Protein AF-0000000069858274 (afdb_homodimer)

Sequence (422 aa):
MGTVSSSSRRRAAGSQPSSSSWVKALDVENDEEAAARADADADAHALEAKGDKLMSQARRELHGVWSYVSRPFIVAARARFYFHKAAETFVLANSWRKAAAAHHEHAVCCMKIGRSGRLRAAFALFEAGKCYMKVLEPDDEEMTSRTVSDLEKSLRMFVLENELVMAAEVCVELANLYAMLKQWEKVREYREKAAEFHAKTSDALFDTSTVMGTVSSSSRRRAAGSQPSSSSWVKALDVENDEEAAARADADADAHALEAKGDKLMSQARRELHGVWSYVSRPFIVAARARFYFHKAAETFVLANSWRKAAAAHHEHAVCCMKIGRSGRLRAAFALFEAGKCYMKVLEPDDEEMTSRTVSDLEKSLRMFVLENELVMAAEVCVELANLYAMLKQWEKVREYREKAAEFHAKTSDALFDTSTV

pLDDT: mean 84.54, std 19.6, range [29.27, 98.75]

Nearest PDB structures (foldseek):
  6swu-assembly2_D  TM=6.052E-01  e=1.340E-02  Mus musculus
  6swu-assembly1_B  TM=5.629E-01  e=3.317E-02  Mus musculus
  8bbg-assembly1_B  TM=1.832E-01  e=7.733E-01  Homo sapiens
  4tql-assembly1_A  TM=2.201E-01  e=7.050E-01  synthetic construct
  3mkq-assembly1_C  TM=2.166E-01  e=7.394E-01  Saccharomyces cerevisiae YJM789

Secondary structure (DSSP, 8-state):
------------------HHHHHHHHHHHHHHHHHHHHHHHHHHHHHHHHHHHHHHHHHHHHHSHHHHHS-HHHHHHHHHHHHHHHHHHHHHTT-HHHHHHHHHHHHHHHHHH-HHHHHHHHHHHHHHHHHHHHT--TT-HHHHHHHHHHHHHHHHHHHHTT-HHHHHHHHHHHHHHHHHTT-HHHHHHHHHHHHHHHHHHHHTTT-TT--/------------------HHHHHHHHHHHHHHHHHHHHHHHHHHHHHHHHHHHHHHHHHHHHHSHHHHHS-HHHHHHHHHHHHHHHHHHHHHTT-HHHHHHHHHHHHHHHHHH-HHHHHHHHHHHHHHHHHHHHT--TT-HHHHHHHHHHHHHHHHHHHHTT-HHHHHHHHHHHHHHHHHTT-HHHHHHHHHHHHHHHHHHHHTTT-TT--

Structure (mmCIF, N/CA/C/O backbone):
data_AF-0000000069858274-model_v1
#
loop_
_entity.id
_entity.type
_entity.pdbx_description
1 polymer 'Uncharacterized protein'
#
loop_
_atom_site.group_PDB
_atom_site.id
_atom_site.type_symbol
_atom_site.label_atom_id
_atom_site.label_alt_id
_atom_site.label_comp_id
_atom_site.label_asym_id
_atom_site.label_entity_id
_atom_site.label_seq_id
_atom_site.pdbx_PDB_ins_code
_atom_site.Cartn_x
_atom_site.Cartn_y
_atom_site.Cartn_z
_atom_site.occupancy
_atom_site.B_iso_or_equiv
_atom_site.auth_seq_id
_atom_site.auth_comp_id
_atom_site.auth_asym_id
_atom_site.auth_atom_id
_atom_site.pdbx_PDB_model_num
ATOM 1 N N . MET A 1 1 ? 61.5 0.984 -75.438 1 29.27 1 MET A N 1
ATOM 2 C CA . MET A 1 1 ? 61.656 0.03 -74.375 1 29.27 1 MET A CA 1
ATOM 3 C C . MET A 1 1 ? 61.438 0.704 -73 1 29.27 1 MET A C 1
ATOM 5 O O . MET A 1 1 ? 62.312 1.384 -72.5 1 29.27 1 MET A O 1
ATOM 9 N N . GLY A 1 2 ? 60.281 1.447 -72.75 1 35.16 2 GLY A N 1
ATOM 10 C CA . GLY A 1 2 ? 59.938 2.32 -71.688 1 35.16 2 GLY A CA 1
ATOM 11 C C . GLY A 1 2 ? 59.812 1.583 -70.31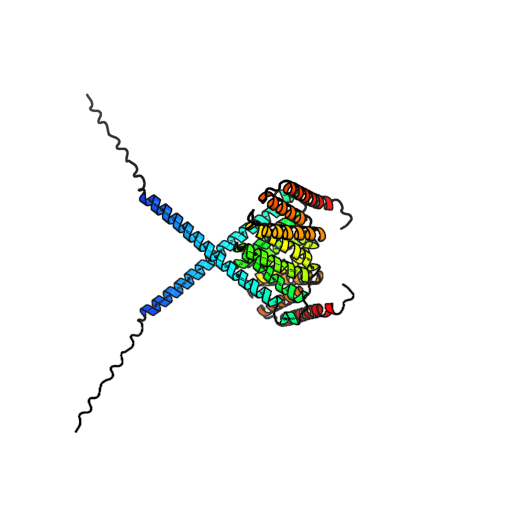2 1 35.16 2 GLY A C 1
ATOM 12 O O . GLY A 1 2 ? 59.312 0.458 -70.312 1 35.16 2 GLY A O 1
ATOM 13 N N . THR A 1 3 ? 60.75 1.846 -69.375 1 38.28 3 THR A N 1
ATOM 14 C CA . THR A 1 3 ? 60.938 1.307 -68.062 1 38.28 3 THR A CA 1
ATOM 15 C C . THR A 1 3 ? 59.75 1.656 -67.125 1 38.28 3 THR A C 1
ATOM 17 O O . THR A 1 3 ? 59.375 2.828 -67 1 38.28 3 THR A O 1
ATOM 20 N N . VAL A 1 4 ? 58.688 0.83 -67.125 1 41.62 4 VAL A N 1
ATOM 21 C CA . VAL A 1 4 ? 57.5 0.927 -66.312 1 41.62 4 VAL A CA 1
ATOM 22 C C . VAL A 1 4 ? 57.875 0.858 -64.812 1 41.62 4 VAL A C 1
ATOM 24 O O . VAL A 1 4 ? 58.562 -0.087 -64.375 1 41.62 4 VAL A O 1
ATOM 27 N N . SER A 1 5 ? 58.125 2.051 -64.125 1 37.75 5 SER A N 1
ATOM 28 C CA . SER A 1 5 ? 58.469 2.168 -62.719 1 37.75 5 SER A CA 1
ATOM 29 C C . SER A 1 5 ? 57.312 1.657 -61.844 1 37.75 5 SER A C 1
ATOM 31 O O . SER A 1 5 ? 56.156 2.043 -62.031 1 37.75 5 SER A O 1
ATOM 33 N N . SER A 1 6 ? 57.312 0.401 -61.344 1 33.69 6 SER A N 1
ATOM 34 C CA . SER A 1 6 ? 56.406 -0.305 -60.438 1 33.69 6 SER A CA 1
ATOM 35 C C . SER A 1 6 ? 56.344 0.388 -59.094 1 33.69 6 SER A C 1
ATOM 37 O O . SER A 1 6 ? 57.344 0.588 -58.406 1 33.69 6 SER A O 1
ATOM 39 N N . SER A 1 7 ? 55.5 1.449 -58.906 1 33.34 7 SER A N 1
ATOM 40 C CA . SER A 1 7 ? 55.25 2.119 -57.625 1 33.34 7 SER A CA 1
ATOM 41 C C . SER A 1 7 ? 54.688 1.15 -56.594 1 33.34 7 SER A C 1
ATOM 43 O O . SER A 1 7 ? 53.719 0.432 -56.875 1 33.34 7 SER A O 1
ATOM 45 N N . SER A 1 8 ? 55.5 0.59 -55.688 1 34.28 8 SER A N 1
ATOM 46 C CA . SER A 1 8 ? 55.25 -0.303 -54.562 1 34.28 8 SER A CA 1
ATOM 47 C C . SER A 1 8 ? 54.344 0.354 -53.562 1 34.28 8 SER A C 1
ATOM 49 O O . SER A 1 8 ? 54.625 1.444 -53.062 1 34.28 8 SER A O 1
ATOM 51 N N . ARG A 1 9 ? 53.031 0.162 -53.625 1 34.69 9 ARG A N 1
ATOM 52 C CA . ARG A 1 9 ? 52.031 0.565 -52.625 1 34.69 9 ARG A CA 1
ATOM 53 C C . ARG A 1 9 ? 52.344 -0.048 -51.281 1 34.69 9 ARG A C 1
ATOM 55 O O . ARG A 1 9 ? 52.312 -1.271 -51.125 1 34.69 9 ARG A O 1
ATOM 62 N N . ARG A 1 10 ? 53.125 0.618 -50.375 1 35.12 10 ARG A N 1
ATOM 63 C CA . ARG A 1 10 ? 53.312 0.217 -49 1 35.12 10 ARG A CA 1
ATOM 64 C C . ARG A 1 10 ? 51.969 0.291 -48.219 1 35.12 10 ARG A C 1
ATOM 66 O O . ARG A 1 10 ? 51.375 1.362 -48.125 1 35.12 10 ARG A O 1
ATOM 73 N N . ARG A 1 11 ? 51.25 -0.716 -48.125 1 31.19 11 ARG A N 1
ATOM 74 C CA . ARG A 1 11 ? 50.062 -0.859 -47.281 1 31.19 11 ARG A CA 1
ATOM 75 C C . ARG A 1 11 ? 50.438 -0.582 -45.812 1 31.19 11 ARG A C 1
ATOM 77 O O . ARG A 1 11 ? 51.344 -1.192 -45.281 1 31.19 11 ARG A O 1
ATOM 84 N N . ALA A 1 12 ? 50.188 0.606 -45.344 1 34.06 12 ALA A N 1
ATOM 85 C CA . ALA A 1 12 ? 50.25 0.964 -43.906 1 34.06 12 ALA A CA 1
ATOM 86 C C . ALA A 1 12 ? 49.531 -0.079 -43.062 1 34.06 12 ALA A C 1
ATOM 88 O O . ALA A 1 12 ? 48.344 -0.376 -43.281 1 34.06 12 ALA A O 1
ATOM 89 N N . ALA A 1 13 ? 50.25 -1.089 -42.531 1 34.94 13 ALA A N 1
ATOM 90 C CA . ALA A 1 13 ? 49.719 -2.021 -41.531 1 34.94 13 ALA A CA 1
ATOM 91 C C . ALA A 1 13 ? 49.062 -1.276 -40.375 1 34.94 13 ALA A C 1
ATOM 93 O O . ALA A 1 13 ? 49.625 -0.352 -39.812 1 34.94 13 ALA A O 1
ATOM 94 N N . GLY A 1 14 ? 47.781 -1.079 -40.469 1 37.38 14 GLY A N 1
ATOM 95 C CA . GLY A 1 14 ? 47.031 -0.527 -39.344 1 37.38 14 GLY A CA 1
ATOM 96 C C . GLY A 1 14 ? 47.406 -1.144 -38 1 37.38 14 GLY A C 1
ATOM 97 O O . GLY A 1 14 ? 47.594 -2.357 -37.906 1 37.38 14 GLY A O 1
ATOM 98 N N . SER A 1 15 ? 48.156 -0.492 -37.188 1 42.94 15 SER A N 1
ATOM 99 C CA . SER A 1 15 ? 48.5 -0.865 -35.812 1 42.94 15 SER A CA 1
ATOM 100 C C . SER A 1 15 ? 47.281 -1.403 -35.062 1 42.94 15 SER A C 1
ATOM 102 O O . SER A 1 15 ? 46.219 -0.764 -35.031 1 42.94 15 SER A O 1
ATOM 104 N N . GLN A 1 16 ? 47.125 -2.715 -34.969 1 42.88 16 GLN A N 1
ATOM 105 C CA . GLN A 1 16 ? 46.156 -3.328 -34.062 1 42.88 16 GLN A CA 1
ATOM 106 C C . GLN A 1 16 ? 46.25 -2.719 -32.656 1 42.88 16 GLN A C 1
ATOM 108 O O . GLN A 1 16 ? 47.375 -2.439 -32.188 1 42.88 16 GLN A O 1
ATOM 113 N N . PRO A 1 17 ? 45.312 -1.961 -32.281 1 54.88 17 PRO A N 1
ATOM 114 C CA . PRO A 1 17 ? 45.406 -1.519 -30.875 1 54.88 17 PRO A CA 1
ATOM 115 C C . PRO A 1 17 ? 45.969 -2.592 -29.953 1 54.88 17 PRO A C 1
ATOM 117 O O . PRO A 1 17 ? 45.812 -3.787 -30.234 1 54.88 17 PRO A O 1
ATOM 120 N N . SER A 1 18 ? 47.031 -2.332 -29.266 1 56.91 18 SER A N 1
ATOM 121 C CA . SER A 1 18 ? 47.75 -3.262 -28.391 1 56.91 18 SER A CA 1
ATOM 122 C C . SER A 1 18 ? 46.781 -3.945 -27.422 1 56.91 18 SER A C 1
ATOM 124 O O . SER A 1 18 ? 45.812 -3.34 -26.969 1 56.91 18 SER A O 1
ATOM 126 N N . SER A 1 19 ? 46.844 -5.273 -27.375 1 64.81 19 SER A N 1
ATOM 127 C CA . SER A 1 19 ? 46.156 -6.184 -26.469 1 64.81 19 SER A CA 1
ATOM 128 C C . SER A 1 19 ? 46.031 -5.594 -25.062 1 64.81 19 SER A C 1
ATOM 130 O O . SER A 1 19 ? 45.031 -5.809 -24.375 1 64.81 19 SER A O 1
ATOM 132 N N . SER A 1 20 ? 46.969 -4.664 -24.797 1 66.88 20 SER A N 1
ATOM 133 C CA . SER A 1 20 ? 46.969 -4.109 -23.453 1 66.88 20 SER A CA 1
ATOM 134 C C . SER A 1 20 ? 45.844 -3.098 -23.25 1 66.88 20 SER A C 1
ATOM 136 O O . SER A 1 20 ? 45.281 -2.996 -22.156 1 66.88 20 SER A O 1
ATOM 138 N N . SER A 1 21 ? 45.562 -2.514 -24.328 1 67 21 SER A N 1
ATOM 139 C CA . SER A 1 21 ? 44.531 -1.488 -24.188 1 67 21 SER A CA 1
ATOM 140 C C . SER A 1 21 ? 43.156 -2.111 -24.047 1 67 21 SER A C 1
ATOM 142 O O . SER A 1 21 ? 42.312 -1.614 -23.281 1 67 21 SER A O 1
ATOM 144 N N . TRP A 1 22 ? 43 -3.287 -24.688 1 68.44 22 TRP A N 1
ATOM 145 C CA . TRP A 1 22 ? 41.719 -3.982 -24.625 1 68.44 22 TRP A CA 1
ATOM 146 C C . TRP A 1 22 ? 41.531 -4.617 -23.25 1 68.44 22 TRP A C 1
ATOM 148 O O . TRP A 1 22 ? 40.438 -4.59 -22.703 1 68.44 22 TRP A O 1
ATOM 158 N N . VAL A 1 23 ? 42.594 -5.125 -22.734 1 65.94 23 VAL A N 1
ATOM 159 C CA . VAL A 1 23 ? 42.531 -5.73 -21.406 1 65.94 23 VAL A CA 1
ATOM 160 C C . VAL A 1 23 ? 42.25 -4.656 -20.359 1 65.94 23 VAL A C 1
ATOM 162 O O . VAL A 1 23 ? 41.469 -4.875 -19.422 1 65.94 23 VAL A O 1
ATOM 165 N N . LYS A 1 24 ? 42.781 -3.504 -20.562 1 61.94 24 LYS A N 1
ATOM 166 C CA . LYS A 1 24 ? 42.531 -2.412 -19.625 1 61.94 24 LYS A CA 1
ATOM 167 C C . LYS A 1 24 ? 41.094 -1.909 -19.688 1 61.94 24 LYS A C 1
ATOM 169 O O . LYS A 1 24 ? 40.5 -1.62 -18.656 1 61.94 24 LYS A O 1
ATOM 174 N N . ALA A 1 25 ? 40.625 -1.95 -20.891 1 68.62 25 ALA A N 1
ATOM 175 C CA . ALA A 1 25 ? 39.25 -1.503 -21.094 1 68.62 25 ALA A CA 1
ATOM 176 C C . ALA A 1 25 ? 38.25 -2.49 -20.484 1 68.62 25 ALA A C 1
ATOM 178 O O . ALA A 1 25 ? 37.281 -2.088 -19.844 1 68.62 25 ALA A O 1
ATOM 179 N N . LEU A 1 26 ? 38.562 -3.711 -20.672 1 70.5 26 LEU A N 1
ATOM 180 C CA . LEU A 1 26 ? 37.75 -4.746 -20.062 1 70.5 26 LEU A CA 1
ATOM 181 C C . LEU A 1 26 ? 37.812 -4.691 -18.547 1 70.5 26 LEU A C 1
ATOM 183 O O . LEU A 1 26 ? 36.812 -4.867 -17.859 1 70.5 26 LEU A O 1
ATOM 187 N N . ASP A 1 27 ? 38.906 -4.359 -18.047 1 70.5 27 ASP A N 1
ATOM 188 C CA . ASP A 1 27 ? 39.094 -4.258 -16.609 1 70.5 27 ASP A CA 1
ATOM 189 C C . ASP A 1 27 ? 38.344 -3.062 -16.031 1 70.5 27 ASP A C 1
ATOM 191 O O . ASP A 1 27 ? 37.75 -3.152 -14.953 1 70.5 27 ASP A O 1
ATOM 195 N N . VAL A 1 28 ? 38.438 -1.946 -16.75 1 71.5 28 VAL A N 1
ATOM 196 C CA . VAL A 1 28 ? 37.688 -0.755 -16.312 1 71.5 28 VAL A CA 1
ATOM 197 C C . VAL A 1 28 ? 36.188 -1.027 -16.344 1 71.5 28 VAL A C 1
ATOM 199 O O . VAL A 1 28 ? 35.469 -0.631 -15.422 1 71.5 28 VAL A O 1
ATOM 202 N N . GLU A 1 29 ? 35.75 -1.746 -17.422 1 70.5 29 GLU A N 1
ATOM 203 C CA . GLU A 1 29 ? 34.344 -2.09 -17.516 1 70.5 29 GLU A CA 1
ATOM 204 C C . GLU A 1 29 ? 33.906 -3.031 -16.375 1 70.5 29 GLU A C 1
ATOM 206 O O . GLU A 1 29 ? 32.844 -2.885 -15.805 1 70.5 29 GLU A O 1
ATOM 211 N N . ASN A 1 30 ? 34.781 -3.938 -16.125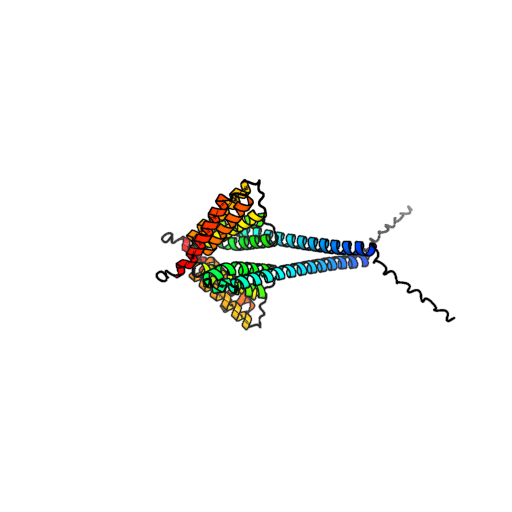 1 74.38 30 ASN A N 1
ATOM 212 C CA . ASN A 1 30 ? 34.531 -4.852 -15.023 1 74.38 30 ASN A CA 1
ATOM 213 C C . ASN A 1 30 ? 34.531 -4.125 -13.68 1 74.38 30 ASN A C 1
ATOM 215 O O . ASN A 1 30 ? 33.719 -4.426 -12.805 1 74.38 30 ASN A O 1
ATOM 219 N N . ASP A 1 31 ? 35.469 -3.186 -13.625 1 70 31 ASP A N 1
ATOM 220 C CA . ASP A 1 31 ? 35.531 -2.389 -12.406 1 70 31 ASP A CA 1
ATOM 221 C C . ASP A 1 31 ? 34.281 -1.526 -12.25 1 70 31 ASP A C 1
ATOM 223 O O . ASP A 1 31 ? 33.781 -1.358 -11.133 1 70 31 ASP A O 1
ATOM 227 N N . GLU A 1 32 ? 33.906 -0.98 -13.367 1 70.56 32 GLU A N 1
ATOM 228 C CA . GLU A 1 32 ? 32.688 -0.163 -13.352 1 70.56 32 GLU A CA 1
ATOM 229 C C . GLU A 1 32 ? 31.453 -1.003 -13.016 1 70.56 32 GLU A C 1
ATOM 231 O O . GLU A 1 32 ? 30.578 -0.566 -12.258 1 70.56 32 GLU A O 1
ATOM 236 N N . GLU A 1 33 ? 31.391 -2.178 -13.555 1 71.31 33 GLU A N 1
ATOM 237 C CA . GLU A 1 33 ? 30.312 -3.104 -13.242 1 71.31 33 GLU A CA 1
ATOM 238 C C . GLU A 1 33 ? 30.359 -3.529 -11.781 1 71.31 33 GLU A C 1
ATOM 240 O O . GLU A 1 33 ? 29.312 -3.619 -11.117 1 71.31 33 GLU A O 1
ATOM 245 N N . ALA A 1 34 ? 31.547 -3.795 -11.328 1 73.19 34 ALA A N 1
ATOM 246 C CA . ALA A 1 34 ? 31.734 -4.156 -9.922 1 73.19 34 ALA A CA 1
ATOM 247 C C . ALA A 1 34 ? 31.344 -3 -9.008 1 73.19 34 ALA A C 1
ATOM 249 O O . ALA A 1 34 ? 30.703 -3.211 -7.969 1 73.19 34 ALA A O 1
ATOM 250 N N . ALA A 1 35 ? 31.781 -1.842 -9.383 1 67.25 35 ALA A N 1
ATOM 251 C CA . ALA A 1 35 ? 31.406 -0.661 -8.602 1 67.25 35 ALA A CA 1
ATOM 252 C C . ALA A 1 35 ? 29.906 -0.432 -8.633 1 67.25 35 ALA A C 1
ATOM 254 O O . ALA A 1 35 ? 29.297 -0.117 -7.602 1 67.25 35 ALA A O 1
ATOM 255 N N . ALA A 1 36 ? 29.328 -0.689 -9.805 1 69.38 36 ALA A N 1
ATOM 256 C CA . ALA A 1 36 ? 27.875 -0.56 -9.945 1 69.38 36 ALA A CA 1
ATOM 257 C C . ALA A 1 36 ? 27.141 -1.597 -9.086 1 69.38 36 ALA A C 1
ATOM 259 O O . ALA A 1 36 ? 26.141 -1.286 -8.445 1 69.38 36 ALA A O 1
ATOM 260 N N . ARG A 1 37 ? 27.609 -2.746 -9.102 1 71.44 37 ARG A N 1
ATOM 261 C CA . ARG A 1 37 ? 27.031 -3.805 -8.273 1 71.44 37 ARG A CA 1
ATOM 262 C C . ARG A 1 37 ? 27.219 -3.502 -6.793 1 71.44 37 ARG A C 1
ATOM 264 O O . ARG A 1 37 ? 26.312 -3.73 -5.992 1 71.44 37 ARG A O 1
ATOM 271 N N . ALA A 1 38 ? 28.344 -2.977 -6.484 1 70.19 38 ALA A N 1
ATOM 272 C CA . ALA A 1 38 ? 28.625 -2.607 -5.094 1 70.19 38 ALA A CA 1
ATOM 273 C C . ALA A 1 38 ? 27.703 -1.479 -4.641 1 70.19 38 ALA A C 1
ATOM 275 O O . ALA A 1 38 ? 27.188 -1.5 -3.516 1 70.19 38 ALA A O 1
ATOM 276 N N . ASP A 1 39 ? 27.547 -0.547 -5.512 1 66.56 39 ASP A N 1
ATOM 277 C CA . ASP A 1 39 ? 26.625 0.547 -5.211 1 66.56 39 ASP A CA 1
ATOM 278 C C . ASP A 1 39 ? 25.188 0.038 -5.059 1 66.56 39 ASP A C 1
ATOM 280 O O . ASP A 1 39 ? 24.469 0.457 -4.148 1 66.56 39 ASP A O 1
ATOM 284 N N . ALA A 1 40 ? 24.812 -0.854 -5.918 1 71.31 40 ALA A N 1
ATOM 285 C CA . ALA A 1 40 ? 23.484 -1.454 -5.824 1 71.31 40 ALA A CA 1
ATOM 286 C C . ALA A 1 40 ? 23.312 -2.23 -4.523 1 71.31 40 ALA A C 1
ATOM 288 O O . ALA A 1 40 ? 22.266 -2.176 -3.889 1 71.31 40 ALA A O 1
ATOM 289 N N . ASP A 1 41 ? 24.328 -2.871 -4.141 1 73.56 41 ASP A N 1
ATOM 290 C CA . ASP A 1 41 ? 24.297 -3.633 -2.898 1 73.56 41 ASP A CA 1
ATOM 291 C C . ASP A 1 41 ? 24.203 -2.705 -1.688 1 73.56 41 ASP A C 1
ATOM 293 O O . ASP A 1 41 ? 23.469 -2.992 -0.734 1 73.56 41 ASP A O 1
ATOM 297 N N . ALA A 1 42 ? 24.984 -1.653 -1.731 1 73.38 42 ALA A N 1
ATOM 298 C CA . ALA A 1 42 ? 24.906 -0.677 -0.646 1 73.38 42 ALA A CA 1
ATOM 299 C C . ALA A 1 42 ? 23.516 -0.063 -0.547 1 73.38 42 ALA A C 1
ATOM 301 O O . ALA A 1 42 ? 22.984 0.102 0.552 1 73.38 42 ALA A O 1
ATOM 302 N N . ASP A 1 43 ? 22.984 0.159 -1.674 1 75.94 43 ASP A N 1
ATOM 303 C CA . ASP A 1 43 ? 21.625 0.702 -1.711 1 75.94 43 ASP A CA 1
ATOM 304 C C . ASP A 1 43 ? 20.625 -0.293 -1.137 1 75.94 43 ASP A C 1
ATOM 306 O O . ASP A 1 43 ? 19.75 0.083 -0.353 1 75.94 43 ASP A O 1
ATOM 310 N N . ALA A 1 44 ? 20.766 -1.48 -1.477 1 83 44 ALA A N 1
ATOM 311 C CA . ALA A 1 44 ? 19.875 -2.527 -0.979 1 83 44 ALA A CA 1
ATOM 312 C C . ALA A 1 44 ? 19.984 -2.672 0.536 1 83 44 ALA A C 1
ATOM 314 O O . ALA A 1 44 ? 18.984 -2.848 1.227 1 83 44 ALA A O 1
ATOM 315 N N . HIS A 1 45 ? 21.203 -2.514 1.014 1 86 45 HIS A N 1
ATOM 316 C CA . HIS A 1 45 ? 21.406 -2.629 2.453 1 86 45 HIS A CA 1
ATOM 317 C C . HIS A 1 45 ? 20.781 -1.45 3.195 1 86 45 HIS A C 1
ATOM 319 O O . HIS A 1 45 ? 20.234 -1.62 4.281 1 86 45 HIS A O 1
ATOM 325 N N . ALA A 1 46 ? 20.875 -0.328 2.654 1 88.06 46 ALA A N 1
ATOM 326 C CA . ALA A 1 46 ? 20.266 0.852 3.264 1 88.06 46 ALA A CA 1
ATOM 327 C C . ALA A 1 46 ? 18.75 0.729 3.299 1 88.06 46 ALA A C 1
ATOM 329 O O . ALA A 1 46 ? 18.109 1.092 4.293 1 88.06 46 ALA A O 1
ATOM 330 N N . LEU A 1 47 ? 18.219 0.233 2.273 1 91.31 47 LEU A N 1
ATOM 331 C CA . LEU A 1 47 ? 16.766 0.02 2.213 1 91.31 47 LEU A CA 1
ATOM 332 C C . LEU A 1 47 ? 16.328 -1.047 3.215 1 91.31 47 LEU A C 1
ATOM 334 O O . LEU A 1 47 ? 15.297 -0.911 3.859 1 91.31 47 LEU A O 1
ATOM 338 N N . GLU A 1 48 ? 17.078 -2.047 3.309 1 93.81 48 GLU A N 1
ATOM 339 C CA . GLU A 1 48 ? 16.766 -3.09 4.277 1 93.81 48 GLU A CA 1
ATOM 340 C C . GLU A 1 48 ? 16.766 -2.543 5.703 1 93.81 48 GLU A C 1
ATOM 342 O O . GLU A 1 48 ? 15.914 -2.895 6.516 1 93.81 48 GLU A O 1
ATOM 347 N N . ALA A 1 49 ? 17.719 -1.736 6 1 94.31 49 ALA A N 1
ATOM 348 C CA . ALA A 1 49 ? 17.797 -1.115 7.32 1 94.31 49 ALA A CA 1
ATOM 349 C C . ALA A 1 49 ? 16.578 -0.238 7.582 1 94.31 49 ALA A C 1
ATOM 351 O O . ALA A 1 49 ? 16.047 -0.205 8.695 1 94.31 49 ALA A O 1
ATOM 352 N N . LYS A 1 50 ? 16.219 0.45 6.617 1 93.12 50 LYS A N 1
ATOM 353 C CA . LYS A 1 50 ? 15 1.251 6.742 1 93.12 50 LYS A CA 1
ATOM 354 C C . LYS A 1 50 ? 13.781 0.367 7 1 93.12 50 LYS A C 1
ATOM 356 O O . LYS A 1 50 ? 12.922 0.702 7.824 1 93.12 50 LYS A O 1
ATOM 361 N N . GLY A 1 51 ? 13.633 -0.674 6.25 1 96.56 51 GLY A N 1
ATOM 362 C CA . GLY A 1 51 ? 12.57 -1.635 6.496 1 96.56 51 GLY A CA 1
ATOM 363 C C . GLY A 1 51 ? 12.562 -2.158 7.922 1 96.56 51 GLY A C 1
ATOM 364 O O . GLY A 1 51 ? 11.5 -2.285 8.531 1 96.56 51 GLY A O 1
ATOM 365 N N . ASP A 1 52 ? 13.734 -2.408 8.445 1 97.94 52 ASP A N 1
ATOM 366 C CA . ASP A 1 52 ? 13.852 -2.893 9.82 1 97.94 52 ASP A CA 1
ATOM 367 C C . ASP A 1 52 ? 13.367 -1.844 10.812 1 97.94 52 ASP A C 1
ATOM 369 O O . ASP A 1 52 ? 12.734 -2.18 11.82 1 97.94 52 ASP A O 1
ATOM 373 N N . LYS A 1 53 ? 13.68 -0.629 10.531 1 97 53 LYS A N 1
ATOM 374 C CA . LYS A 1 53 ? 13.203 0.45 11.391 1 97 53 LYS A CA 1
ATOM 375 C C . LYS A 1 53 ? 11.68 0.536 11.367 1 97 53 LYS A C 1
ATOM 377 O O . LYS A 1 53 ? 11.055 0.71 12.414 1 97 53 LYS A O 1
ATOM 382 N N . LEU A 1 54 ? 11.117 0.411 10.219 1 97.06 54 LEU A N 1
ATOM 383 C CA . LEU A 1 54 ? 9.664 0.45 10.07 1 97.06 54 LEU A CA 1
ATOM 384 C C . LEU A 1 54 ? 9.016 -0.746 10.758 1 97.06 54 LEU A C 1
ATOM 386 O O . LEU A 1 54 ? 7.965 -0.609 11.391 1 97.06 54 LEU A O 1
ATOM 390 N N . MET A 1 55 ? 9.617 -1.872 10.648 1 97.75 55 MET A N 1
ATOM 391 C CA . MET A 1 55 ? 9.125 -3.062 11.344 1 97.75 55 MET A CA 1
ATOM 392 C C . MET A 1 55 ? 9.125 -2.848 12.852 1 97.75 55 MET A C 1
ATOM 394 O O . MET A 1 55 ? 8.172 -3.234 13.531 1 97.75 55 MET A O 1
ATOM 398 N N . SER A 1 56 ? 10.195 -2.268 13.328 1 97.31 56 SER A N 1
ATOM 399 C CA . SER A 1 56 ? 10.305 -1.986 14.758 1 97.31 56 SER A CA 1
ATOM 400 C C . SER A 1 56 ? 9.234 -0.998 15.211 1 97.31 56 SER A C 1
ATOM 402 O O . SER A 1 56 ? 8.648 -1.155 16.281 1 97.31 56 SER A O 1
ATOM 404 N N . GLN A 1 57 ? 9.016 -0.011 14.406 1 95.88 57 GLN A N 1
ATOM 405 C CA . GLN A 1 57 ? 7.957 0.947 14.711 1 95.88 57 GLN A CA 1
ATOM 406 C C . GLN A 1 57 ? 6.594 0.265 14.75 1 95.88 57 GLN A C 1
ATOM 408 O O . GLN A 1 57 ? 5.777 0.55 15.633 1 95.88 57 GLN A O 1
ATOM 413 N N . ALA A 1 58 ? 6.293 -0.558 13.836 1 96.81 58 ALA A N 1
ATOM 414 C CA . ALA A 1 58 ? 5.035 -1.3 13.805 1 96.81 58 ALA A CA 1
ATOM 415 C C . ALA A 1 58 ? 4.859 -2.137 15.062 1 96.81 58 ALA A C 1
ATOM 417 O O . ALA A 1 58 ? 3.773 -2.168 15.648 1 96.81 58 ALA A O 1
ATOM 418 N N . ARG A 1 59 ? 5.902 -2.771 15.477 1 95.56 59 ARG A N 1
ATOM 419 C CA . ARG A 1 59 ? 5.859 -3.609 16.672 1 95.56 59 ARG A CA 1
ATOM 420 C C . ARG A 1 59 ? 5.668 -2.764 17.922 1 95.56 59 ARG A C 1
ATOM 422 O O . ARG A 1 59 ? 5.004 -3.191 18.875 1 95.56 59 ARG A O 1
ATOM 429 N N . ARG A 1 60 ? 6.246 -1.615 17.891 1 94.19 60 ARG A N 1
ATOM 430 C CA . ARG A 1 60 ? 6.035 -0.711 19.016 1 94.19 60 ARG A CA 1
ATOM 431 C C . ARG A 1 60 ? 4.578 -0.277 19.109 1 94.19 60 ARG A C 1
ATOM 433 O O . ARG A 1 60 ? 4.027 -0.159 20.203 1 94.19 60 ARG A O 1
ATOM 440 N N . GLU A 1 61 ? 3.973 -0.069 17.984 1 91.38 61 GLU A N 1
ATOM 441 C CA . GLU A 1 61 ? 2.553 0.267 17.984 1 91.38 61 GLU A CA 1
ATOM 442 C C . GLU A 1 61 ? 1.709 -0.887 18.516 1 91.38 61 GLU A C 1
ATOM 444 O O . GLU A 1 61 ? 0.726 -0.667 19.219 1 91.38 61 GLU A O 1
ATOM 449 N N . LEU A 1 62 ? 2.039 -2.037 18.172 1 91.69 62 LEU A N 1
ATOM 450 C CA . LEU A 1 62 ? 1.26 -3.219 18.531 1 91.69 62 LEU A CA 1
ATOM 451 C C . LEU A 1 62 ? 1.469 -3.588 20 1 91.69 62 LEU A C 1
ATOM 453 O O . LEU A 1 62 ? 0.546 -4.07 20.656 1 91.69 62 LEU A O 1
ATOM 457 N N . HIS A 1 63 ? 2.635 -3.385 20.5 1 89.88 63 HIS A N 1
ATOM 458 C CA . HIS A 1 63 ? 2.973 -3.906 21.828 1 89.88 63 HIS A CA 1
ATOM 459 C C . HIS A 1 63 ? 3.391 -2.783 22.766 1 89.88 63 HIS A C 1
ATOM 461 O O . HIS A 1 63 ? 3.885 -3.043 23.875 1 89.88 63 HIS A O 1
ATOM 467 N N . GLY A 1 64 ? 3.307 -1.634 22.422 1 83.56 64 GLY A N 1
ATOM 468 C CA . GLY A 1 64 ? 3.648 -0.523 23.297 1 83.56 64 GLY A CA 1
ATOM 469 C C . GLY A 1 64 ? 2.654 -0.326 24.438 1 83.56 64 GLY A C 1
ATOM 470 O O . GLY A 1 64 ? 1.682 -1.074 24.547 1 83.56 64 GLY A O 1
ATOM 471 N N . VAL A 1 65 ? 2.912 0.668 25.234 1 78.19 65 VAL A N 1
ATOM 472 C CA . VAL A 1 65 ? 2.15 0.951 26.453 1 78.19 65 VAL A CA 1
ATOM 473 C C . VAL A 1 65 ? 0.683 1.181 26.094 1 78.19 65 VAL A C 1
ATOM 475 O O . VAL A 1 65 ? -0.213 0.726 26.812 1 78.19 65 VAL A O 1
ATOM 478 N N . TRP A 1 66 ? 0.502 1.706 24.984 1 77.38 66 TRP A N 1
ATOM 479 C CA . TRP A 1 66 ? -0.849 2.062 24.562 1 77.38 66 TRP A CA 1
ATOM 480 C C . TRP A 1 66 ? -1.641 0.822 24.156 1 77.38 66 TRP A C 1
ATOM 482 O O . TRP A 1 66 ? -2.873 0.833 24.172 1 77.38 66 TRP A O 1
ATOM 492 N N . SER A 1 67 ? -0.987 -0.159 23.906 1 79.88 67 SER A N 1
ATOM 493 C CA . SER A 1 67 ? -1.63 -1.383 23.438 1 79.88 67 SER A CA 1
ATOM 494 C C . SER A 1 67 ? -2.42 -2.053 24.562 1 79.88 67 SER A C 1
ATOM 496 O O . SER A 1 67 ? -3.4 -2.754 24.297 1 79.88 67 SER A O 1
ATOM 498 N N . TYR A 1 68 ? -2.051 -1.747 25.734 1 80.44 68 TYR A N 1
ATOM 499 C CA . TYR A 1 68 ? -2.717 -2.385 26.859 1 80.44 68 TYR A CA 1
ATOM 500 C C . TYR A 1 68 ? -3.996 -1.642 27.234 1 80.44 68 TYR A C 1
ATOM 502 O O . TYR A 1 68 ? -4.891 -2.211 27.859 1 80.44 68 TYR A O 1
ATOM 510 N N . VAL A 1 69 ? -4.051 -0.46 26.875 1 79.56 69 VAL A N 1
ATOM 511 C CA . VAL A 1 69 ? -5.191 0.354 27.281 1 79.56 69 VAL A CA 1
ATOM 512 C C . VAL A 1 69 ? -6.141 0.54 26.094 1 79.56 69 VAL A C 1
ATOM 514 O O . VAL A 1 69 ? -7.309 0.884 26.281 1 79.56 69 VAL A O 1
ATOM 517 N N . SER A 1 70 ? -5.598 0.249 24.938 1 84.06 70 SER A N 1
ATOM 518 C CA . SER A 1 70 ? -6.383 0.487 23.734 1 84.06 70 SER A CA 1
ATOM 519 C C . SER A 1 70 ? -7.031 -0.8 23.234 1 84.06 70 SER A C 1
ATOM 521 O O . SER A 1 70 ? -6.527 -1.896 23.484 1 84.06 70 SER A O 1
ATOM 523 N N . ARG A 1 71 ? -8.078 -0.656 22.609 1 86.44 71 ARG A N 1
ATOM 524 C CA . ARG A 1 71 ? -8.703 -1.81 21.969 1 86.44 71 ARG A CA 1
ATOM 525 C C . ARG A 1 71 ? -7.816 -2.375 20.859 1 86.44 71 ARG A C 1
ATOM 527 O O . ARG A 1 71 ? -7.125 -1.626 20.172 1 86.44 71 ARG A O 1
ATOM 534 N N . PRO A 1 72 ? -7.973 -3.625 20.641 1 86.62 72 PRO A N 1
ATOM 535 C CA . PRO A 1 72 ? -7.082 -4.281 19.688 1 86.62 72 PRO A CA 1
ATOM 536 C C . PRO A 1 72 ? -7.191 -3.697 18.281 1 86.62 72 PRO A C 1
ATOM 538 O O . PRO A 1 72 ? -6.18 -3.549 17.594 1 86.62 72 PRO A O 1
ATOM 541 N N . PHE A 1 73 ? -8.375 -3.355 17.875 1 89.56 73 PHE A N 1
ATOM 542 C CA . PHE A 1 73 ? -8.531 -2.879 16.5 1 89.56 73 PHE A CA 1
ATOM 543 C C . PHE A 1 73 ? -7.926 -1.491 16.344 1 89.56 73 PHE A C 1
ATOM 545 O O . PHE A 1 73 ? -7.477 -1.128 15.258 1 89.56 73 PHE A O 1
ATOM 552 N N . ILE A 1 74 ? -7.828 -0.741 17.359 1 89.44 74 ILE A N 1
ATOM 553 C CA . ILE A 1 74 ? -7.215 0.583 17.312 1 89.44 74 ILE A CA 1
ATOM 554 C C . ILE A 1 74 ? -5.703 0.449 17.141 1 89.44 74 ILE A C 1
ATOM 556 O O . ILE A 1 74 ? -5.109 1.102 16.281 1 89.44 74 ILE A O 1
ATOM 560 N N . VAL A 1 75 ? -5.188 -0.414 17.906 1 91.25 75 VAL A N 1
ATOM 561 C CA . VAL A 1 75 ? -3.75 -0.668 17.859 1 91.25 75 VAL A CA 1
ATOM 562 C C . VAL A 1 75 ? -3.375 -1.256 16.5 1 91.25 75 VAL A C 1
ATOM 564 O O . VAL A 1 75 ? -2.377 -0.854 15.898 1 91.25 75 VAL A O 1
ATOM 567 N N . ALA A 1 76 ? -4.156 -2.117 16.016 1 94.19 76 ALA A N 1
ATOM 568 C CA . ALA A 1 76 ? -3.92 -2.756 14.727 1 94.19 76 ALA A CA 1
ATOM 569 C C . ALA A 1 76 ? -3.982 -1.737 13.586 1 94.19 76 ALA A C 1
ATOM 571 O O . ALA A 1 76 ? -3.193 -1.801 12.648 1 94.19 76 ALA A O 1
ATOM 572 N N . ALA A 1 77 ? -4.91 -0.828 13.727 1 91.88 77 ALA A N 1
ATOM 573 C CA . ALA A 1 77 ? -5.094 0.183 12.695 1 91.88 77 ALA A CA 1
ATOM 574 C C . ALA A 1 77 ? -3.867 1.081 12.57 1 91.88 77 ALA A C 1
ATOM 576 O O . ALA A 1 77 ? -3.52 1.528 11.477 1 91.88 77 ALA A O 1
ATOM 577 N N . ARG A 1 78 ? -3.188 1.271 13.625 1 90.06 78 ARG A N 1
ATOM 578 C CA . ARG A 1 78 ? -1.974 2.08 13.609 1 90.06 78 ARG A CA 1
ATOM 579 C C . ARG A 1 78 ? -0.776 1.263 13.141 1 90.06 78 ARG A C 1
ATOM 581 O O . ARG A 1 78 ? 0.01 1.724 12.312 1 90.06 78 ARG A O 1
ATOM 588 N N . ALA A 1 79 ? -0.71 0.089 13.586 1 95.25 79 ALA A N 1
ATOM 589 C CA . ALA A 1 79 ? 0.438 -0.769 13.305 1 95.25 79 ALA A CA 1
ATOM 590 C C . ALA A 1 79 ? 0.468 -1.182 11.836 1 95.25 79 ALA A C 1
ATOM 592 O O . ALA A 1 79 ? 1.541 -1.308 11.242 1 95.25 79 ALA A O 1
ATOM 593 N N . ARG A 1 80 ? -0.657 -1.408 11.25 1 95.5 80 ARG A N 1
ATOM 594 C CA . ARG A 1 80 ? -0.731 -1.968 9.906 1 95.5 80 ARG A CA 1
ATOM 595 C C . ARG A 1 80 ? -0.024 -1.067 8.898 1 95.5 80 ARG A C 1
ATOM 597 O O . ARG A 1 80 ? 0.591 -1.554 7.949 1 95.5 80 ARG A O 1
ATOM 604 N N . PHE A 1 81 ? -0.016 0.203 9.102 1 92.62 81 PHE A N 1
ATOM 605 C CA . PHE A 1 81 ? 0.624 1.15 8.203 1 92.62 81 PHE A CA 1
ATOM 606 C C . PHE A 1 81 ? 2.127 0.908 8.133 1 92.62 81 PHE A C 1
ATOM 608 O O . PHE A 1 81 ? 2.707 0.854 7.051 1 92.62 81 PHE A O 1
ATOM 615 N N . TYR A 1 82 ? 2.637 0.755 9.227 1 95.12 82 TYR A N 1
ATOM 616 C CA . TYR A 1 82 ? 4.086 0.594 9.305 1 95.12 82 TYR A CA 1
ATOM 617 C C . TYR A 1 82 ? 4.508 -0.782 8.805 1 95.12 82 TYR A C 1
ATOM 619 O O . TYR A 1 82 ? 5.547 -0.922 8.156 1 95.12 82 TYR A O 1
ATOM 627 N N . PHE A 1 83 ? 3.707 -1.781 9.07 1 97.94 83 PHE A N 1
ATOM 628 C CA . PHE A 1 83 ? 4.004 -3.098 8.516 1 97.94 83 PHE A CA 1
ATOM 629 C C . PHE A 1 83 ? 3.959 -3.07 6.996 1 97.94 83 PHE A C 1
ATOM 631 O O . PHE A 1 83 ? 4.824 -3.648 6.332 1 97.94 83 PHE A O 1
ATOM 638 N N . HIS A 1 84 ? 2.957 -2.443 6.488 1 96.38 84 HIS A N 1
ATOM 639 C CA . HIS A 1 84 ? 2.834 -2.334 5.039 1 96.38 84 HIS A CA 1
ATOM 640 C C . HIS A 1 84 ? 4.027 -1.602 4.438 1 96.38 84 HIS A C 1
ATOM 642 O O . HIS A 1 84 ? 4.613 -2.061 3.453 1 96.38 84 HIS A O 1
ATOM 648 N N . LYS A 1 85 ? 4.387 -0.512 5.004 1 94.25 85 LYS A N 1
ATOM 649 C CA . LYS A 1 85 ? 5.52 0.263 4.504 1 94.25 85 LYS A CA 1
ATOM 650 C C . LYS A 1 85 ? 6.816 -0.537 4.598 1 94.25 85 LYS A C 1
ATOM 652 O O . LYS A 1 85 ? 7.66 -0.463 3.701 1 94.25 85 LYS A O 1
ATOM 657 N N . ALA A 1 86 ? 6.953 -1.186 5.688 1 97.62 86 ALA A N 1
ATOM 658 C CA . ALA A 1 86 ? 8.125 -2.051 5.832 1 97.62 86 ALA A CA 1
ATOM 659 C C . ALA A 1 86 ? 8.172 -3.092 4.715 1 97.62 86 ALA A C 1
ATOM 661 O O . ALA A 1 86 ? 9.219 -3.285 4.086 1 97.62 86 ALA A O 1
ATOM 662 N N . ALA A 1 87 ? 7.047 -3.754 4.508 1 98.12 87 ALA A N 1
ATOM 663 C CA . ALA A 1 87 ? 6.98 -4.797 3.486 1 98.12 87 ALA A CA 1
ATOM 664 C C . ALA A 1 87 ? 7.395 -4.25 2.123 1 98.12 87 ALA A C 1
ATOM 666 O O . ALA A 1 87 ? 8.227 -4.844 1.437 1 98.12 87 ALA A O 1
ATOM 667 N N . GLU A 1 88 ? 6.863 -3.141 1.771 1 93.88 88 GLU A N 1
ATOM 668 C CA . GLU A 1 88 ? 7.184 -2.525 0.486 1 93.88 88 GLU A CA 1
ATOM 669 C C . GLU A 1 88 ? 8.656 -2.121 0.417 1 93.88 88 GLU A C 1
ATOM 671 O O . GLU A 1 88 ? 9.273 -2.207 -0.644 1 93.88 88 GLU A O 1
ATOM 676 N N . THR A 1 89 ? 9.188 -1.651 1.472 1 94.06 89 THR A N 1
ATOM 677 C CA . THR A 1 89 ? 10.594 -1.279 1.529 1 94.06 89 THR A CA 1
ATOM 678 C C . THR A 1 89 ? 11.484 -2.504 1.338 1 94.06 89 THR A C 1
ATOM 680 O O . THR A 1 89 ? 12.492 -2.443 0.622 1 94.06 89 THR A O 1
ATOM 683 N N . PHE A 1 90 ? 11.102 -3.586 1.938 1 97.69 90 PHE A N 1
ATOM 684 C CA . PHE A 1 90 ? 11.852 -4.828 1.769 1 97.69 90 PHE A CA 1
ATOM 685 C C . PHE A 1 90 ? 11.773 -5.312 0.326 1 97.69 90 PHE A C 1
ATOM 687 O O . PHE A 1 90 ? 12.734 -5.883 -0.193 1 97.69 90 PHE A O 1
ATOM 694 N N . VAL A 1 91 ? 10.648 -5.148 -0.281 1 94.62 91 VAL A N 1
ATOM 695 C CA . VAL A 1 91 ? 10.5 -5.52 -1.685 1 94.62 91 VAL A CA 1
ATOM 696 C C . VAL A 1 91 ? 11.492 -4.727 -2.533 1 94.62 91 VAL A C 1
ATOM 698 O O . VAL A 1 91 ? 12.195 -5.297 -3.375 1 94.62 91 VAL A O 1
ATOM 701 N N . LEU A 1 92 ? 11.586 -3.471 -2.293 1 90.19 92 LEU A N 1
ATOM 702 C CA . LEU A 1 92 ? 12.508 -2.625 -3.039 1 90.19 92 LEU A CA 1
ATOM 703 C C . LEU A 1 92 ? 13.953 -3.025 -2.7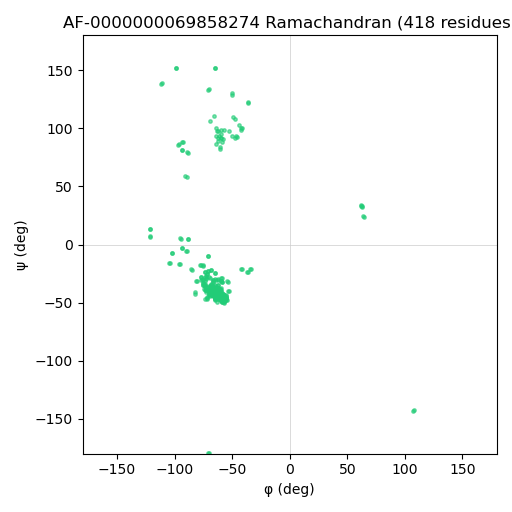62 1 90.19 92 LEU A C 1
ATOM 705 O O . LEU A 1 92 ? 14.836 -2.809 -3.598 1 90.19 92 LEU A O 1
ATOM 709 N N . ALA A 1 93 ? 14.219 -3.65 -1.627 1 93.75 93 ALA A N 1
ATOM 710 C CA . ALA A 1 93 ? 15.555 -4.098 -1.23 1 93.75 93 ALA A CA 1
ATOM 711 C C . ALA A 1 93 ? 15.828 -5.516 -1.721 1 93.75 93 ALA A C 1
ATOM 713 O O . ALA A 1 93 ? 16.891 -6.082 -1.44 1 93.75 93 ALA A O 1
ATOM 714 N N . ASN A 1 94 ? 14.867 -6.145 -2.287 1 94.44 94 ASN A N 1
ATOM 715 C CA . ASN A 1 94 ? 14.922 -7.531 -2.73 1 94.44 94 ASN A CA 1
ATOM 716 C C . ASN A 1 94 ? 15.094 -8.492 -1.556 1 94.44 94 ASN A C 1
ATOM 718 O O . ASN A 1 94 ? 15.734 -9.539 -1.687 1 94.44 94 ASN A O 1
ATOM 722 N N . SER A 1 95 ? 14.688 -8.016 -0.393 1 97.12 95 SER A N 1
ATOM 723 C CA . SER A 1 95 ? 14.633 -8.875 0.79 1 97.12 95 SER A CA 1
ATOM 724 C C . SER A 1 95 ? 13.297 -9.594 0.895 1 97.12 95 SER A C 1
ATOM 726 O O . SER A 1 95 ? 12.492 -9.289 1.777 1 97.12 95 SER A O 1
ATOM 728 N N . TRP A 1 96 ? 13.141 -10.617 0.157 1 97.69 96 TRP A N 1
ATOM 729 C CA . TRP A 1 96 ? 11.836 -11.203 -0.133 1 97.69 96 TRP A CA 1
ATOM 730 C C . TRP A 1 96 ? 11.281 -11.93 1.088 1 97.69 96 TRP A C 1
ATOM 732 O O . TRP A 1 96 ? 10.078 -11.898 1.343 1 97.69 96 TRP A O 1
ATOM 742 N N . ARG A 1 97 ? 12.07 -12.602 1.847 1 97.12 97 ARG A N 1
ATOM 743 C CA . ARG A 1 97 ? 11.594 -13.289 3.043 1 97.12 97 ARG A CA 1
ATOM 744 C C . ARG A 1 97 ? 11.102 -12.289 4.086 1 97.12 97 ARG A C 1
ATOM 746 O O . ARG A 1 97 ? 10.055 -12.5 4.707 1 97.12 97 ARG A O 1
ATOM 753 N N . LYS A 1 98 ? 11.883 -11.266 4.258 1 98.12 98 LYS A N 1
ATOM 754 C CA . LYS A 1 98 ? 11.469 -10.227 5.188 1 98.12 98 LYS A CA 1
ATOM 755 C C . LYS A 1 98 ? 10.195 -9.539 4.711 1 98.12 98 LYS A C 1
ATOM 757 O O . LYS A 1 98 ? 9.312 -9.219 5.512 1 98.12 98 LYS A O 1
ATOM 762 N N . ALA A 1 99 ? 10.117 -9.266 3.402 1 98.5 99 ALA A N 1
ATOM 763 C CA . ALA A 1 99 ? 8.922 -8.664 2.814 1 98.5 99 ALA A CA 1
ATOM 764 C C . ALA A 1 99 ? 7.688 -9.523 3.086 1 98.5 99 ALA A C 1
ATOM 766 O O . ALA A 1 99 ? 6.664 -9.016 3.545 1 98.5 99 ALA A O 1
ATOM 767 N N . ALA A 1 100 ? 7.824 -10.789 2.871 1 98.56 100 ALA A N 1
ATOM 768 C CA . ALA A 1 100 ? 6.707 -11.711 3.082 1 98.56 100 ALA A CA 1
ATOM 769 C C . ALA A 1 100 ? 6.277 -11.719 4.547 1 98.56 100 ALA A C 1
ATOM 771 O O . ALA A 1 100 ? 5.082 -11.672 4.852 1 98.56 100 ALA A O 1
ATOM 772 N N . ALA A 1 101 ? 7.242 -11.789 5.402 1 98.31 101 ALA A N 1
ATOM 773 C CA . ALA A 1 101 ? 6.945 -11.773 6.836 1 98.31 101 ALA A CA 1
ATOM 774 C C . ALA A 1 101 ? 6.223 -10.492 7.234 1 98.31 101 ALA A C 1
ATOM 776 O O . ALA A 1 101 ? 5.273 -10.531 8.023 1 98.31 101 ALA A O 1
ATOM 777 N N . ALA A 1 102 ? 6.684 -9.375 6.73 1 98.62 102 ALA A N 1
ATOM 778 C CA . ALA A 1 102 ? 6.047 -8.094 7.027 1 98.62 102 ALA A CA 1
ATOM 779 C C . ALA A 1 102 ? 4.625 -8.055 6.477 1 98.62 102 ALA A C 1
ATOM 781 O O . ALA A 1 102 ? 3.713 -7.547 7.137 1 98.62 102 ALA A O 1
ATOM 782 N N . HIS A 1 103 ? 4.391 -8.57 5.277 1 98.69 103 HIS A N 1
ATOM 783 C CA . HIS A 1 103 ? 3.051 -8.656 4.711 1 98.69 103 HIS A CA 1
ATOM 784 C C . HIS A 1 103 ? 2.146 -9.539 5.559 1 98.69 103 HIS A C 1
ATOM 786 O O . HIS A 1 103 ? 0.951 -9.266 5.691 1 98.69 103 HIS A O 1
ATOM 792 N N . HIS A 1 104 ? 2.701 -10.578 6.145 1 98.56 104 HIS A N 1
ATOM 793 C CA . HIS A 1 104 ? 1.918 -11.43 7.035 1 98.56 104 HIS A CA 1
ATOM 794 C C . HIS A 1 104 ? 1.461 -10.656 8.273 1 98.56 104 HIS A C 1
ATOM 796 O O . HIS A 1 104 ? 0.298 -10.75 8.672 1 98.56 104 HIS A O 1
ATOM 802 N N . GLU A 1 105 ? 2.391 -9.945 8.859 1 98.25 105 GLU A N 1
ATOM 803 C CA . GLU A 1 105 ? 2.012 -9.125 10 1 98.25 105 GLU A CA 1
ATOM 804 C C . GLU A 1 105 ? 0.979 -8.07 9.609 1 98.25 105 GLU A C 1
ATOM 806 O O . GLU A 1 105 ? 0.037 -7.809 10.359 1 98.25 105 GLU A O 1
ATOM 811 N N . HIS A 1 106 ? 1.211 -7.5 8.477 1 98.25 106 HIS A N 1
ATOM 812 C CA . HIS A 1 106 ? 0.247 -6.555 7.926 1 98.25 106 HIS A CA 1
ATOM 813 C C . HIS A 1 106 ? -1.135 -7.184 7.801 1 98.25 106 HIS A C 1
ATOM 815 O O . HIS A 1 106 ? -2.131 -6.602 8.234 1 98.25 106 HIS A O 1
ATOM 821 N N . ALA A 1 107 ? -1.235 -8.383 7.277 1 98.5 107 ALA A N 1
ATOM 822 C CA . ALA A 1 107 ? -2.498 -9.102 7.102 1 98.5 107 ALA A CA 1
ATOM 823 C C . ALA A 1 107 ? -3.168 -9.359 8.445 1 98.5 107 ALA A C 1
ATOM 825 O O . ALA A 1 107 ? -4.379 -9.172 8.594 1 98.5 107 ALA A O 1
ATOM 826 N N . VAL A 1 108 ? -2.396 -9.766 9.398 1 97.62 108 VAL A N 1
ATOM 827 C CA . VAL A 1 108 ? -2.916 -10.062 10.734 1 97.62 108 VAL A CA 1
ATOM 828 C C . VAL A 1 108 ? -3.539 -8.797 11.328 1 97.62 108 VAL A C 1
ATOM 830 O O . VAL A 1 108 ? -4.641 -8.852 11.891 1 97.62 108 VAL A O 1
ATOM 833 N N . CYS A 1 109 ? -2.879 -7.691 11.188 1 96.62 109 CYS A N 1
ATOM 834 C CA . CYS A 1 109 ? -3.408 -6.43 11.688 1 96.62 109 CYS A CA 1
ATOM 835 C C . CYS A 1 109 ? -4.695 -6.051 10.969 1 96.62 109 CYS A C 1
ATOM 837 O O . CYS A 1 109 ? -5.668 -5.633 11.602 1 96.62 109 CYS A O 1
ATOM 839 N N . CYS A 1 110 ? -4.723 -6.223 9.688 1 96.62 110 CYS A N 1
ATOM 840 C CA . CYS A 1 110 ? -5.906 -5.883 8.898 1 96.62 110 CYS A CA 1
ATOM 841 C C . CYS A 1 110 ? -7.098 -6.742 9.312 1 96.62 110 CYS A C 1
ATOM 843 O O . CYS A 1 110 ? -8.227 -6.254 9.375 1 96.62 110 CYS A O 1
ATOM 845 N N . MET A 1 111 ? -6.84 -7.953 9.602 1 96.12 111 MET A N 1
ATOM 846 C CA . MET A 1 111 ? -7.906 -8.859 10.016 1 96.12 111 MET A CA 1
ATOM 847 C C . MET A 1 111 ? -8.484 -8.445 11.359 1 96.12 111 MET A C 1
ATOM 849 O O . MET A 1 111 ? -9.68 -8.609 11.609 1 96.12 111 MET A O 1
ATOM 853 N N . LYS A 1 112 ? -7.688 -7.848 12.203 1 93.81 112 LYS A N 1
ATOM 854 C CA . LYS A 1 112 ? -8.125 -7.418 13.523 1 93.81 112 LYS A CA 1
ATOM 855 C C . LYS A 1 112 ? -9.023 -6.184 13.438 1 93.81 112 LYS A C 1
ATOM 857 O O . LYS A 1 112 ? -9.797 -5.906 14.352 1 93.81 112 LYS A O 1
ATOM 862 N N . ILE A 1 113 ? -8.898 -5.449 12.414 1 91.25 113 ILE A N 1
ATOM 863 C CA . ILE A 1 113 ? -9.664 -4.223 12.234 1 91.25 113 ILE A CA 1
ATOM 864 C C . ILE A 1 113 ? -11.117 -4.566 11.906 1 91.25 113 ILE A C 1
ATOM 866 O O . ILE A 1 113 ? -12.031 -3.807 12.234 1 91.25 113 ILE A O 1
ATOM 870 N N . GLY A 1 114 ? -11.344 -5.758 11.242 1 88.62 114 GLY A N 1
ATOM 871 C CA . GLY A 1 114 ? -12.695 -6.188 10.922 1 88.62 114 GLY A CA 1
ATOM 872 C C . GLY A 1 114 ? -13.016 -6.086 9.445 1 88.62 114 GLY A C 1
ATOM 873 O O . GLY A 1 114 ? -12.172 -6.363 8.594 1 88.62 114 GLY A O 1
ATOM 874 N N . ARG A 1 115 ? -14.234 -5.707 9.141 1 87.19 115 ARG A N 1
ATOM 875 C CA . ARG A 1 115 ? -14.742 -5.758 7.777 1 87.19 115 ARG A CA 1
ATOM 876 C C . ARG A 1 115 ? -13.945 -4.836 6.859 1 87.19 115 ARG A C 1
ATOM 878 O O . ARG A 1 115 ? -13.609 -5.211 5.734 1 87.19 115 ARG A O 1
ATOM 885 N N . SER A 1 116 ? -13.617 -3.672 7.379 1 89 116 SER A N 1
ATOM 886 C CA . SER A 1 116 ? -12.922 -2.686 6.559 1 89 116 SER A CA 1
ATOM 887 C C . SER A 1 116 ? -11.484 -3.107 6.285 1 89 116 SER A C 1
ATOM 889 O O . SER A 1 116 ? -10.828 -2.551 5.406 1 89 116 SER A O 1
ATOM 891 N N . GLY A 1 117 ? -11.023 -4.137 6.969 1 93.94 117 GLY A N 1
ATOM 892 C CA . GLY A 1 117 ? -9.656 -4.59 6.805 1 93.94 117 GLY A CA 1
ATOM 893 C C . GLY A 1 117 ? -9.531 -5.832 5.941 1 93.94 117 GLY A C 1
ATOM 894 O O . GLY A 1 117 ? 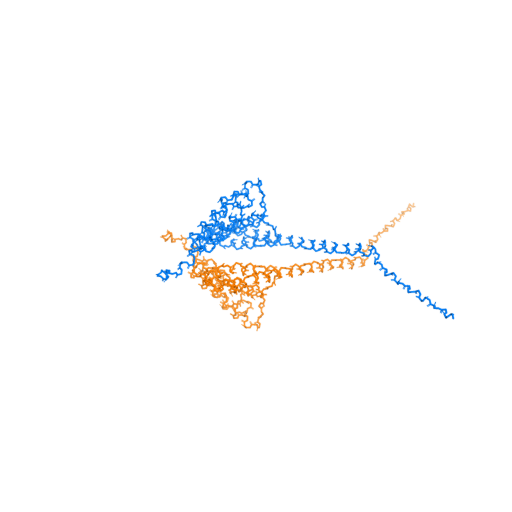-8.43 -6.211 5.543 1 93.94 117 GLY A O 1
ATOM 895 N N . ARG A 1 118 ? -10.609 -6.398 5.598 1 94.44 118 ARG A N 1
ATOM 896 C CA . ARG A 1 118 ? -10.609 -7.703 4.941 1 94.44 118 ARG A CA 1
ATOM 897 C C . ARG A 1 118 ? -9.938 -7.625 3.574 1 94.44 118 ARG A C 1
ATOM 899 O O . ARG A 1 118 ? -9.094 -8.461 3.238 1 94.44 118 ARG A O 1
ATOM 906 N N . LEU A 1 119 ? -10.328 -6.645 2.863 1 94.12 119 LEU A N 1
ATOM 907 C CA . LEU A 1 119 ? -9.766 -6.52 1.524 1 94.12 119 LEU A CA 1
ATOM 908 C C . LEU A 1 119 ? -8.266 -6.254 1.593 1 94.12 119 LEU A C 1
ATOM 910 O O . LEU A 1 119 ? -7.488 -6.832 0.827 1 94.12 119 LEU A O 1
ATOM 914 N N . ARG A 1 120 ? -7.902 -5.457 2.498 1 94.69 120 ARG A N 1
ATOM 915 C CA . ARG A 1 120 ? -6.48 -5.172 2.678 1 94.69 120 ARG A CA 1
ATOM 916 C C . ARG A 1 120 ? -5.723 -6.422 3.113 1 94.69 120 ARG A C 1
ATOM 918 O O . ARG A 1 120 ? -4.59 -6.648 2.686 1 94.69 120 ARG A O 1
ATOM 925 N N . ALA A 1 121 ? -6.332 -7.172 3.938 1 97.81 121 ALA A N 1
ATOM 926 C CA . ALA A 1 121 ? -5.723 -8.438 4.348 1 97.81 121 ALA A CA 1
ATOM 927 C C . ALA A 1 121 ? -5.512 -9.352 3.146 1 97.81 121 ALA A C 1
ATOM 929 O O . ALA A 1 121 ? -4.465 -9.992 3.023 1 97.81 121 ALA A O 1
ATOM 930 N N . ALA A 1 122 ? -6.496 -9.422 2.289 1 98 122 ALA A N 1
ATOM 931 C CA . ALA A 1 122 ? -6.398 -10.242 1.087 1 98 122 ALA A CA 1
ATOM 932 C C . ALA A 1 122 ? -5.203 -9.828 0.231 1 98 122 ALA A C 1
ATOM 934 O O . ALA A 1 122 ? -4.434 -10.672 -0.225 1 98 122 ALA A O 1
ATOM 935 N N . PHE A 1 123 ? -5.07 -8.516 0.048 1 96.5 123 PHE A N 1
ATOM 936 C CA . PHE A 1 123 ? -3.947 -8 -0.723 1 96.5 123 PHE A CA 1
ATOM 937 C C . PHE A 1 123 ? -2.625 -8.344 -0.051 1 96.5 123 PHE A C 1
ATOM 939 O O . PHE A 1 123 ? -1.65 -8.688 -0.725 1 96.5 123 PHE A O 1
ATOM 946 N N . ALA A 1 124 ? -2.547 -8.195 1.215 1 98.31 124 ALA A N 1
ATOM 947 C CA . ALA A 1 124 ? -1.312 -8.469 1.947 1 98.31 124 ALA A CA 1
ATOM 948 C C . ALA A 1 124 ? -0.891 -9.93 1.784 1 98.31 124 ALA A C 1
ATOM 950 O O . ALA A 1 124 ? 0.287 -10.219 1.56 1 98.31 124 ALA A O 1
ATOM 951 N N . LEU A 1 125 ? -1.81 -10.82 1.872 1 98.75 125 LEU A N 1
ATOM 952 C CA . LEU A 1 125 ? -1.518 -12.234 1.706 1 98.75 125 LEU A CA 1
ATOM 953 C C . LEU A 1 125 ? -1.094 -12.539 0.274 1 98.75 125 LEU A C 1
ATOM 955 O O . LEU A 1 125 ? -0.185 -13.344 0.048 1 98.75 125 LEU A O 1
ATOM 959 N N . PHE A 1 126 ? -1.752 -11.953 -0.652 1 98.62 126 PHE A N 1
ATOM 960 C CA . PHE A 1 126 ? -1.396 -12.094 -2.059 1 98.62 126 PHE A CA 1
ATOM 961 C C . PHE A 1 126 ? 0.052 -11.68 -2.295 1 98.62 126 PHE A C 1
ATOM 963 O O . PHE A 1 126 ? 0.824 -12.43 -2.898 1 98.62 126 PHE A O 1
ATOM 970 N N . GLU A 1 127 ? 0.396 -10.508 -1.741 1 97.88 127 GLU A N 1
ATOM 971 C CA . GLU A 1 127 ? 1.758 -10 -1.88 1 97.88 127 GLU A CA 1
ATOM 972 C C . GLU A 1 127 ? 2.756 -10.891 -1.148 1 97.88 127 GLU A C 1
ATOM 974 O O . GLU A 1 127 ? 3.863 -11.125 -1.638 1 97.88 127 GLU A O 1
ATOM 979 N N . ALA A 1 128 ? 2.391 -11.367 0.015 1 98.62 128 ALA A N 1
ATOM 980 C CA . ALA A 1 128 ? 3.262 -12.289 0.737 1 98.62 128 ALA A CA 1
ATOM 981 C C . ALA A 1 128 ? 3.57 -13.531 -0.104 1 98.62 128 ALA A C 1
ATOM 983 O O . ALA A 1 128 ? 4.73 -13.93 -0.224 1 98.62 128 ALA A O 1
ATOM 984 N N . GLY A 1 129 ? 2.549 -14.133 -0.686 1 98.56 129 GLY A N 1
ATOM 985 C CA . GLY A 1 129 ? 2.748 -15.273 -1.563 1 98.56 129 GLY A CA 1
ATOM 986 C C . GLY A 1 129 ? 3.697 -14.992 -2.709 1 98.56 129 GLY A C 1
ATOM 987 O O . GLY A 1 129 ? 4.598 -15.789 -2.99 1 98.56 129 GLY A O 1
ATOM 988 N N . LYS A 1 130 ? 3.541 -13.875 -3.312 1 97.56 130 LYS A N 1
ATOM 989 C CA . LYS A 1 130 ? 4.41 -13.484 -4.418 1 97.56 130 LYS A CA 1
ATOM 990 C C . LYS A 1 130 ? 5.859 -13.344 -3.959 1 97.56 130 LYS A C 1
ATOM 992 O O . LYS A 1 130 ? 6.785 -13.734 -4.676 1 97.56 130 LYS A O 1
ATOM 997 N N . CYS A 1 131 ? 6.039 -12.766 -2.834 1 97.75 131 CYS A N 1
ATOM 998 C CA . CYS A 1 131 ? 7.383 -12.602 -2.295 1 97.75 131 CYS A CA 1
ATOM 999 C C . CYS A 1 131 ? 8.039 -13.953 -2.043 1 97.75 131 CYS A C 1
ATOM 1001 O O . CYS A 1 131 ? 9.203 -14.156 -2.4 1 97.75 131 CYS A O 1
ATOM 1003 N N . TYR A 1 132 ? 7.273 -14.875 -1.474 1 97.56 132 TYR A N 1
ATOM 1004 C CA . TYR A 1 132 ? 7.832 -16.203 -1.203 1 97.56 132 TYR A CA 1
ATOM 1005 C C . TYR A 1 132 ? 8.148 -16.938 -2.5 1 97.56 132 TYR A C 1
ATOM 1007 O O . TYR A 1 132 ? 9.109 -17.703 -2.566 1 97.56 132 TYR A O 1
ATOM 1015 N N . MET A 1 133 ? 7.406 -16.719 -3.508 1 96.75 133 MET A N 1
ATOM 1016 C CA . MET A 1 133 ? 7.637 -17.359 -4.797 1 96.75 133 MET A CA 1
ATOM 1017 C C . MET A 1 133 ? 8.992 -16.969 -5.367 1 96.75 133 MET A C 1
ATOM 1019 O O . MET A 1 133 ? 9.633 -17.766 -6.059 1 96.75 133 MET A O 1
ATOM 1023 N N . LYS A 1 134 ? 9.445 -15.766 -5.043 1 95.69 134 LYS A N 1
ATOM 1024 C CA . LYS A 1 134 ? 10.711 -15.25 -5.559 1 95.69 134 LYS A CA 1
ATOM 1025 C C . LYS A 1 134 ? 11.898 -16.031 -4.98 1 95.69 134 LYS A C 1
ATOM 1027 O O . LYS A 1 134 ? 12.984 -16.047 -5.566 1 95.69 134 LYS A O 1
ATOM 1032 N N . VAL A 1 135 ? 11.672 -16.641 -3.887 1 95.06 135 VAL A N 1
ATOM 1033 C CA . VAL A 1 135 ? 12.781 -17.328 -3.24 1 95.06 135 VAL A CA 1
ATOM 1034 C C . VAL A 1 135 ? 12.445 -18.812 -3.084 1 95.06 135 VAL A C 1
ATOM 1036 O O . VAL A 1 135 ? 13.086 -19.516 -2.303 1 95.06 135 VAL A O 1
ATOM 1039 N N . LEU A 1 136 ? 11.484 -19.203 -3.729 1 93.69 136 LEU A N 1
ATOM 1040 C CA . LEU A 1 136 ? 11.016 -20.578 -3.621 1 93.69 136 LEU A CA 1
ATOM 1041 C C . LEU A 1 136 ? 11.992 -21.531 -4.281 1 93.69 136 LEU A C 1
ATOM 1043 O O . LEU A 1 136 ? 12.492 -21.266 -5.379 1 93.69 136 LEU A O 1
ATOM 1047 N N . GLU A 1 137 ? 12.281 -22.578 -3.553 1 89.31 137 GLU A N 1
ATOM 1048 C CA . GLU A 1 137 ? 13.086 -23.656 -4.09 1 89.31 137 GLU A CA 1
ATOM 1049 C C . GLU A 1 137 ? 12.25 -24.922 -4.281 1 89.31 137 GLU A C 1
ATOM 1051 O O . GLU A 1 137 ? 11.375 -25.219 -3.469 1 89.31 137 GLU A O 1
ATOM 1056 N N . PRO A 1 138 ? 12.422 -25.625 -5.344 1 83 138 PRO A N 1
ATOM 1057 C CA . PRO A 1 138 ? 11.594 -26.781 -5.699 1 83 138 PRO A CA 1
ATOM 1058 C C . PRO A 1 138 ? 11.539 -27.828 -4.59 1 83 138 PRO A C 1
ATOM 1060 O O . PRO A 1 138 ? 10.508 -28.484 -4.395 1 83 138 PRO A O 1
ATOM 1063 N N . ASP A 1 139 ? 12.57 -27.969 -3.836 1 88.44 139 ASP A N 1
ATOM 1064 C CA . ASP A 1 139 ? 12.602 -29.031 -2.84 1 88.44 139 ASP A CA 1
ATOM 1065 C C . ASP A 1 139 ? 12.148 -28.531 -1.476 1 88.44 139 ASP A C 1
ATOM 1067 O O . ASP A 1 139 ? 12.07 -29.297 -0.514 1 88.44 139 ASP A O 1
ATOM 1071 N N . ASP A 1 140 ? 11.727 -27.312 -1.414 1 92.5 140 ASP A N 1
ATOM 1072 C CA . ASP A 1 140 ? 11.281 -26.734 -0.145 1 92.5 140 ASP A CA 1
ATOM 1073 C C . ASP A 1 140 ? 9.773 -26.891 0.037 1 92.5 140 ASP A C 1
ATOM 1075 O O . ASP A 1 140 ? 9.008 -25.984 -0.277 1 92.5 140 ASP A O 1
ATOM 1079 N N . GLU A 1 141 ? 9.398 -27.984 0.587 1 93.19 141 GLU A N 1
ATOM 1080 C CA . GLU A 1 141 ? 7.98 -28.312 0.73 1 93.19 141 GLU A CA 1
ATOM 1081 C C . GLU A 1 141 ? 7.285 -27.359 1.698 1 93.19 141 GLU A C 1
ATOM 1083 O O . GLU A 1 141 ? 6.125 -27 1.489 1 93.19 141 GLU A O 1
ATOM 1088 N N . GLU A 1 142 ? 7.953 -27.062 2.725 1 94.75 142 GLU A N 1
ATOM 1089 C CA . GLU A 1 142 ? 7.371 -26.188 3.729 1 94.75 142 GLU A CA 1
ATOM 1090 C C . GLU A 1 142 ? 7.055 -24.812 3.143 1 94.75 142 GLU A C 1
ATOM 1092 O O . GLU A 1 142 ? 5.953 -24.281 3.324 1 94.75 142 GLU A O 1
ATOM 1097 N N . MET A 1 143 ? 8 -24.297 2.426 1 95.12 143 MET A N 1
ATOM 1098 C CA . MET A 1 143 ? 7.793 -22.984 1.803 1 95.12 143 MET A CA 1
ATOM 1099 C C . MET A 1 143 ? 6.707 -23.062 0.733 1 95.12 143 MET A C 1
ATOM 1101 O O . MET A 1 143 ? 5.926 -22.125 0.572 1 95.12 143 MET A O 1
ATOM 1105 N N . THR A 1 144 ? 6.727 -24.094 0.033 1 96.75 144 THR A N 1
ATOM 1106 C CA . THR A 1 144 ? 5.688 -24.281 -0.974 1 96.75 144 THR A CA 1
ATOM 1107 C C . THR A 1 144 ? 4.305 -24.281 -0.33 1 96.75 144 THR A C 1
ATOM 1109 O O . THR A 1 144 ? 3.393 -23.609 -0.803 1 96.75 144 THR A O 1
ATOM 1112 N N . SER A 1 145 ? 4.156 -25.016 0.673 1 96.94 145 SER A N 1
ATOM 1113 C CA . SER A 1 145 ? 2.875 -25.094 1.368 1 96.94 145 SER A CA 1
ATOM 1114 C C . SER A 1 145 ? 2.439 -23.734 1.899 1 96.94 145 SER A C 1
ATOM 1116 O O . SER A 1 145 ? 1.265 -23.375 1.809 1 96.94 145 SER A O 1
ATOM 1118 N N . ARG A 1 146 ? 3.391 -23.016 2.465 1 96.62 146 ARG A N 1
ATOM 1119 C CA . ARG A 1 146 ? 3.098 -21.672 2.971 1 96.62 146 ARG A CA 1
ATOM 1120 C C . ARG A 1 146 ? 2.662 -20.75 1.843 1 96.62 146 ARG A C 1
ATOM 1122 O O . ARG A 1 146 ? 1.713 -19.969 1.999 1 96.62 146 ARG A O 1
ATOM 1129 N N . THR A 1 147 ? 3.365 -20.797 0.79 1 98.06 147 THR A N 1
ATOM 1130 C CA . THR A 1 147 ? 3.068 -19.953 -0.368 1 98.06 147 THR A CA 1
ATOM 1131 C C . THR A 1 147 ? 1.679 -20.266 -0.917 1 98.06 147 THR A C 1
ATOM 1133 O O . THR A 1 147 ? 0.884 -19.359 -1.16 1 98.06 147 THR A O 1
ATOM 1136 N N . VAL A 1 148 ? 1.35 -21.547 -1.043 1 98.12 148 VAL A N 1
ATOM 1137 C CA . VAL A 1 148 ? 0.039 -21.969 -1.527 1 98.12 148 VAL A CA 1
ATOM 1138 C C . VAL A 1 148 ? -1.045 -21.516 -0.555 1 98.12 148 VAL A C 1
ATOM 1140 O O . VAL A 1 148 ? -2.09 -21 -0.974 1 98.12 148 VAL A O 1
ATOM 1143 N N . SER A 1 149 ? -0.741 -21.688 0.652 1 98.5 149 SER A N 1
ATOM 1144 C CA . SER A 1 149 ? -1.704 -21.281 1.675 1 98.5 149 SER A CA 1
ATOM 1145 C C . SER A 1 149 ? -2.02 -19.797 1.592 1 98.5 149 SER A C 1
ATOM 1147 O O . SER A 1 149 ? -3.186 -19.406 1.629 1 98.5 149 SER A O 1
ATOM 1149 N N . ASP A 1 150 ? -0.973 -18.953 1.487 1 98.62 150 ASP A N 1
ATOM 1150 C CA . ASP A 1 150 ? -1.167 -17.516 1.399 1 98.62 150 ASP A CA 1
ATOM 1151 C C . ASP A 1 150 ? -1.977 -17.141 0.16 1 98.62 150 ASP A C 1
ATOM 1153 O O . ASP A 1 150 ? -2.92 -16.359 0.241 1 98.62 150 ASP A O 1
ATOM 1157 N N . LEU A 1 151 ? -1.653 -17.703 -0.976 1 98.75 151 LEU A N 1
ATOM 1158 C CA . LEU A 1 151 ? -2.324 -17.375 -2.229 1 98.75 151 LEU A CA 1
ATOM 1159 C C . LEU A 1 151 ? -3.764 -17.891 -2.223 1 98.75 151 LEU A C 1
ATOM 1161 O O . LEU A 1 151 ? -4.676 -17.172 -2.652 1 98.75 151 LEU A O 1
ATOM 1165 N N . GLU A 1 152 ? -4.008 -19.031 -1.69 1 98.69 152 GLU A N 1
ATOM 1166 C CA . GLU A 1 152 ? -5.363 -19.578 -1.655 1 98.69 152 GLU A CA 1
ATOM 1167 C C . GLU A 1 152 ? -6.242 -18.797 -0.681 1 98.69 152 GLU A C 1
ATOM 1169 O O . GLU A 1 152 ? -7.43 -18.578 -0.944 1 98.69 152 GLU A O 1
ATOM 1174 N N . LYS A 1 153 ? -5.699 -18.484 0.459 1 98.69 153 LYS A N 1
ATOM 1175 C CA . LYS A 1 153 ? -6.453 -17.641 1.389 1 98.69 153 LYS A CA 1
ATOM 1176 C C . LYS A 1 153 ? -6.789 -16.297 0.762 1 98.69 153 LYS A C 1
ATOM 1178 O O . LYS A 1 153 ? -7.914 -15.805 0.9 1 98.69 153 LYS A O 1
ATOM 1183 N N . SER A 1 154 ? -5.809 -15.695 0.144 1 98.75 154 SER A N 1
ATOM 1184 C CA . SER A 1 154 ? -6.039 -14.445 -0.565 1 98.75 154 SER A CA 1
ATOM 1185 C C . SER A 1 154 ? -7.145 -14.586 -1.604 1 98.75 154 SER A C 1
ATOM 1187 O O . SER A 1 154 ? -8.047 -13.75 -1.679 1 98.75 154 SER A O 1
ATOM 1189 N N . LEU A 1 155 ? -7.109 -15.641 -2.369 1 98.69 155 LEU A N 1
ATOM 1190 C CA . LEU A 1 155 ? -8.117 -15.914 -3.389 1 98.69 155 LEU A CA 1
ATOM 1191 C C . LEU A 1 155 ? -9.508 -15.977 -2.773 1 98.69 155 LEU A C 1
ATOM 1193 O O . LEU A 1 155 ? -10.438 -15.328 -3.264 1 98.69 155 LEU A O 1
ATOM 1197 N N . ARG A 1 156 ? -9.641 -16.703 -1.742 1 98.44 156 ARG A N 1
ATOM 1198 C CA . ARG A 1 156 ? -10.93 -16.844 -1.07 1 98.44 156 ARG A CA 1
ATOM 1199 C C . ARG A 1 156 ? -11.438 -15.484 -0.588 1 98.44 156 ARG A C 1
ATOM 1201 O O . ARG A 1 156 ? -12.617 -15.172 -0.726 1 98.44 156 ARG A O 1
ATOM 1208 N N . MET A 1 157 ? -10.594 -14.727 -0.05 1 97.75 157 MET A N 1
ATOM 1209 C CA . MET A 1 157 ? -10.969 -13.422 0.483 1 97.75 157 MET A CA 1
ATOM 1210 C C . MET A 1 157 ? -11.383 -12.477 -0.64 1 97.75 157 MET A C 1
ATOM 1212 O O . MET A 1 157 ? -12.352 -11.727 -0.505 1 97.75 157 MET A O 1
ATOM 1216 N N . PHE A 1 158 ? -10.648 -12.484 -1.739 1 96.75 158 PHE A N 1
ATOM 1217 C CA . PHE A 1 158 ? -11.023 -11.664 -2.879 1 96.75 158 PHE A CA 1
ATOM 1218 C C . PHE A 1 158 ? -12.398 -12.055 -3.402 1 96.75 158 PHE A C 1
ATOM 1220 O O . PHE A 1 158 ? -13.211 -11.188 -3.732 1 96.75 158 PHE A O 1
ATOM 1227 N N . VAL A 1 159 ? -12.656 -13.328 -3.473 1 96.81 159 VAL A N 1
ATOM 1228 C CA . VAL A 1 159 ? -13.953 -13.805 -3.943 1 96.81 159 VAL A CA 1
ATOM 1229 C C . VAL A 1 159 ? -15.055 -13.359 -2.982 1 96.81 159 VAL A C 1
ATOM 1231 O O . VAL A 1 159 ? -16.094 -12.867 -3.41 1 96.81 159 VAL A O 1
ATOM 1234 N N . LEU A 1 160 ? -14.805 -13.445 -1.69 1 95.25 160 LEU A N 1
ATOM 1235 C CA . LEU A 1 160 ? -15.773 -13.047 -0.676 1 95.25 160 LEU A CA 1
ATOM 1236 C C . LEU A 1 160 ? -16.078 -11.555 -0.78 1 95.25 160 LEU A C 1
ATOM 1238 O O . LEU A 1 160 ? -17.219 -11.133 -0.548 1 95.25 160 LEU A O 1
ATOM 1242 N N . GLU A 1 161 ? -15.062 -10.781 -1.085 1 92.5 161 GLU A N 1
ATOM 1243 C CA . GLU A 1 161 ? -15.234 -9.328 -1.181 1 92.5 161 GLU A CA 1
ATOM 1244 C C . GLU A 1 161 ? -15.656 -8.914 -2.586 1 92.5 161 GLU A C 1
ATOM 1246 O O . GLU A 1 161 ? -15.68 -7.727 -2.91 1 92.5 161 GLU A O 1
ATOM 1251 N N . ASN A 1 162 ? -15.898 -9.883 -3.473 1 91.5 162 ASN A N 1
ATOM 1252 C CA . ASN A 1 162 ? -16.359 -9.688 -4.844 1 91.5 162 ASN A CA 1
ATOM 1253 C C . ASN A 1 162 ? -15.344 -8.891 -5.664 1 91.5 162 ASN A C 1
ATOM 1255 O O . ASN A 1 162 ? -15.727 -8.062 -6.488 1 91.5 162 ASN A O 1
ATOM 1259 N N . GLU A 1 163 ? -14.125 -9.117 -5.324 1 92.5 163 GLU A N 1
ATOM 1260 C CA . GLU A 1 163 ? -13.023 -8.578 -6.109 1 92.5 163 GLU A CA 1
ATOM 1261 C C . GLU A 1 163 ? -12.539 -9.586 -7.145 1 92.5 163 GLU A C 1
ATOM 1263 O O . GLU A 1 163 ? -11.453 -10.164 -7.004 1 92.5 163 GLU A O 1
ATOM 1268 N N . LEU A 1 164 ? -13.234 -9.648 -8.219 1 93.56 164 LEU A N 1
ATOM 1269 C CA . LEU A 1 164 ? -13.07 -10.758 -9.148 1 93.56 164 LEU A CA 1
ATOM 1270 C C . LEU A 1 164 ? -11.852 -10.547 -10.039 1 93.56 164 LEU A C 1
ATOM 1272 O O . LEU A 1 164 ? -11.219 -11.508 -10.477 1 93.56 164 LEU A O 1
ATOM 1276 N N . VAL A 1 165 ? -11.531 -9.297 -10.352 1 91.62 165 VAL A N 1
ATOM 1277 C CA . VAL A 1 165 ? -10.32 -9.031 -11.125 1 91.62 165 VAL A CA 1
ATOM 1278 C C . VAL A 1 165 ? -9.102 -9.539 -10.375 1 91.62 165 VAL A C 1
ATOM 1280 O O . VAL A 1 165 ? -8.258 -10.234 -10.945 1 91.62 165 VAL A O 1
ATOM 1283 N N . MET A 1 166 ? -9.078 -9.273 -9.094 1 94.12 166 MET A N 1
ATOM 1284 C CA . MET A 1 166 ? -7.938 -9.695 -8.281 1 94.12 166 MET A CA 1
ATOM 1285 C C . MET A 1 166 ? -7.965 -11.203 -8.055 1 94.12 166 MET A C 1
ATOM 1287 O O . MET A 1 166 ? -6.914 -11.844 -7.973 1 94.12 166 MET A O 1
ATOM 1291 N N . ALA A 1 167 ? -9.148 -11.734 -7.934 1 97.62 167 ALA A N 1
ATOM 1292 C CA . ALA A 1 167 ? -9.25 -13.188 -7.844 1 97.62 167 ALA A CA 1
ATOM 1293 C C . ALA A 1 167 ? -8.602 -13.859 -9.055 1 97.62 167 ALA A C 1
ATOM 1295 O O . ALA A 1 167 ? -7.863 -14.836 -8.898 1 97.62 167 ALA A O 1
ATOM 1296 N N . ALA A 1 168 ? -8.852 -13.336 -10.18 1 96.94 168 ALA A N 1
ATOM 1297 C CA . ALA A 1 168 ? -8.25 -13.859 -11.398 1 96.94 168 ALA A CA 1
ATOM 1298 C C . ALA A 1 168 ? -6.727 -13.758 -11.352 1 96.94 168 ALA A C 1
ATOM 1300 O O . ALA A 1 168 ? -6.023 -14.688 -11.75 1 96.94 168 ALA A O 1
ATOM 1301 N N . GLU A 1 169 ? -6.258 -12.641 -10.883 1 95.44 169 GLU A N 1
ATOM 1302 C CA . GLU A 1 169 ? -4.82 -12.422 -10.789 1 95.44 169 GLU A CA 1
ATOM 1303 C C . GLU A 1 169 ? -4.172 -13.438 -9.852 1 95.44 169 GLU A C 1
ATOM 1305 O O . GLU A 1 169 ? -3.084 -13.945 -10.133 1 95.44 169 GLU A O 1
ATOM 1310 N N . VAL A 1 170 ? -4.797 -13.703 -8.766 1 98.44 170 VAL A N 1
ATOM 1311 C CA . VAL A 1 170 ? -4.266 -14.688 -7.824 1 98.44 170 VAL A CA 1
ATOM 1312 C C . VAL A 1 170 ? -4.211 -16.062 -8.484 1 98.44 170 VAL A C 1
ATOM 1314 O O . VAL A 1 170 ? -3.26 -16.812 -8.281 1 98.44 170 VAL A O 1
ATOM 1317 N N . CYS A 1 171 ? -5.227 -16.406 -9.242 1 98.75 171 CYS A N 1
ATOM 1318 C CA . CYS A 1 171 ? -5.238 -17.672 -9.961 1 98.75 171 CYS A CA 1
ATOM 1319 C C . CYS A 1 171 ? -4.059 -17.766 -10.922 1 98.75 171 CYS A C 1
ATOM 1321 O O . CYS A 1 171 ? -3.443 -18.828 -11.062 1 98.75 171 CYS A O 1
ATOM 1323 N N . VAL A 1 172 ? -3.775 -16.719 -11.539 1 97.94 172 VAL A N 1
ATOM 1324 C CA . VAL A 1 172 ? -2.633 -16.688 -12.445 1 97.94 172 VAL A CA 1
ATOM 1325 C C . VAL A 1 172 ? -1.348 -16.969 -11.664 1 97.94 172 VAL A C 1
ATOM 1327 O O . VAL A 1 172 ? -0.502 -17.75 -12.102 1 97.94 172 VAL A O 1
ATOM 1330 N N . GLU A 1 173 ? -1.234 -16.344 -10.516 1 98.06 173 GLU A N 1
ATOM 1331 C CA . GLU A 1 173 ? -0.037 -16.547 -9.703 1 98.06 173 GLU A CA 1
ATOM 1332 C C . GLU A 1 173 ? 0.049 -17.984 -9.203 1 98.06 173 GLU A C 1
ATOM 1334 O O . GLU A 1 173 ? 1.136 -18.562 -9.141 1 98.06 173 GLU A O 1
ATOM 1339 N N . LEU A 1 174 ? -1.058 -18.516 -8.867 1 98.75 174 LEU A N 1
ATOM 1340 C CA . LEU A 1 174 ? -1.088 -19.922 -8.461 1 98.75 174 LEU A CA 1
ATOM 1341 C C . LEU A 1 174 ? -0.684 -20.828 -9.625 1 98.75 174 LEU A C 1
ATOM 1343 O O . LEU A 1 174 ? 0.075 -21.781 -9.438 1 98.75 174 LEU A O 1
ATOM 1347 N N . ALA A 1 175 ? -1.186 -20.531 -10.789 1 98.75 175 ALA A N 1
ATOM 1348 C CA . ALA A 1 175 ? -0.782 -21.297 -11.961 1 98.75 175 ALA A CA 1
ATOM 1349 C C . ALA A 1 175 ? 0.726 -21.219 -12.18 1 98.75 175 ALA A C 1
ATOM 1351 O O . ALA A 1 175 ? 1.372 -22.219 -12.484 1 98.75 175 ALA A O 1
ATOM 1352 N N . ASN A 1 176 ? 1.271 -20.031 -12.039 1 97.75 176 ASN A N 1
ATOM 1353 C CA . ASN A 1 176 ? 2.713 -19.844 -12.164 1 97.75 176 ASN A CA 1
ATOM 1354 C C . ASN A 1 176 ? 3.48 -20.656 -11.133 1 97.75 176 ASN A C 1
ATOM 1356 O O . ASN A 1 176 ? 4.512 -21.25 -11.445 1 97.75 176 ASN A O 1
ATOM 1360 N N . LEU A 1 177 ? 3.014 -20.672 -9.961 1 97.62 177 LEU A N 1
ATOM 1361 C CA . LEU A 1 177 ? 3.623 -21.453 -8.898 1 97.62 177 LEU A CA 1
ATOM 1362 C C . LEU A 1 177 ? 3.641 -22.938 -9.266 1 97.62 177 LEU A C 1
ATOM 1364 O O . LEU A 1 177 ? 4.68 -23.594 -9.156 1 97.62 177 LEU A O 1
ATOM 1368 N N . TYR A 1 178 ? 2.549 -23.438 -9.688 1 97.12 178 TYR A N 1
ATOM 1369 C CA . TYR A 1 178 ? 2.436 -24.859 -10 1 97.12 178 TYR A CA 1
ATOM 1370 C C . TYR A 1 178 ? 3.232 -25.203 -11.25 1 97.12 178 TYR A C 1
ATOM 1372 O O . TYR A 1 178 ? 3.686 -26.344 -11.406 1 97.12 178 TYR A O 1
ATOM 1380 N N . ALA A 1 179 ? 3.387 -24.266 -12.125 1 96.75 179 ALA A N 1
ATOM 1381 C CA . ALA A 1 179 ? 4.27 -24.484 -13.266 1 96.75 179 ALA A CA 1
ATOM 1382 C C . ALA A 1 179 ? 5.715 -24.688 -12.82 1 96.75 179 ALA A C 1
ATOM 1384 O O . ALA A 1 179 ? 6.418 -25.547 -13.336 1 96.75 179 ALA A O 1
ATOM 1385 N N . MET A 1 180 ? 6.125 -23.875 -11.867 1 94.81 180 MET A N 1
ATOM 1386 C CA . MET A 1 180 ? 7.465 -24.031 -11.312 1 94.81 180 MET A CA 1
ATOM 1387 C C . MET A 1 180 ? 7.648 -25.406 -10.695 1 94.81 180 MET A C 1
ATOM 1389 O O . MET A 1 180 ? 8.75 -25.953 -10.719 1 94.81 180 MET A O 1
ATOM 1393 N N . LEU A 1 181 ? 6.566 -25.969 -10.219 1 94.38 181 LEU A N 1
ATOM 1394 C CA . LEU A 1 181 ? 6.59 -27.266 -9.562 1 94.38 181 LEU A CA 1
ATOM 1395 C C . LEU A 1 181 ? 6.293 -28.391 -10.555 1 94.38 181 LEU A C 1
ATOM 1397 O O . LEU A 1 181 ? 6.215 -29.562 -10.172 1 94.38 181 LEU A O 1
ATOM 1401 N N . LYS A 1 182 ? 6.012 -28.031 -11.773 1 95.44 182 LYS A N 1
ATOM 1402 C CA . LYS A 1 182 ? 5.727 -28.953 -12.867 1 95.44 182 LYS A CA 1
ATOM 1403 C C . LYS A 1 182 ? 4.477 -29.781 -12.586 1 95.44 182 LYS A C 1
ATOM 1405 O O . LYS A 1 182 ? 4.445 -30.984 -12.852 1 95.44 182 LYS A O 1
ATOM 1410 N N . GLN A 1 183 ? 3.596 -29.156 -11.906 1 96 183 GLN A N 1
ATOM 1411 C CA . GLN A 1 183 ? 2.277 -29.734 -11.68 1 96 183 GLN A CA 1
ATOM 1412 C C . GLN A 1 183 ? 1.262 -29.203 -12.688 1 96 183 GLN A C 1
ATOM 1414 O O . GLN A 1 183 ? 0.454 -28.328 -12.359 1 96 183 GLN A O 1
ATOM 1419 N N . TRP A 1 184 ? 1.169 -29.797 -13.812 1 97.81 184 TRP A N 1
ATOM 1420 C CA . TRP A 1 184 ? 0.516 -29.234 -14.992 1 97.81 184 TRP A CA 1
ATOM 1421 C C . TRP A 1 184 ? -1.001 -29.297 -14.852 1 97.81 184 TRP A C 1
ATOM 1423 O O . TRP A 1 184 ? -1.712 -28.422 -15.375 1 97.81 184 TRP A O 1
ATOM 1433 N N . GLU A 1 185 ? -1.546 -30.312 -14.188 1 98.25 185 GLU A N 1
ATOM 1434 C CA . GLU A 1 185 ? -2.988 -30.359 -13.977 1 98.25 185 GLU A CA 1
ATOM 1435 C C . GLU A 1 185 ? -3.473 -29.172 -13.164 1 98.25 185 GLU A C 1
ATOM 1437 O O . GLU A 1 185 ? -4.504 -28.578 -13.484 1 98.25 185 GLU A O 1
ATOM 1442 N N . LYS A 1 186 ? -2.725 -28.859 -12.156 1 98 186 LYS A N 1
ATOM 1443 C CA . LYS A 1 186 ? -3.07 -27.703 -11.336 1 98 186 LYS A CA 1
ATOM 1444 C C . LYS A 1 186 ? -2.887 -26.406 -12.117 1 98 186 LYS A C 1
ATOM 1446 O O . LYS A 1 186 ? -3.633 -25.438 -11.914 1 98 186 LYS A O 1
ATOM 1451 N N . VAL A 1 187 ? -1.883 -26.312 -12.969 1 98.56 187 VAL A N 1
ATOM 1452 C CA . VAL A 1 187 ? -1.699 -25.156 -13.836 1 98.56 187 VAL A CA 1
ATOM 1453 C C . VAL A 1 187 ? -2.967 -24.922 -14.656 1 98.56 187 VAL A C 1
ATOM 1455 O O . VAL A 1 187 ? -3.49 -23.797 -14.688 1 98.56 187 VAL A O 1
ATOM 1458 N N . ARG A 1 188 ? -3.449 -26 -15.234 1 98.56 188 ARG A N 1
ATOM 1459 C CA . ARG A 1 188 ? -4.648 -25.906 -16.062 1 98.56 188 ARG A CA 1
ATOM 1460 C C . ARG A 1 188 ? -5.852 -25.484 -15.234 1 98.56 188 ARG A C 1
ATOM 1462 O O . ARG A 1 188 ? -6.633 -24.625 -15.656 1 98.56 188 ARG A O 1
ATOM 1469 N N . GLU A 1 189 ? -5.969 -26.047 -14.156 1 98.56 189 GLU A N 1
ATOM 1470 C CA . GLU A 1 189 ? -7.09 -25.734 -13.273 1 98.56 189 GLU A CA 1
ATOM 1471 C C . GLU A 1 189 ? -7.133 -24.25 -12.93 1 98.56 189 GLU A C 1
ATOM 1473 O O . GLU A 1 189 ? -8.172 -23.609 -13.07 1 98.56 189 GLU A O 1
ATOM 1478 N N . TYR A 1 190 ? -6.043 -23.703 -12.516 1 98.56 190 TYR A N 1
ATOM 1479 C CA . TYR A 1 190 ? -6.031 -22.312 -12.055 1 98.56 190 TYR A CA 1
ATOM 1480 C C . TYR A 1 190 ? -6.07 -21.344 -13.227 1 98.56 190 TYR A C 1
ATOM 1482 O O . TYR A 1 190 ? -6.578 -20.234 -13.109 1 98.56 190 TYR A O 1
ATOM 1490 N N . ARG A 1 191 ? -5.559 -21.766 -14.367 1 98.31 191 ARG A N 1
ATOM 1491 C CA . ARG A 1 191 ? -5.73 -20.938 -15.562 1 98.31 191 ARG A CA 1
ATOM 1492 C C . ARG A 1 191 ? -7.191 -20.875 -15.984 1 98.31 191 ARG A C 1
ATOM 1494 O O . ARG A 1 191 ? -7.676 -19.828 -16.422 1 98.31 191 ARG A O 1
ATOM 1501 N N . GLU A 1 192 ? -7.875 -21.953 -15.852 1 98.44 192 GLU A N 1
ATOM 1502 C CA . GLU A 1 192 ? -9.305 -21.984 -16.156 1 98.44 192 GLU A CA 1
ATOM 1503 C C . GLU A 1 192 ? -10.094 -21.141 -15.164 1 98.44 192 GLU A C 1
ATOM 1505 O O . GLU A 1 192 ? -11 -20.406 -15.555 1 98.44 192 GLU A O 1
ATOM 1510 N N . LYS A 1 193 ? -9.766 -21.266 -13.922 1 98.25 193 LYS A N 1
ATOM 1511 C CA . LYS A 1 193 ? -10.406 -20.422 -12.914 1 98.25 193 LYS A CA 1
ATOM 1512 C C . LYS A 1 193 ? -10.18 -18.938 -13.203 1 98.25 193 LYS A C 1
ATOM 1514 O O . LYS A 1 193 ? -11.086 -18.125 -13.055 1 98.25 193 LYS A O 1
ATOM 1519 N N . ALA A 1 194 ? -8.961 -18.609 -13.547 1 97.69 194 ALA A N 1
ATOM 1520 C CA . ALA A 1 194 ? -8.656 -17.219 -13.898 1 97.69 194 ALA A CA 1
ATOM 1521 C C . ALA A 1 194 ? -9.562 -16.734 -15.023 1 97.69 194 ALA A C 1
ATOM 1523 O O . ALA A 1 194 ? -10.117 -15.633 -14.953 1 97.69 194 ALA A O 1
ATOM 1524 N N . ALA A 1 195 ? -9.711 -17.547 -16.062 1 96 195 ALA A N 1
ATOM 1525 C CA . ALA A 1 195 ? -10.562 -17.219 -17.203 1 96 195 ALA A CA 1
ATOM 1526 C C . ALA A 1 195 ? -12.016 -17.031 -16.766 1 96 195 ALA A C 1
ATOM 1528 O O . ALA A 1 195 ? -12.703 -16.125 -17.266 1 96 195 ALA A O 1
ATOM 1529 N N . GLU A 1 196 ? -12.43 -17.828 -15.875 1 96.38 196 GLU A N 1
ATOM 1530 C CA . GLU A 1 196 ? -13.797 -17.734 -15.367 1 96.38 196 GLU A CA 1
ATOM 1531 C C . GLU A 1 196 ? -14.016 -16.422 -14.625 1 96.38 196 GLU A C 1
ATOM 1533 O O . GLU A 1 196 ? -15.039 -15.758 -14.812 1 96.38 196 GLU A O 1
ATOM 1538 N N . PHE A 1 197 ? -13.133 -16.078 -13.75 1 94.94 197 PHE A N 1
ATOM 1539 C CA . PHE A 1 197 ? -13.258 -14.82 -13.023 1 94.94 197 PHE A CA 1
ATOM 1540 C C . PHE A 1 197 ? -13.25 -13.633 -13.984 1 94.94 197 PHE A C 1
ATOM 1542 O O . PHE A 1 197 ? -14.008 -12.68 -13.805 1 94.94 197 PHE A O 1
ATOM 1549 N N . HIS A 1 198 ? -12.383 -13.664 -14.992 1 89.88 198 HIS A N 1
ATOM 1550 C CA . HIS A 1 198 ? -12.367 -12.602 -15.992 1 89.88 198 HIS A CA 1
ATOM 1551 C C . HIS A 1 198 ? -13.695 -12.516 -16.734 1 89.88 198 HIS A C 1
ATOM 1553 O O . HIS A 1 198 ? -14.195 -11.422 -17 1 89.88 198 HIS A O 1
ATOM 1559 N N . ALA A 1 199 ? -14.266 -13.633 -17.078 1 90 199 ALA A N 1
ATOM 1560 C CA . ALA A 1 199 ? -15.555 -13.672 -17.766 1 90 199 ALA A CA 1
ATOM 1561 C C . ALA A 1 199 ? -16.672 -13.102 -16.891 1 90 199 ALA A C 1
ATOM 1563 O O . ALA A 1 199 ? -17.531 -12.375 -17.375 1 90 199 ALA A O 1
ATOM 1564 N N . LYS A 1 200 ? -16.594 -13.367 -15.656 1 89.38 200 LYS A N 1
ATOM 1565 C CA . LYS A 1 200 ? -17.594 -12.875 -14.719 1 89.38 200 LYS A CA 1
ATOM 1566 C C . LYS A 1 200 ? -17.531 -11.359 -14.578 1 89.38 200 LYS A C 1
ATOM 1568 O O . LYS A 1 200 ? -18.547 -10.695 -14.367 1 89.38 200 LYS A O 1
ATOM 1573 N N . THR A 1 201 ? -16.359 -10.867 -14.609 1 84.31 201 THR A N 1
ATOM 1574 C CA . THR A 1 201 ? -16.188 -9.422 -14.508 1 84.31 201 THR A CA 1
ATOM 1575 C C . THR A 1 201 ? -16.75 -8.727 -15.742 1 84.31 201 THR A C 1
ATOM 1577 O O . THR A 1 201 ? -17.312 -7.633 -15.633 1 84.31 201 THR A O 1
ATOM 1580 N N . SER A 1 202 ? -16.594 -9.328 -16.844 1 74.38 202 SER A N 1
ATOM 1581 C CA . SER A 1 202 ? -17.094 -8.781 -18.094 1 74.38 202 SER A CA 1
ATOM 1582 C C . SER A 1 202 ? -18.609 -8.891 -18.172 1 74.38 202 SER A C 1
ATOM 1584 O O . SER A 1 202 ? -19.281 -7.996 -18.688 1 74.38 202 SER A O 1
ATOM 1586 N N . ASP A 1 203 ? -19.172 -10.016 -17.719 1 61.78 203 ASP A N 1
ATOM 1587 C CA . ASP A 1 203 ? -20.609 -10.273 -17.734 1 61.78 203 ASP A CA 1
ATOM 1588 C C . ASP A 1 203 ? -21.344 -9.43 -16.703 1 61.78 203 ASP A C 1
ATOM 1590 O O . ASP A 1 203 ? -22.5 -9.047 -16.906 1 61.78 203 ASP A O 1
ATOM 1594 N N . ALA A 1 204 ? -20.859 -9.359 -15.453 1 53.22 204 ALA A N 1
ATOM 1595 C CA . ALA A 1 204 ? -21.531 -8.508 -14.469 1 53.22 204 ALA A CA 1
ATOM 1596 C C . ALA A 1 204 ? -21.938 -7.172 -15.078 1 53.22 204 ALA A C 1
ATOM 1598 O O . ALA A 1 204 ? -22.797 -6.473 -14.539 1 53.22 204 ALA A O 1
ATOM 1599 N N . LEU A 1 205 ? -21.453 -6.68 -16.078 1 48.09 205 LEU A N 1
ATOM 1600 C CA . LEU A 1 205 ? -21.875 -5.535 -16.875 1 48.09 205 LEU A CA 1
ATOM 1601 C C . LEU A 1 205 ? -23.297 -5.73 -17.391 1 48.09 205 LEU A C 1
ATOM 1603 O O . LEU A 1 205 ? -24.062 -4.77 -17.484 1 48.09 205 LEU A O 1
ATOM 1607 N N . PHE A 1 206 ? -23.656 -6.91 -17.875 1 43.72 206 PHE A N 1
ATOM 1608 C CA . PHE A 1 206 ? -24.969 -6.992 -18.516 1 43.72 206 PHE A CA 1
ATOM 1609 C C . PHE A 1 206 ? -26.078 -7.066 -17.469 1 43.72 206 PHE A C 1
ATOM 1611 O O . PHE A 1 206 ? -27.266 -6.973 -17.797 1 43.72 206 PHE A O 1
ATOM 1618 N N . ASP A 1 207 ? -25.766 -7.402 -16.234 1 39.78 207 ASP A N 1
ATOM 1619 C CA . ASP A 1 207 ? -26.875 -7.367 -15.281 1 39.78 207 ASP A CA 1
ATOM 1620 C C . ASP A 1 207 ? -26.969 -5.996 -14.609 1 39.78 207 ASP A C 1
ATOM 1622 O O . ASP A 1 207 ? -26.297 -5.734 -13.617 1 39.78 207 ASP A O 1
ATOM 1626 N N . THR A 1 208 ? -27.141 -4.906 -15.258 1 38.81 208 THR A N 1
ATOM 1627 C CA . THR A 1 208 ? -27.516 -3.543 -14.898 1 38.81 208 THR A CA 1
ATOM 1628 C C . THR A 1 208 ? -28.516 -3.549 -13.742 1 38.81 208 THR A C 1
ATOM 1630 O O . THR A 1 208 ? -28.922 -2.49 -13.266 1 38.81 208 THR A O 1
ATOM 1633 N N . SER A 1 209 ? -29.266 -4.551 -13.391 1 38.47 209 SER A N 1
ATOM 1634 C CA . SER A 1 209 ? -30.375 -4.445 -12.453 1 38.47 209 SER A CA 1
ATOM 1635 C C . SER A 1 209 ? -29.875 -4.266 -11.023 1 38.47 209 SER A C 1
ATOM 1637 O O . SER A 1 209 ? -30.656 -3.949 -10.117 1 38.47 209 SER A O 1
ATOM 1639 N N . THR A 1 210 ? -28.719 -4.727 -10.656 1 34.59 210 THR A N 1
ATOM 1640 C CA . THR A 1 210 ? -28.484 -4.754 -9.219 1 34.59 210 THR A CA 1
ATOM 1641 C C . THR A 1 210 ? -27.719 -3.514 -8.773 1 34.59 210 THR A C 1
ATOM 1643 O O . THR A 1 210 ? -27.391 -3.373 -7.594 1 34.59 210 THR A O 1
ATOM 1646 N N . VAL A 1 211 ? -27.094 -2.775 -9.578 1 29.88 211 VAL A N 1
ATOM 1647 C CA . VAL A 1 211 ? -26.516 -1.582 -8.969 1 29.88 211 VAL A CA 1
ATOM 1648 C C . VAL A 1 211 ? -27.594 -0.514 -8.805 1 29.88 211 VAL A C 1
ATOM 1650 O O . VAL A 1 211 ? -28.391 -0.288 -9.711 1 29.88 211 VAL A O 1
ATOM 1653 N N . MET B 1 1 ? 78.562 18.484 54.594 1 29.8 1 MET B N 1
ATOM 1654 C CA . MET B 1 1 ? 78 19.469 53.656 1 29.8 1 MET B CA 1
ATOM 1655 C C . MET B 1 1 ? 77.625 18.797 52.344 1 29.8 1 MET B C 1
ATOM 1657 O O . MET B 1 1 ? 78.438 18.469 51.531 1 29.8 1 MET B O 1
ATOM 1661 N N . GLY B 1 2 ? 76.625 17.75 52.375 1 35.34 2 GLY B N 1
ATOM 1662 C CA . GLY B 1 2 ? 76.188 16.812 51.344 1 35.34 2 GLY B CA 1
ATOM 1663 C C . GLY B 1 2 ? 75.438 17.484 50.219 1 35.34 2 GLY B C 1
ATOM 1664 O O . GLY B 1 2 ? 74.625 18.375 50.438 1 35.34 2 GLY B O 1
ATOM 1665 N N . THR B 1 3 ? 76.062 17.641 49.031 1 38.19 3 THR B N 1
ATOM 1666 C CA . THR B 1 3 ? 75.625 18.281 47.781 1 38.19 3 THR B CA 1
ATOM 1667 C C . THR B 1 3 ? 74.438 17.594 47.219 1 38.19 3 THR B C 1
ATOM 1669 O O . THR B 1 3 ? 74.375 16.391 47 1 38.19 3 THR B O 1
ATOM 1672 N N . VAL B 1 4 ? 73.188 18.016 47.625 1 40.78 4 VAL B N 1
ATOM 1673 C CA . VAL B 1 4 ? 71.875 17.578 47.156 1 40.78 4 VAL B CA 1
ATOM 1674 C C . VAL B 1 4 ? 71.75 17.844 45.656 1 40.78 4 VAL B C 1
ATOM 1676 O O . VAL B 1 4 ? 71.938 18.969 45.188 1 40.78 4 VAL B O 1
ATOM 1679 N N . SER B 1 5 ? 72.125 16.828 44.75 1 37.09 5 SER B N 1
ATOM 1680 C CA . SER B 1 5 ? 72 16.906 43.281 1 37.09 5 SER B CA 1
ATOM 1681 C C . SER B 1 5 ? 70.562 17.047 42.844 1 37.09 5 SER B C 1
ATOM 1683 O O . SER B 1 5 ? 69.688 16.297 43.312 1 37.09 5 SER B O 1
ATOM 1685 N N . SER B 1 6 ? 70 18.234 42.531 1 33.41 6 SER B N 1
ATOM 1686 C CA . SER B 1 6 ? 68.688 18.672 42.062 1 33.41 6 SER B CA 1
ATOM 1687 C C . SER B 1 6 ? 68.375 18.031 40.719 1 33.41 6 SER B C 1
ATOM 1689 O O . SER B 1 6 ? 69.125 18.188 39.75 1 33.41 6 SER B O 1
ATOM 1691 N N . SER B 1 7 ? 67.875 16.75 40.656 1 33.12 7 SER B N 1
ATOM 1692 C CA . SER B 1 7 ? 67.5 16.078 39.406 1 33.12 7 SER B CA 1
ATOM 1693 C C . SER B 1 7 ? 66.312 16.828 38.75 1 33.12 7 SER B C 1
ATOM 1695 O O . SER B 1 7 ? 65.312 17.156 39.375 1 33.12 7 SER B O 1
ATOM 1697 N N . SER B 1 8 ? 66.625 17.688 37.719 1 33.62 8 SER B N 1
ATOM 1698 C CA . SER B 1 8 ? 65.75 18.484 36.875 1 33.62 8 SER B CA 1
ATOM 1699 C C . SER B 1 8 ? 64.75 17.594 36.094 1 33.62 8 SER B C 1
ATOM 1701 O O . SER B 1 8 ? 65.188 16.656 35.406 1 33.62 8 SER B O 1
ATOM 1703 N N . ARG B 1 9 ? 63.562 17.375 36.531 1 34.62 9 ARG B N 1
ATOM 1704 C CA . ARG B 1 9 ? 62.469 16.719 35.844 1 34.62 9 ARG B CA 1
ATOM 1705 C C . ARG B 1 9 ? 62.125 17.422 34.562 1 34.62 9 ARG B C 1
ATOM 1707 O O . ARG B 1 9 ? 61.656 18.578 34.562 1 34.62 9 ARG B O 1
ATOM 1714 N N . ARG B 1 10 ? 62.781 17.094 33.375 1 34.5 10 ARG B N 1
ATOM 1715 C CA . ARG B 1 10 ? 62.375 17.562 32.062 1 34.5 10 ARG B CA 1
ATOM 1716 C C . ARG B 1 10 ? 60.969 17.062 31.688 1 34.5 10 ARG B C 1
ATOM 1718 O O . ARG B 1 10 ? 60.719 15.859 31.641 1 34.5 10 ARG B O 1
ATOM 1725 N N . ARG B 1 11 ? 59.938 17.75 31.953 1 30.97 11 ARG B N 1
ATOM 1726 C CA . ARG B 1 11 ? 58.594 17.516 31.484 1 30.97 11 ARG B CA 1
ATOM 1727 C C . ARG B 1 11 ? 58.562 17.391 29.969 1 30.97 11 ARG B C 1
ATOM 1729 O O . ARG B 1 11 ? 59.031 18.266 29.25 1 30.97 11 ARG B O 1
ATOM 1736 N N . ALA B 1 12 ? 58.562 16.172 29.438 1 34.97 12 ALA B N 1
ATOM 1737 C CA . ALA B 1 12 ? 58.312 15.859 28.047 1 34.97 12 ALA B CA 1
ATOM 1738 C C . ALA B 1 12 ? 57.094 16.625 27.516 1 34.97 12 ALA B C 1
ATOM 1740 O O . ALA B 1 12 ? 56 16.516 28.078 1 34.97 12 ALA B O 1
ATOM 1741 N N . ALA B 1 13 ? 57.25 17.797 26.922 1 34.78 13 ALA B N 1
ATOM 1742 C CA . ALA B 1 13 ? 56.219 18.5 26.188 1 34.78 13 ALA B CA 1
ATOM 1743 C C . ALA B 1 13 ? 55.5 17.578 25.219 1 34.78 13 ALA B C 1
ATOM 1745 O O . ALA B 1 13 ? 56.125 16.859 24.438 1 34.78 13 ALA B O 1
ATOM 1746 N N . GLY B 1 14 ? 54.438 16.969 25.625 1 38.03 14 GLY B N 1
ATOM 1747 C CA . GLY B 1 14 ? 53.562 16.203 24.75 1 38.03 14 GLY B CA 1
ATOM 1748 C C . GLY B 1 14 ? 53.312 16.891 23.422 1 38.03 14 GLY B C 1
ATOM 1749 O O . GLY B 1 14 ? 53.062 18.094 23.375 1 38.03 14 GLY B O 1
ATOM 1750 N N . SER B 1 15 ? 54 16.5 22.344 1 43.19 15 SER B N 1
ATOM 1751 C CA . SER B 1 15 ? 53.781 16.938 20.969 1 43.19 15 SER B CA 1
ATOM 1752 C C . SER B 1 15 ? 52.312 17.016 20.625 1 43.19 15 SER B C 1
ATOM 1754 O O . SER B 1 15 ? 51.562 16.047 20.828 1 43.19 15 SER B O 1
ATOM 1756 N N . GLN B 1 16 ? 51.719 18.203 20.641 1 43.5 16 GLN B N 1
ATOM 1757 C CA . GLN B 1 16 ? 50.375 18.422 20.062 1 43.5 16 GLN B CA 1
ATOM 1758 C C . GLN B 1 16 ? 50.281 17.844 18.656 1 43.5 16 GLN B C 1
ATOM 1760 O O . GLN B 1 16 ? 51.25 17.922 17.875 1 43.5 16 GLN B O 1
ATOM 1765 N N . PRO B 1 17 ? 49.531 16.797 18.531 1 54.34 17 PRO B N 1
ATOM 1766 C CA . PRO B 1 17 ? 49.375 16.359 17.141 1 54.34 17 PRO B CA 1
ATOM 1767 C C . PRO B 1 17 ? 49.312 17.516 16.156 1 54.34 17 PRO B C 1
ATOM 1769 O O . PRO B 1 17 ? 48.875 18.609 16.516 1 54.34 17 PRO B O 1
ATOM 1772 N N . SER B 1 18 ? 50.188 17.594 15.195 1 56.44 18 SER B N 1
ATOM 1773 C CA . SER B 1 18 ? 50.281 18.672 14.219 1 56.44 18 SER B CA 1
ATOM 1774 C C . SER B 1 18 ? 48.938 18.969 13.578 1 56.44 18 SER B C 1
ATOM 1776 O O . SER B 1 18 ? 48.125 18.078 13.383 1 56.44 18 SER B O 1
ATOM 1778 N N . SER B 1 19 ? 48.562 20.266 13.555 1 64.19 19 SER B N 1
ATOM 1779 C CA . SER B 1 19 ? 47.406 20.875 12.922 1 64.19 19 SER B CA 1
ATOM 1780 C C . SER B 1 19 ? 47.094 20.219 11.578 1 64.19 19 SER B C 1
ATOM 1782 O O . SER B 1 19 ? 45.938 20.078 11.203 1 64.19 19 SER B O 1
ATOM 1784 N N . SER B 1 20 ? 48.156 19.625 11.023 1 66.81 20 SER B N 1
ATOM 1785 C CA . SER B 1 20 ? 47.969 19.047 9.695 1 66.81 20 SER B CA 1
ATOM 1786 C C . SER B 1 20 ? 47.219 17.719 9.766 1 66.81 20 SER B C 1
ATOM 1788 O O . SER B 1 20 ? 46.438 17.391 8.867 1 66.81 20 SER B O 1
ATOM 1790 N N . SER B 1 21 ? 47.438 17.109 10.805 1 66.44 21 SER B N 1
ATOM 1791 C CA . SER B 1 21 ? 46.781 15.812 10.914 1 66.44 21 SER B CA 1
ATOM 1792 C C . SER B 1 21 ? 45.281 15.961 11.172 1 66.44 21 SER B C 1
ATOM 1794 O O . SER B 1 21 ? 44.469 15.203 10.641 1 66.44 21 SER B O 1
ATOM 1796 N N . TRP B 1 22 ? 44.938 17.078 11.898 1 68.12 22 TRP B N 1
ATOM 1797 C CA . TRP B 1 22 ? 43.562 17.344 12.211 1 68.12 22 TRP B CA 1
ATOM 1798 C C . TRP B 1 22 ? 42.812 17.812 10.969 1 68.12 22 TRP B C 1
ATOM 1800 O O . TRP B 1 22 ? 41.656 17.438 10.742 1 68.12 22 TRP B O 1
ATOM 1810 N N . VAL B 1 23 ? 43.469 18.594 10.195 1 66.81 23 VAL B N 1
ATOM 1811 C CA . VAL B 1 23 ? 42.844 19.109 8.969 1 66.81 23 VAL B CA 1
ATOM 1812 C C . VAL B 1 23 ? 42.656 17.953 7.98 1 66.81 23 VAL B C 1
ATOM 1814 O O . VAL B 1 23 ? 41.625 17.891 7.305 1 66.81 23 VAL B O 1
ATOM 1817 N N . LYS B 1 24 ? 43.562 17.031 7.988 1 60.84 24 LYS B N 1
ATOM 1818 C CA . LYS B 1 24 ? 43.469 15.883 7.086 1 60.84 24 LYS B CA 1
ATOM 1819 C C . LYS B 1 24 ? 42.312 14.961 7.516 1 60.84 24 LYS B C 1
ATOM 1821 O O . LYS B 1 24 ? 41.594 14.445 6.676 1 60.84 24 LYS B O 1
ATOM 1826 N N . ALA B 1 25 ? 42.188 14.891 8.82 1 68.06 25 ALA B N 1
ATOM 1827 C CA . ALA B 1 25 ? 41.125 14.039 9.352 1 68.06 25 ALA B CA 1
ATOM 1828 C C . ALA B 1 25 ? 39.75 14.648 9.078 1 68.06 25 ALA B C 1
ATOM 1830 O O . ALA B 1 25 ? 38.812 13.938 8.703 1 68.06 25 ALA B O 1
ATOM 1831 N N . LEU B 1 26 ? 39.719 15.891 9.227 1 70.06 26 LEU B N 1
ATOM 1832 C CA . LEU B 1 26 ? 38.5 16.594 8.93 1 70.06 26 LEU B CA 1
ATOM 1833 C C . LEU B 1 26 ? 38.156 16.5 7.441 1 70.06 26 LEU B C 1
ATOM 1835 O O . LEU B 1 26 ? 37 16.344 7.066 1 70.06 26 LEU B O 1
ATOM 1839 N N . ASP B 1 27 ? 39.125 16.5 6.68 1 70.06 27 ASP B N 1
ATOM 1840 C CA . ASP B 1 27 ? 38.938 16.406 5.234 1 70.06 27 ASP B CA 1
ATOM 1841 C C . ASP B 1 27 ? 38.438 15.023 4.836 1 70.06 27 ASP B C 1
ATOM 1843 O O . ASP B 1 27 ? 37.594 14.891 3.965 1 70.06 27 ASP B O 1
ATOM 1847 N N . VAL B 1 28 ? 39.062 14 5.445 1 70.88 28 VAL B N 1
ATOM 1848 C CA . VAL B 1 28 ? 38.625 12.625 5.18 1 70.88 28 VAL B CA 1
ATOM 1849 C C . VAL B 1 28 ? 37.188 12.438 5.625 1 70.88 28 VAL B C 1
ATOM 1851 O O . VAL B 1 28 ? 36.375 1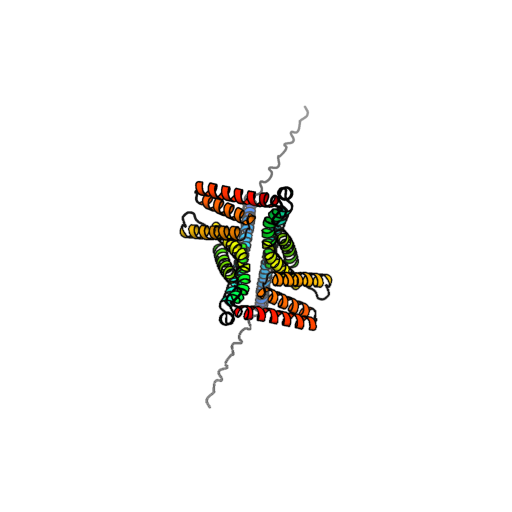1.812 4.926 1 70.88 28 VAL B O 1
ATOM 1854 N N . GLU B 1 29 ? 36.812 13.055 6.805 1 70.12 29 GLU B N 1
ATOM 1855 C CA . GLU B 1 29 ? 35.469 12.961 7.297 1 70.12 29 GLU B CA 1
ATOM 1856 C C . GLU B 1 29 ? 34.5 13.688 6.367 1 70.12 29 GLU B C 1
ATOM 1858 O O . GLU B 1 29 ? 33.375 13.195 6.102 1 70.12 29 GLU B O 1
ATOM 1863 N N . ASN B 1 30 ? 34.938 14.781 5.91 1 73.56 30 ASN B N 1
ATOM 1864 C CA . ASN B 1 30 ? 34.125 15.523 4.957 1 73.56 30 ASN B CA 1
ATOM 1865 C C . ASN B 1 30 ? 33.969 14.773 3.639 1 73.56 30 ASN B C 1
ATOM 1867 O O . ASN B 1 30 ? 32.906 14.781 3.037 1 73.56 30 ASN B O 1
ATOM 1871 N N . ASP B 1 31 ? 35.094 14.164 3.299 1 69.81 31 ASP B N 1
ATOM 1872 C CA . ASP B 1 31 ? 35.062 13.375 2.074 1 69.81 31 ASP B CA 1
ATOM 1873 C C . ASP B 1 31 ? 34.156 12.164 2.227 1 69.81 31 ASP B C 1
ATOM 1875 O O . ASP B 1 31 ? 33.438 11.805 1.293 1 69.81 31 ASP B O 1
ATOM 1879 N N . GLU B 1 32 ? 34.281 11.578 3.383 1 70.12 32 GLU B N 1
ATOM 1880 C CA . GLU B 1 32 ? 33.406 10.438 3.664 1 70.12 32 GLU B CA 1
ATOM 1881 C C . GLU B 1 32 ? 31.938 10.852 3.723 1 70.12 32 GLU B C 1
ATOM 1883 O O . GLU B 1 32 ? 31.062 10.141 3.213 1 70.12 32 GLU B O 1
ATOM 1888 N N . GLU B 1 33 ? 31.688 11.977 4.289 1 71.69 33 GLU B N 1
ATOM 1889 C CA . GLU B 1 33 ? 30.328 12.523 4.324 1 71.69 33 GLU B CA 1
ATOM 1890 C C . GLU B 1 33 ? 29.844 12.883 2.926 1 71.69 33 GLU B C 1
ATOM 1892 O O . GLU B 1 33 ? 28.688 12.633 2.58 1 71.69 33 GLU B O 1
ATOM 1897 N N . ALA B 1 34 ? 30.75 13.477 2.186 1 72.69 34 ALA B N 1
ATOM 1898 C CA . ALA B 1 34 ? 30.422 13.82 0.805 1 72.69 34 ALA B CA 1
ATOM 1899 C C . ALA B 1 34 ? 30.156 12.562 -0.024 1 72.69 34 ALA B C 1
ATOM 1901 O O . ALA B 1 34 ? 29.234 12.531 -0.837 1 72.69 34 ALA B O 1
ATOM 1902 N N . ALA B 1 35 ? 31.016 11.586 0.148 1 66.88 35 ALA B N 1
ATOM 1903 C CA . ALA B 1 35 ? 30.828 10.32 -0.553 1 66.88 35 ALA B CA 1
ATOM 1904 C C . ALA B 1 35 ? 29.516 9.648 -0.124 1 66.88 35 ALA B C 1
ATOM 1906 O O . ALA B 1 35 ? 28.781 9.125 -0.959 1 66.88 35 ALA B O 1
ATOM 1907 N N . ALA B 1 36 ? 29.219 9.773 1.18 1 69.38 36 ALA B N 1
ATOM 1908 C CA . ALA B 1 36 ? 27.969 9.219 1.705 1 69.38 36 ALA B CA 1
ATOM 1909 C C . ALA B 1 36 ? 26.75 9.953 1.129 1 69.38 36 ALA B C 1
ATOM 1911 O O . ALA B 1 36 ? 25.75 9.328 0.778 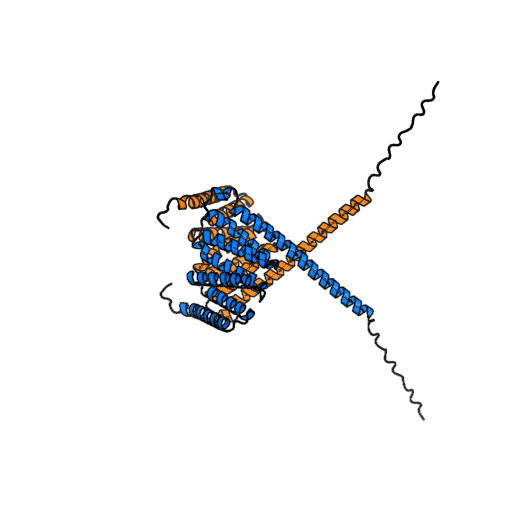1 69.38 36 ALA B O 1
ATOM 1912 N N . ARG B 1 37 ? 26.844 11.18 1.059 1 70.25 37 ARG B N 1
ATOM 1913 C CA . ARG B 1 37 ? 25.781 11.977 0.474 1 70.25 37 ARG B CA 1
ATOM 1914 C C . ARG B 1 37 ? 25.625 11.68 -1.014 1 70.25 37 ARG B C 1
ATOM 1916 O O . ARG B 1 37 ? 24.5 11.586 -1.521 1 70.25 37 ARG B O 1
ATOM 1923 N N . ALA B 1 38 ? 26.766 11.523 -1.651 1 70.12 38 ALA B N 1
ATOM 1924 C CA . ALA B 1 38 ? 26.734 11.188 -3.074 1 70.12 38 ALA B CA 1
ATOM 1925 C C . ALA B 1 38 ? 26.109 9.82 -3.309 1 70.12 38 ALA B C 1
ATOM 1927 O O . ALA B 1 38 ? 25.328 9.633 -4.25 1 70.12 38 ALA B O 1
ATOM 1928 N N . ASP B 1 39 ? 26.484 8.93 -2.473 1 66.31 39 ASP B N 1
ATOM 1929 C CA . ASP B 1 39 ? 25.891 7.598 -2.555 1 66.31 39 ASP B CA 1
ATOM 1930 C C . ASP B 1 39 ? 24.391 7.641 -2.285 1 66.31 39 ASP B C 1
ATOM 1932 O O . ASP B 1 39 ? 23.609 6.988 -2.98 1 66.31 39 ASP B O 1
ATOM 1936 N N . ALA B 1 40 ? 24 8.414 -1.312 1 71.19 40 ALA B N 1
ATOM 1937 C CA . ALA B 1 40 ? 22.594 8.578 -1.003 1 71.19 40 ALA B CA 1
ATOM 1938 C C . ALA B 1 40 ? 21.844 9.211 -2.174 1 71.19 40 ALA B C 1
ATOM 1940 O O . ALA B 1 40 ? 20.719 8.812 -2.49 1 71.19 40 ALA B O 1
ATOM 1941 N N . ASP B 1 41 ? 22.453 10.125 -2.771 1 73.38 41 ASP B N 1
ATOM 1942 C CA . ASP B 1 41 ? 21.859 10.789 -3.922 1 73.38 41 ASP B CA 1
ATOM 1943 C C . ASP B 1 41 ? 21.719 9.82 -5.098 1 73.38 41 ASP B C 1
ATOM 1945 O O . ASP B 1 41 ? 20.703 9.836 -5.801 1 73.38 41 ASP B O 1
ATOM 1949 N N . ALA B 1 42 ? 22.75 9.055 -5.34 1 73.19 42 ALA B N 1
ATOM 1950 C CA . ALA B 1 42 ? 22.688 8.062 -6.406 1 73.19 42 ALA B CA 1
ATOM 1951 C C . ALA B 1 42 ? 21.578 7.047 -6.141 1 73.19 42 ALA B C 1
ATOM 1953 O O . ALA B 1 42 ? 20.828 6.676 -7.055 1 73.19 42 ALA B O 1
ATOM 1954 N N . ASP B 1 43 ? 21.469 6.734 -4.906 1 75.88 43 ASP B N 1
ATOM 1955 C CA . ASP B 1 43 ? 20.406 5.809 -4.516 1 75.88 43 ASP B CA 1
ATOM 1956 C C . ASP B 1 43 ? 19.031 6.426 -4.742 1 75.88 43 ASP B C 1
ATOM 1958 O O . ASP B 1 43 ? 18.125 5.77 -5.27 1 75.88 43 ASP B O 1
ATOM 1962 N N . ALA B 1 44 ? 18.891 7.602 -4.402 1 83.06 44 ALA B N 1
ATOM 1963 C CA . ALA B 1 44 ? 17.625 8.312 -4.586 1 83.06 44 ALA B CA 1
ATOM 1964 C C . ALA B 1 44 ? 17.266 8.414 -6.062 1 83.06 44 ALA B C 1
ATOM 1966 O O . ALA B 1 44 ? 16.109 8.25 -6.441 1 83.06 44 ALA B O 1
ATOM 1967 N N . HIS B 1 45 ? 18.281 8.617 -6.871 1 85.88 45 HIS B N 1
ATOM 1968 C CA . HIS B 1 45 ? 18.031 8.734 -8.305 1 85.88 45 HIS B CA 1
ATOM 1969 C C . HIS B 1 45 ? 17.609 7.391 -8.898 1 85.88 45 HIS B C 1
ATOM 1971 O O . HIS B 1 45 ? 16.75 7.34 -9.781 1 85.88 45 HIS B O 1
ATOM 1977 N N . ALA B 1 46 ? 18.203 6.371 -8.453 1 87.88 46 ALA B N 1
ATOM 1978 C CA . ALA B 1 46 ? 17.828 5.035 -8.93 1 87.88 46 ALA B CA 1
ATOM 1979 C C . ALA B 1 46 ? 16.406 4.695 -8.539 1 87.88 46 ALA B C 1
ATOM 1981 O O . ALA B 1 46 ? 15.656 4.117 -9.328 1 87.88 46 ALA B O 1
ATOM 1982 N N . LEU B 1 47 ? 16.047 5.047 -7.371 1 91.19 47 LEU B N 1
ATOM 1983 C CA . LEU B 1 47 ? 14.688 4.82 -6.91 1 91.19 47 LEU B CA 1
ATOM 1984 C C . LEU B 1 47 ? 13.688 5.664 -7.703 1 91.19 47 LEU B C 1
ATOM 1986 O O . LEU B 1 47 ? 12.602 5.195 -8.039 1 91.19 47 LEU B O 1
ATOM 1990 N N . GLU B 1 48 ? 14.039 6.844 -7.953 1 93.81 48 GLU B N 1
ATOM 1991 C CA . GLU B 1 48 ? 13.164 7.703 -8.75 1 93.81 48 GLU B CA 1
ATOM 1992 C C . GLU B 1 48 ? 12.945 7.125 -10.148 1 93.81 48 GLU B C 1
ATOM 1994 O O . GLU B 1 48 ? 11.836 7.168 -10.672 1 93.81 48 GLU B O 1
ATOM 1999 N N . ALA B 1 49 ? 13.984 6.629 -10.734 1 94.19 49 ALA B N 1
ATOM 2000 C CA . ALA B 1 49 ? 13.867 6.004 -12.047 1 94.19 49 ALA B CA 1
ATOM 2001 C C . ALA B 1 49 ? 12.953 4.785 -12 1 94.19 49 ALA B C 1
ATOM 2003 O O . ALA B 1 49 ? 12.172 4.551 -12.93 1 94.19 49 ALA B O 1
ATOM 2004 N N . LYS B 1 50 ? 13.086 4.066 -11 1 93.06 50 LYS B N 1
ATOM 2005 C CA . LYS B 1 50 ? 12.188 2.932 -10.828 1 93.06 50 LYS B CA 1
ATOM 2006 C C . LYS B 1 50 ? 10.734 3.396 -10.695 1 93.06 50 LYS B C 1
ATOM 2008 O O . LYS B 1 50 ? 9.828 2.785 -11.266 1 93.06 50 LYS B O 1
ATOM 2013 N N . GLY B 1 51 ? 10.5 4.371 -9.883 1 96.56 51 GLY B N 1
ATOM 2014 C CA . GLY B 1 51 ? 9.172 4.957 -9.781 1 96.56 51 GLY B CA 1
ATOM 2015 C C . GLY B 1 51 ? 8.609 5.391 -11.125 1 96.56 51 GLY B C 1
ATOM 2016 O O . GLY B 1 51 ? 7.434 5.164 -11.414 1 96.56 51 GLY B O 1
ATOM 2017 N N . ASP B 1 52 ? 9.461 5.957 -11.945 1 97.94 52 ASP B N 1
ATOM 2018 C CA . ASP B 1 52 ? 9.047 6.398 -13.273 1 97.94 52 ASP B CA 1
ATOM 2019 C C . ASP B 1 52 ? 8.641 5.211 -14.141 1 97.94 52 ASP B C 1
ATOM 2021 O O . ASP B 1 52 ? 7.688 5.297 -14.922 1 97.94 52 ASP B O 1
ATOM 2025 N N . LYS B 1 53 ? 9.375 4.16 -14.008 1 96.94 53 LYS B N 1
ATOM 2026 C CA . LYS B 1 53 ? 9.031 2.951 -14.758 1 96.94 53 LYS B CA 1
ATOM 2027 C C . LYS B 1 53 ? 7.672 2.408 -14.32 1 96.94 53 LYS B C 1
ATOM 2029 O O . LYS B 1 53 ? 6.863 2.008 -15.156 1 96.94 53 LYS B O 1
ATOM 2034 N N . LEU B 1 54 ? 7.43 2.404 -13.055 1 97 54 LEU B N 1
ATOM 2035 C CA . LEU B 1 54 ? 6.156 1.937 -12.516 1 97 54 LEU B CA 1
ATOM 2036 C C . LEU B 1 54 ? 5.016 2.85 -12.945 1 97 54 LEU B C 1
ATOM 2038 O O . LEU B 1 54 ? 3.924 2.377 -13.266 1 97 54 LEU B O 1
ATOM 2042 N N . MET B 1 55 ? 5.258 4.105 -12.945 1 97.69 55 MET B N 1
ATOM 2043 C CA . MET B 1 55 ? 4.262 5.062 -13.422 1 97.69 55 MET B CA 1
ATOM 2044 C C . MET B 1 55 ? 3.908 4.797 -14.883 1 97.69 55 MET B C 1
ATOM 2046 O O . MET B 1 55 ? 2.736 4.848 -15.258 1 97.69 55 MET B O 1
ATOM 2050 N N . SER B 1 56 ? 4.93 4.551 -15.664 1 97.25 56 SER B N 1
ATOM 2051 C CA . SER B 1 56 ? 4.719 4.262 -17.078 1 97.25 56 SER B CA 1
ATOM 2052 C C . SER B 1 56 ? 3.918 2.975 -17.266 1 97.25 56 SER B C 1
ATOM 2054 O O . SER B 1 56 ? 3.043 2.898 -18.125 1 97.25 56 SER B O 1
ATOM 2056 N N . GLN B 1 57 ? 4.23 2 -16.484 1 95.75 57 GLN B N 1
ATOM 2057 C CA . GLN B 1 57 ? 3.475 0.754 -16.531 1 95.75 57 GLN B CA 1
ATOM 2058 C C . GLN B 1 57 ? 2.012 0.985 -16.156 1 95.75 57 GLN B C 1
ATOM 2060 O O . GLN B 1 57 ? 1.112 0.428 -16.797 1 95.75 57 GLN B O 1
ATOM 2065 N N . ALA B 1 58 ? 1.738 1.715 -15.156 1 96.69 58 ALA B N 1
ATOM 2066 C CA . ALA B 1 58 ? 0.375 2.039 -14.742 1 96.69 58 ALA B CA 1
ATOM 2067 C C . ALA B 1 58 ? -0.388 2.73 -15.867 1 96.69 58 ALA B C 1
ATOM 2069 O O . ALA B 1 58 ? -1.547 2.404 -16.141 1 96.69 58 ALA B O 1
ATOM 2070 N N . ARG B 1 59 ? 0.27 3.641 -16.531 1 95.5 59 ARG B N 1
ATOM 2071 C CA . ARG B 1 59 ? -0.354 4.375 -17.625 1 95.5 59 ARG B CA 1
ATOM 2072 C C . ARG B 1 59 ? -0.618 3.461 -18.812 1 95.5 59 ARG B C 1
ATOM 2074 O O . ARG B 1 59 ? -1.611 3.629 -19.516 1 95.5 59 ARG B O 1
ATOM 2081 N N . ARG B 1 60 ? 0.263 2.531 -19 1 94.06 60 ARG B N 1
ATOM 2082 C CA . ARG B 1 60 ? 0.038 1.562 -20.062 1 94.06 60 ARG B CA 1
ATOM 2083 C C . ARG B 1 60 ? -1.187 0.701 -19.766 1 94.06 60 ARG B C 1
ATOM 2085 O O . ARG B 1 60 ? -1.951 0.371 -20.672 1 94.06 60 ARG B O 1
ATOM 2092 N N . GLU B 1 61 ? -1.358 0.374 -18.531 1 91.12 61 GLU B N 1
ATOM 2093 C CA . GLU B 1 61 ? -2.551 -0.376 -18.156 1 91.12 61 GLU B CA 1
ATOM 2094 C C . GLU B 1 61 ? -3.816 0.446 -18.375 1 91.12 61 GLU B C 1
ATOM 2096 O O . GLU B 1 61 ? -4.844 -0.09 -18.797 1 91.12 61 GLU B O 1
ATOM 2101 N N . LEU B 1 62 ? -3.771 1.651 -18.078 1 91.62 62 LEU B N 1
ATOM 2102 C CA . LEU B 1 62 ? -4.938 2.525 -18.156 1 91.62 62 LEU B CA 1
ATOM 2103 C C . LEU B 1 62 ? -5.262 2.881 -19.609 1 91.62 62 LEU B C 1
ATOM 2105 O O . LEU B 1 62 ? -6.434 3.033 -19.969 1 91.62 62 LEU B O 1
ATOM 2109 N N . HIS B 1 63 ? -4.273 3.031 -20.422 1 89.88 63 HIS B N 1
ATOM 2110 C CA . HIS B 1 63 ? -4.488 3.572 -21.75 1 89.88 63 HIS B CA 1
ATOM 2111 C C . HIS B 1 63 ? -4.031 2.588 -22.828 1 89.88 63 HIS B C 1
ATOM 2113 O O . HIS B 1 63 ? -3.953 2.939 -24 1 89.88 63 HIS B O 1
ATOM 2119 N N . GLY B 1 64 ? -3.682 1.479 -22.531 1 83.44 64 GLY B N 1
ATOM 2120 C CA . GLY B 1 64 ? -3.273 0.487 -23.516 1 83.44 64 GLY B CA 1
ATOM 2121 C C . GLY B 1 64 ? -4.43 -0.047 -24.344 1 83.44 64 GLY B C 1
ATOM 2122 O O . GLY B 1 64 ? -5.578 0.368 -24.156 1 83.44 64 GLY B O 1
ATOM 2123 N N . VAL B 1 65 ? -4.105 -0.949 -25.219 1 78.06 65 VAL B N 1
ATOM 2124 C CA . VAL B 1 65 ? -5.047 -1.502 -26.188 1 78.06 65 VAL B CA 1
ATOM 2125 C C . VAL B 1 65 ? -6.223 -2.148 -25.453 1 78.06 65 VAL B C 1
ATOM 2127 O O . VAL B 1 65 ? -7.375 -2.018 -25.875 1 78.06 65 VAL B O 1
ATOM 2130 N N . TRP B 1 66 ? -5.918 -2.658 -24.344 1 77.25 66 TRP B N 1
ATOM 2131 C CA . TRP B 1 66 ? -6.93 -3.387 -23.594 1 77.25 66 TRP B CA 1
ATOM 2132 C C . TRP B 1 66 ? -7.918 -2.426 -22.938 1 77.25 66 TRP B C 1
ATOM 2134 O O . TRP B 1 66 ? -9.039 -2.809 -22.609 1 77.25 66 TRP B O 1
ATOM 2144 N N . SER B 1 67 ? -7.555 -1.278 -22.844 1 79.5 67 SER B N 1
ATOM 2145 C CA . SER B 1 67 ? -8.383 -0.284 -22.172 1 79.5 67 SER B CA 1
ATOM 2146 C C . SER B 1 67 ? -9.617 0.058 -23 1 79.5 67 SER B C 1
ATOM 2148 O O . SER B 1 67 ? -10.656 0.439 -22.453 1 79.5 67 SER B O 1
ATOM 2150 N N . TYR B 1 68 ? -9.516 -0.185 -24.234 1 80.19 68 TYR B N 1
ATOM 2151 C CA . TYR B 1 68 ? -10.625 0.167 -25.109 1 80.19 68 TYR B CA 1
ATOM 2152 C C . TYR B 1 68 ? -11.664 -0.949 -25.156 1 80.19 68 TYR B C 1
ATOM 2154 O O . TYR B 1 68 ? -12.828 -0.714 -25.484 1 80.19 68 TYR B O 1
ATOM 2162 N N . VAL B 1 69 ? -11.25 -2.072 -24.828 1 79.44 69 VAL B N 1
ATOM 2163 C CA . VAL B 1 69 ? -12.156 -3.213 -24.938 1 79.44 69 VAL B CA 1
ATOM 2164 C C . VAL B 1 69 ? -12.641 -3.627 -23.547 1 79.44 69 VAL B C 1
ATOM 2166 O O . VAL B 1 69 ? -13.641 -4.332 -23.422 1 79.44 69 VAL B O 1
ATOM 2169 N N . SER B 1 70 ? -11.93 -3.135 -22.594 1 83.88 70 SER B N 1
ATOM 2170 C CA . SER B 1 70 ? -12.234 -3.545 -21.219 1 83.88 70 SER B CA 1
ATOM 2171 C C . SER B 1 70 ? -13.086 -2.496 -20.516 1 83.88 70 SER B C 1
ATOM 2173 O O . SER B 1 70 ? -13.023 -1.311 -20.844 1 83.88 70 SER B O 1
ATOM 2175 N N . ARG B 1 71 ? -13.828 -2.928 -19.625 1 86.44 71 ARG B N 1
ATOM 2176 C CA . ARG B 1 71 ? -14.578 -1.99 -18.797 1 86.44 71 ARG B CA 1
ATOM 2177 C C . ARG B 1 71 ? -13.633 -1.137 -17.953 1 86.44 71 ARG B C 1
ATOM 2179 O O . ARG B 1 71 ? -12.586 -1.613 -17.5 1 86.44 71 ARG B O 1
ATOM 2186 N N . PRO B 1 72 ? -14.086 0.033 -17.656 1 86.44 72 PRO B N 1
ATOM 2187 C CA . PRO B 1 72 ? -13.203 0.969 -16.938 1 86.44 72 PRO B CA 1
ATOM 2188 C C . PRO B 1 72 ? -12.742 0.438 -15.586 1 86.44 72 PRO B C 1
ATOM 2190 O O . PRO B 1 72 ? -11.586 0.635 -15.203 1 86.44 72 PRO B O 1
ATOM 2193 N N . PHE B 1 73 ? -13.602 -0.24 -14.891 1 89.38 73 PHE B N 1
ATOM 2194 C CA . PHE B 1 73 ? -13.219 -0.68 -13.555 1 89.38 73 PHE B CA 1
ATOM 2195 C C . PHE B 1 73 ? -12.195 -1.809 -13.625 1 89.38 73 PHE B C 1
ATOM 2197 O O . PHE B 1 73 ? -11.383 -1.97 -12.711 1 89.38 73 PHE B O 1
ATOM 2204 N N . ILE B 1 74 ? -12.156 -2.539 -14.664 1 89.31 74 ILE B N 1
ATOM 2205 C CA . ILE B 1 74 ? -11.188 -3.611 -14.836 1 89.31 74 ILE B CA 1
ATOM 2206 C C . ILE B 1 74 ? -9.805 -3.018 -15.086 1 89.31 74 ILE B C 1
ATOM 2208 O O . ILE B 1 74 ? -8.82 -3.42 -14.453 1 89.31 74 ILE B O 1
ATOM 2212 N N . VAL B 1 75 ? -9.797 -2.064 -15.93 1 91 75 VAL B N 1
ATOM 2213 C CA . VAL B 1 75 ? -8.555 -1.383 -16.266 1 91 75 VAL B CA 1
ATOM 2214 C C . VAL B 1 75 ? -8.016 -0.65 -15.031 1 91 75 VAL B C 1
ATOM 2216 O O . VAL B 1 75 ? -6.82 -0.699 -14.75 1 91 75 VAL B O 1
ATOM 2219 N N . ALA B 1 76 ? -8.867 -0.049 -14.32 1 94.06 76 ALA B N 1
ATOM 2220 C CA . ALA B 1 76 ? -8.492 0.688 -13.117 1 94.06 76 ALA B CA 1
ATOM 2221 C C . ALA B 1 76 ? -7.926 -0.25 -12.055 1 94.06 76 ALA B C 1
ATOM 2223 O O . ALA B 1 76 ? -6.965 0.092 -11.359 1 94.06 76 ALA B O 1
ATOM 2224 N N . ALA B 1 77 ? -8.516 -1.402 -11.969 1 91.56 77 ALA B N 1
ATOM 2225 C CA . ALA B 1 77 ? -8.094 -2.373 -10.961 1 91.56 77 ALA B CA 1
ATOM 2226 C C . ALA B 1 77 ? -6.668 -2.85 -11.227 1 91.56 77 ALA B C 1
ATOM 2228 O O . ALA B 1 77 ? -5.914 -3.119 -10.289 1 91.56 77 ALA B O 1
ATOM 2229 N N . ARG B 1 78 ? -6.289 -2.869 -12.43 1 89.81 78 ARG B N 1
ATOM 2230 C CA . ARG B 1 78 ? -4.93 -3.268 -12.789 1 89.81 78 ARG B CA 1
ATOM 2231 C C . ARG B 1 78 ? -3.959 -2.105 -12.625 1 89.81 78 ARG B C 1
ATOM 2233 O O . ARG B 1 78 ? -2.875 -2.268 -12.062 1 89.81 78 ARG B O 1
ATOM 2240 N N . ALA B 1 79 ? -4.367 -0.991 -13.031 1 95.06 79 ALA B N 1
ATOM 2241 C CA . ALA B 1 79 ? -3.506 0.188 -13.031 1 95.06 79 ALA B CA 1
ATOM 2242 C C . ALA B 1 79 ? -3.201 0.651 -11.609 1 95.06 79 ALA B C 1
ATOM 2244 O O . ALA B 1 79 ? -2.098 1.12 -11.328 1 95.06 79 ALA B O 1
ATOM 2245 N N . ARG B 1 80 ? -4.148 0.551 -10.734 1 95.31 80 ARG B N 1
ATOM 2246 C CA . ARG B 1 80 ? -4.012 1.113 -9.398 1 95.31 80 ARG B CA 1
ATOM 2247 C C . ARG B 1 80 ? -2.822 0.504 -8.664 1 95.31 80 ARG B C 1
ATOM 2249 O O . ARG B 1 80 ? -2.143 1.188 -7.895 1 95.31 80 ARG B O 1
ATOM 2256 N N . PHE B 1 81 ? -2.506 -0.711 -8.93 1 92.19 81 PHE B N 1
ATOM 2257 C CA . PHE B 1 81 ? -1.395 -1.393 -8.273 1 92.19 81 PHE B CA 1
ATOM 2258 C C . PHE B 1 81 ? -0.072 -0.713 -8.609 1 92.19 81 PHE B C 1
ATOM 2260 O O . PHE B 1 81 ? 0.738 -0.448 -7.719 1 92.19 81 PHE B O 1
ATOM 2267 N N . TYR B 1 82 ? 0.068 -0.448 -9.781 1 94.81 82 TYR B N 1
ATOM 2268 C CA . TYR B 1 82 ? 1.323 0.139 -10.242 1 94.81 82 TYR B CA 1
ATOM 2269 C C . TYR B 1 82 ? 1.43 1.599 -9.812 1 94.81 82 TYR B C 1
ATOM 2271 O O . TYR B 1 82 ? 2.516 2.076 -9.477 1 94.81 82 TYR B O 1
ATOM 2279 N N . PHE B 1 83 ? 0.318 2.299 -9.805 1 97.88 83 PHE B N 1
ATOM 2280 C CA . PHE B 1 83 ? 0.343 3.666 -9.305 1 97.88 83 PHE B CA 1
ATOM 2281 C C . PHE B 1 83 ? 0.729 3.693 -7.828 1 97.88 83 PHE B C 1
ATOM 2283 O O . PHE B 1 83 ? 1.524 4.535 -7.402 1 97.88 83 PHE B O 1
ATOM 2290 N N . HIS B 1 84 ? 0.145 2.805 -7.098 1 96.31 84 HIS B N 1
ATOM 2291 C CA . HIS B 1 84 ? 0.461 2.725 -5.676 1 96.31 84 HIS B CA 1
ATOM 2292 C C . HIS B 1 84 ? 1.938 2.412 -5.457 1 96.31 84 HIS B C 1
ATOM 2294 O O . HIS B 1 84 ? 2.604 3.068 -4.652 1 96.31 84 HIS B O 1
ATOM 2300 N N . LYS B 1 85 ? 2.445 1.477 -6.156 1 94.06 85 LYS B N 1
ATOM 2301 C CA . LYS B 1 85 ? 3.85 1.102 -6.023 1 94.06 85 LYS B CA 1
ATOM 2302 C C . LYS B 1 85 ? 4.766 2.252 -6.43 1 94.06 85 LYS B C 1
ATOM 2304 O O . LYS B 1 85 ? 5.809 2.473 -5.805 1 94.06 85 LYS B O 1
ATOM 2309 N N . ALA B 1 86 ? 4.398 2.871 -7.484 1 97.62 86 ALA B N 1
ATOM 2310 C CA . ALA B 1 86 ? 5.164 4.039 -7.906 1 97.62 86 ALA B CA 1
ATOM 2311 C C . ALA B 1 86 ? 5.207 5.094 -6.801 1 97.62 86 ALA B C 1
ATOM 2313 O O . ALA B 1 86 ? 6.277 5.617 -6.477 1 97.62 86 ALA B O 1
ATOM 2314 N N . ALA B 1 87 ? 4.027 5.387 -6.266 1 98.12 87 ALA B N 1
ATOM 2315 C CA . ALA B 1 87 ? 3.934 6.402 -5.219 1 98.12 87 ALA B CA 1
ATOM 2316 C C . ALA B 1 87 ? 4.852 6.062 -4.043 1 98.12 87 ALA B C 1
ATOM 2318 O O . ALA B 1 87 ? 5.625 6.91 -3.59 1 98.12 87 ALA B O 1
ATOM 2319 N N . GLU B 1 88 ? 4.809 4.859 -3.611 1 93.94 88 GLU B N 1
ATOM 2320 C CA . GLU B 1 88 ? 5.641 4.426 -2.492 1 93.94 88 GLU B CA 1
ATOM 2321 C C . GLU B 1 88 ? 7.121 4.488 -2.848 1 93.94 88 GLU B C 1
ATOM 2323 O O . GLU B 1 88 ? 7.957 4.805 -1.997 1 93.94 88 GLU B O 1
ATOM 2328 N N . THR B 1 89 ? 7.453 4.156 -4.027 1 94 89 THR B N 1
ATOM 2329 C CA . THR B 1 89 ? 8.836 4.223 -4.484 1 94 89 THR B CA 1
ATOM 2330 C C . THR B 1 89 ? 9.336 5.668 -4.492 1 94 89 THR B C 1
ATOM 2332 O O . THR B 1 89 ? 10.461 5.941 -4.082 1 94 89 THR B O 1
ATOM 2335 N N . PHE B 1 90 ? 8.492 6.555 -4.914 1 97.69 90 PHE B N 1
ATOM 2336 C CA . PHE B 1 90 ? 8.844 7.969 -4.902 1 97.69 90 PHE B CA 1
ATOM 2337 C C . PHE B 1 90 ? 9.031 8.469 -3.475 1 97.69 90 PHE B C 1
ATOM 2339 O O . PHE B 1 90 ? 9.875 9.328 -3.215 1 97.69 90 PHE B O 1
ATOM 2346 N N . VAL B 1 91 ? 8.211 8 -2.586 1 94.75 91 VAL B N 1
ATOM 2347 C CA . VAL B 1 91 ? 8.352 8.367 -1.182 1 94.75 91 VAL B CA 1
ATOM 2348 C C . VAL B 1 91 ? 9.734 7.945 -0.677 1 94.75 91 VAL B C 1
ATOM 2350 O O . VAL B 1 91 ? 10.43 8.734 -0.031 1 94.75 91 VAL B O 1
ATOM 2353 N N . LEU B 1 92 ? 10.133 6.77 -0.992 1 90.44 92 LEU B N 1
ATOM 2354 C CA . LEU B 1 92 ? 11.438 6.277 -0.569 1 90.44 92 LEU B CA 1
ATOM 2355 C C . LEU B 1 92 ? 12.562 7.086 -1.213 1 90.44 92 LEU B C 1
ATOM 2357 O O . LEU B 1 92 ? 13.656 7.184 -0.658 1 90.44 92 LEU B O 1
ATOM 2361 N N . ALA B 1 93 ? 12.305 7.711 -2.35 1 93.81 93 ALA B N 1
ATOM 2362 C CA . ALA B 1 93 ? 13.273 8.523 -3.076 1 93.81 93 ALA B CA 1
ATOM 2363 C C . ALA B 1 93 ? 13.227 9.977 -2.613 1 93.81 93 ALA B C 1
ATOM 2365 O O . ALA B 1 93 ? 13.945 10.828 -3.143 1 93.81 93 ALA B O 1
ATOM 2366 N N . ASN B 1 94 ? 12.32 10.312 -1.773 1 94.5 94 ASN B N 1
ATOM 2367 C CA . ASN B 1 94 ? 12.07 11.672 -1.301 1 94.5 94 ASN B CA 1
ATOM 2368 C C . ASN B 1 94 ? 11.617 12.586 -2.434 1 94.5 94 ASN B C 1
ATOM 2370 O O . ASN B 1 94 ? 11.93 13.773 -2.438 1 94.5 94 ASN B O 1
ATOM 2374 N N . SER B 1 95 ? 11.055 11.961 -3.461 1 97.19 95 SER B N 1
ATOM 2375 C CA . SER B 1 95 ? 10.43 12.711 -4.547 1 97.19 95 SER B CA 1
ATOM 2376 C C . SER B 1 95 ? 8.961 12.984 -4.25 1 97.19 95 SER B C 1
ATOM 2378 O O . SER B 1 95 ? 8.07 12.414 -4.887 1 97.19 95 SER B O 1
ATOM 2380 N N . TRP B 1 96 ? 8.719 13.953 -3.461 1 97.69 96 TRP B N 1
ATOM 2381 C CA . TRP B 1 96 ? 7.43 14.125 -2.799 1 97.69 96 TRP B CA 1
ATOM 2382 C C . TRP B 1 96 ? 6.371 14.602 -3.791 1 97.69 96 TRP B C 1
ATOM 2384 O O . TRP B 1 96 ? 5.211 14.188 -3.711 1 97.69 96 TRP B O 1
ATOM 2394 N N . ARG B 1 97 ? 6.672 15.461 -4.707 1 97.12 97 ARG B N 1
ATOM 2395 C CA . ARG B 1 97 ? 5.703 15.914 -5.695 1 97.12 97 ARG B CA 1
ATOM 2396 C C . ARG B 1 97 ? 5.27 14.766 -6.602 1 97.12 97 ARG B C 1
ATOM 2398 O O . ARG B 1 97 ? 4.082 14.625 -6.906 1 97.12 97 ARG B O 1
ATOM 2405 N N . LYS B 1 98 ? 6.246 14.016 -7.02 1 98.12 98 LYS B N 1
ATOM 2406 C CA . LYS B 1 98 ? 5.922 12.852 -7.844 1 98.12 98 LYS B CA 1
ATOM 2407 C C . LYS B 1 98 ? 5.098 11.836 -7.062 1 98.12 98 LYS B C 1
ATOM 2409 O O . LYS B 1 98 ? 4.172 11.227 -7.605 1 98.12 98 LYS B O 1
ATOM 2414 N N . ALA B 1 99 ? 5.473 11.609 -5.805 1 98.5 99 ALA B N 1
ATOM 2415 C CA . ALA B 1 99 ? 4.723 10.703 -4.941 1 98.5 99 ALA B CA 1
ATOM 2416 C C . ALA B 1 99 ? 3.264 11.133 -4.824 1 98.5 99 ALA B C 1
ATOM 2418 O O . ALA B 1 99 ? 2.355 10.32 -5.008 1 98.5 99 ALA B O 1
ATOM 2419 N N . ALA B 1 100 ? 3.061 12.391 -4.598 1 98.56 100 ALA B N 1
ATOM 2420 C CA . ALA B 1 100 ? 1.705 12.922 -4.457 1 98.56 100 ALA B CA 1
ATOM 2421 C C . ALA B 1 100 ? 0.909 12.734 -5.746 1 98.56 100 ALA B C 1
ATOM 2423 O O . ALA B 1 100 ? -0.252 12.32 -5.711 1 98.56 100 ALA B O 1
ATOM 2424 N N . ALA B 1 101 ? 1.544 13.055 -6.832 1 98.31 101 ALA B N 1
ATOM 2425 C CA . ALA B 1 101 ? 0.885 12.898 -8.125 1 98.31 101 ALA B CA 1
ATOM 2426 C C . ALA B 1 101 ? 0.502 11.438 -8.367 1 98.31 101 ALA B C 1
ATOM 2428 O O . ALA B 1 101 ? -0.59 11.148 -8.867 1 98.31 101 ALA B O 1
ATOM 2429 N N . ALA B 1 102 ? 1.396 10.531 -8.047 1 98.62 102 ALA B N 1
ATOM 2430 C CA . ALA B 1 102 ? 1.117 9.109 -8.211 1 98.62 102 ALA B CA 1
ATOM 2431 C C . ALA B 1 102 ? -0.016 8.664 -7.297 1 98.62 102 ALA B C 1
ATOM 2433 O O . ALA B 1 102 ? -0.878 7.879 -7.699 1 98.62 102 ALA B O 1
ATOM 2434 N N . HIS B 1 103 ? -0.055 9.141 -6.062 1 98.69 103 HIS B N 1
ATOM 2435 C CA . HIS B 1 103 ? -1.147 8.836 -5.145 1 98.69 103 HIS B CA 1
ATOM 2436 C C . HIS B 1 103 ? -2.475 9.375 -5.672 1 98.69 103 HIS B C 1
ATOM 2438 O O . HIS B 1 103 ? -3.52 8.75 -5.488 1 98.69 103 HIS B O 1
ATOM 2444 N N . HIS B 1 104 ? -2.445 10.508 -6.34 1 98.56 104 HIS B N 1
ATOM 2445 C CA . HIS B 1 104 ? -3.662 11.047 -6.941 1 98.56 104 HIS B CA 1
ATOM 2446 C C . HIS B 1 104 ? -4.188 10.125 -8.039 1 98.56 104 HIS B C 1
ATOM 2448 O O . HIS B 1 104 ? -5.387 9.844 -8.102 1 98.56 104 HIS B O 1
ATOM 2454 N N . GLU B 1 105 ? -3.283 9.688 -8.891 1 98.25 105 GLU B N 1
ATOM 2455 C CA . GLU B 1 105 ? -3.695 8.742 -9.922 1 98.25 105 GLU B CA 1
ATOM 2456 C C . GLU B 1 105 ? -4.211 7.445 -9.305 1 98.25 105 GLU B C 1
ATOM 2458 O O . GLU B 1 105 ? -5.199 6.879 -9.781 1 98.25 105 GLU B O 1
ATOM 2463 N N . HIS B 1 106 ? -3.52 7.023 -8.305 1 98.25 106 HIS B N 1
ATOM 2464 C CA . HIS B 1 106 ? -3.963 5.852 -7.555 1 98.25 106 HIS B CA 1
ATOM 2465 C C . HIS B 1 106 ? -5.383 6.043 -7.027 1 98.25 106 HIS B C 1
ATOM 2467 O O . HIS B 1 106 ? -6.234 5.168 -7.199 1 98.25 106 HIS B O 1
ATOM 2473 N N . ALA B 1 107 ? -5.684 7.184 -6.445 1 98.44 107 ALA B N 1
ATOM 2474 C CA . ALA B 1 107 ? -7.004 7.488 -5.898 1 98.44 107 ALA B CA 1
ATOM 2475 C C . ALA B 1 107 ? -8.07 7.477 -6.996 1 98.44 107 ALA B C 1
ATOM 2477 O O . ALA B 1 107 ? -9.156 6.926 -6.809 1 98.44 107 ALA B O 1
ATOM 2478 N N . VAL B 1 108 ? -7.75 8.055 -8.109 1 97.56 108 VAL B N 1
ATOM 2479 C CA . VAL B 1 108 ? -8.68 8.125 -9.234 1 97.56 108 VAL B CA 1
ATOM 2480 C C . VAL B 1 108 ? -9.031 6.707 -9.688 1 97.56 108 VAL B C 1
ATOM 2482 O O . VAL B 1 108 ? -10.203 6.398 -9.922 1 97.56 108 VAL B O 1
ATOM 2485 N N . CYS B 1 109 ? -8.062 5.848 -9.781 1 96.5 109 CYS B N 1
ATOM 2486 C CA . CYS B 1 109 ? -8.305 4.465 -10.172 1 96.5 109 CYS B CA 1
ATOM 2487 C C . CYS B 1 109 ? -9.164 3.748 -9.141 1 96.5 109 CYS B C 1
ATOM 2489 O O . CYS B 1 109 ? -10.102 3.027 -9.5 1 96.5 109 CYS B O 1
ATOM 2491 N N . CYS B 1 110 ? -8.883 3.961 -7.891 1 96.56 110 CYS B N 1
ATOM 2492 C CA . CYS B 1 110 ? -9.641 3.314 -6.828 1 96.56 110 CYS B CA 1
ATOM 2493 C C . CYS B 1 110 ? -11.102 3.756 -6.855 1 96.56 110 CYS B C 1
ATOM 2495 O O . CYS B 1 110 ? -12 2.947 -6.629 1 96.56 110 CYS B O 1
ATOM 2497 N N . MET B 1 111 ? -11.312 4.977 -7.148 1 96 111 MET B N 1
ATOM 2498 C CA . MET B 1 111 ? -12.672 5.5 -7.211 1 96 111 MET B CA 1
ATOM 2499 C C . MET B 1 111 ? -13.445 4.871 -8.367 1 96 111 MET B C 1
ATOM 2501 O O . MET B 1 111 ? -14.656 4.66 -8.266 1 96 111 MET B O 1
ATOM 2505 N N . LYS B 1 112 ? -12.766 4.512 -9.43 1 93.75 112 LYS B N 1
ATOM 2506 C CA . LYS B 1 112 ? -13.406 3.914 -10.602 1 93.75 112 LYS B CA 1
ATOM 2507 C C . LYS B 1 112 ? -13.828 2.475 -10.32 1 93.75 112 LYS B C 1
ATOM 2509 O O . LYS B 1 112 ? -14.703 1.938 -11 1 93.75 112 LYS B O 1
ATOM 2514 N N . ILE B 1 113 ? -13.211 1.848 -9.398 1 91.12 113 ILE B N 1
ATOM 2515 C CA . ILE B 1 113 ? -13.492 0.454 -9.07 1 91.12 113 ILE B CA 1
ATOM 2516 C C . ILE B 1 113 ? -14.82 0.356 -8.336 1 91.12 113 ILE B C 1
ATOM 2518 O O . ILE B 1 113 ? -15.516 -0.659 -8.43 1 91.12 113 ILE B O 1
ATOM 2522 N N . GLY B 1 114 ? -15.211 1.447 -7.598 1 88.31 114 GLY B N 1
ATOM 2523 C CA . GLY B 1 114 ? -16.484 1.456 -6.902 1 88.31 114 GLY B CA 1
ATOM 2524 C C . GLY B 1 114 ? -16.344 1.322 -5.398 1 88.31 114 GLY B C 1
ATOM 2525 O O . GLY B 1 114 ? -15.422 1.878 -4.805 1 88.31 114 GLY B O 1
ATOM 2526 N N . ARG B 1 115 ? -17.266 0.609 -4.793 1 86.81 115 ARG B N 1
ATOM 2527 C CA . ARG B 1 115 ? -17.375 0.562 -3.34 1 86.81 115 ARG B CA 1
ATOM 2528 C C . ARG B 1 115 ? -16.109 -0.035 -2.717 1 86.81 115 ARG B C 1
ATOM 2530 O O . ARG B 1 115 ? -15.609 0.475 -1.714 1 86.81 115 ARG B O 1
ATOM 2537 N N . SER B 1 116 ? -15.602 -1.058 -3.354 1 88.75 116 SER B N 1
ATOM 2538 C CA . SER B 1 116 ? -14.438 -1.749 -2.795 1 88.75 116 SER B CA 1
ATOM 2539 C C . SER B 1 116 ? -13.18 -0.898 -2.91 1 88.75 116 SER B C 1
ATOM 2541 O O . SER B 1 116 ? -12.172 -1.187 -2.266 1 88.75 116 SER B O 1
ATOM 2543 N N . GLY B 1 117 ? -13.258 0.195 -3.648 1 93.81 117 GLY B N 1
ATOM 2544 C CA . GLY B 1 117 ? -12.102 1.051 -3.85 1 93.81 117 GLY B CA 1
ATOM 2545 C C . GLY B 1 117 ? -12.133 2.307 -2.998 1 93.81 117 GLY B C 1
ATOM 2546 O O . GLY B 1 117 ? -11.133 3.018 -2.898 1 93.81 117 GLY B O 1
ATOM 2547 N N . ARG B 1 118 ? -13.195 2.533 -2.344 1 94.44 118 ARG B N 1
ATOM 2548 C CA . ARG B 1 118 ? -13.406 3.805 -1.659 1 94.44 118 ARG B CA 1
ATOM 2549 C C . ARG B 1 118 ? -12.398 3.99 -0.53 1 94.44 118 ARG B C 1
ATOM 2551 O O . ARG B 1 118 ? -11.789 5.059 -0.398 1 94.44 118 ARG B O 1
ATOM 2558 N N . LEU B 1 119 ? -12.258 2.963 0.204 1 94.25 119 LEU B N 1
ATOM 2559 C CA . LEU B 1 119 ? -11.336 3.068 1.33 1 94.25 119 LEU B CA 1
ATOM 2560 C C . LEU B 1 119 ? -9.906 3.27 0.843 1 94.25 119 LEU B C 1
ATOM 2562 O O . LEU B 1 119 ? -9.172 4.09 1.395 1 94.25 119 LEU B O 1
ATOM 2566 N N . ARG B 1 120 ? -9.586 2.586 -0.156 1 94.81 120 ARG B N 1
ATOM 2567 C CA . ARG B 1 120 ? -8.258 2.734 -0.728 1 94.81 120 ARG B CA 1
ATOM 2568 C C . ARG B 1 120 ? -8.055 4.133 -1.301 1 94.81 120 ARG B C 1
ATOM 2570 O O . ARG B 1 120 ? -6.973 4.707 -1.191 1 94.81 120 ARG B O 1
ATOM 2577 N N . ALA B 1 121 ? -9.062 4.633 -1.901 1 97.81 121 ALA B N 1
ATOM 2578 C CA . ALA B 1 121 ? -9 6.004 -2.406 1 97.81 121 ALA B CA 1
ATOM 2579 C C . ALA B 1 121 ? -8.758 6.996 -1.273 1 97.81 121 ALA B C 1
ATOM 2581 O O . ALA B 1 121 ? -7.957 7.922 -1.415 1 97.81 121 ALA B O 1
ATOM 2582 N N . ALA B 1 122 ? -9.438 6.801 -0.175 1 98.06 122 ALA B N 1
ATOM 2583 C CA . ALA B 1 122 ? -9.266 7.664 0.991 1 98.06 122 ALA B CA 1
ATOM 2584 C C . ALA B 1 122 ? -7.82 7.664 1.468 1 98.06 122 ALA B C 1
ATOM 2586 O O . ALA B 1 122 ? -7.246 8.719 1.732 1 98.06 122 ALA B O 1
ATOM 2587 N N . PHE B 1 123 ? -7.25 6.469 1.542 1 96.69 123 PHE B N 1
ATOM 2588 C CA . PHE B 1 123 ? -5.855 6.344 1.952 1 96.69 123 PHE B CA 1
ATOM 2589 C C . PHE B 1 123 ? -4.938 7.043 0.96 1 96.69 123 PHE B C 1
ATOM 2591 O O . PHE B 1 123 ? -3.967 7.691 1.356 1 96.69 123 PHE B O 1
ATOM 2598 N N . ALA B 1 124 ? -5.172 6.875 -0.272 1 98.31 124 ALA B N 1
ATOM 2599 C CA . ALA B 1 124 ? -4.324 7.473 -1.301 1 98.31 124 ALA B CA 1
ATOM 2600 C C . ALA B 1 124 ? -4.336 9 -1.198 1 98.31 124 ALA B C 1
ATOM 2602 O O . ALA B 1 124 ? -3.285 9.641 -1.294 1 98.31 124 ALA B O 1
ATOM 2603 N N . LEU B 1 125 ? -5.473 9.57 -0.998 1 98.75 125 LEU B N 1
ATOM 2604 C CA . LEU B 1 125 ? -5.59 11.016 -0.859 1 98.75 125 LEU B CA 1
ATOM 2605 C C . LEU B 1 125 ? -4.902 11.5 0.414 1 98.75 125 LEU B C 1
ATOM 2607 O O . LEU B 1 125 ? -4.258 12.555 0.417 1 98.75 125 LEU B O 1
ATOM 2611 N N . PHE B 1 126 ? -5.059 10.773 1.46 1 98.69 126 PHE B N 1
ATOM 2612 C CA . PHE B 1 126 ? -4.391 11.07 2.719 1 98.69 126 PHE B CA 1
ATOM 2613 C C . PHE B 1 126 ? -2.879 11.125 2.529 1 98.69 126 PHE B C 1
ATOM 2615 O O . PHE B 1 126 ? -2.232 12.094 2.934 1 98.69 126 PHE B O 1
ATOM 2622 N N . GLU B 1 127 ? -2.369 10.094 1.848 1 97.94 127 GLU B N 1
ATOM 2623 C CA . GLU B 1 127 ? -0.934 10.031 1.587 1 97.94 127 GLU B CA 1
ATOM 2624 C C . GLU B 1 127 ? -0.49 11.148 0.649 1 97.94 127 GLU B C 1
ATOM 2626 O O . GLU B 1 127 ? 0.587 11.719 0.824 1 97.94 127 GLU B O 1
ATOM 2631 N N . ALA B 1 128 ? -1.291 11.438 -0.341 1 98.69 128 ALA B N 1
ATOM 2632 C CA . ALA B 1 128 ? -0.969 12.547 -1.233 1 98.69 128 ALA B CA 1
ATOM 2633 C C . ALA B 1 128 ? -0.828 13.852 -0.456 1 98.69 128 ALA B C 1
ATOM 2635 O O . ALA B 1 128 ? 0.142 14.594 -0.641 1 98.69 128 ALA B O 1
ATOM 2636 N N . GLY B 1 129 ? -1.788 14.148 0.408 1 98.56 129 GLY B N 1
ATOM 2637 C CA . GLY B 1 129 ? -1.713 15.328 1.248 1 98.56 129 GLY B CA 1
ATOM 2638 C C . GLY B 1 129 ? -0.444 15.398 2.076 1 98.56 129 GLY B C 1
ATOM 2639 O O . GLY B 1 129 ? 0.214 16.438 2.135 1 98.56 129 GLY B O 1
ATOM 2640 N N . LYS B 1 130 ? -0.085 14.305 2.65 1 97.62 130 LYS B N 1
ATOM 2641 C CA . LYS B 1 130 ? 1.13 14.25 3.457 1 97.62 130 LYS B CA 1
ATOM 2642 C C . LYS B 1 130 ? 2.367 14.531 2.611 1 97.62 130 LYS B C 1
ATOM 2644 O O . LYS B 1 130 ? 3.293 15.211 3.066 1 97.62 130 LYS B O 1
ATOM 2649 N N . CYS B 1 131 ? 2.393 13.992 1.463 1 97.81 131 CYS B N 1
ATOM 2650 C CA . CYS B 1 131 ? 3.523 14.219 0.571 1 97.81 131 CYS B CA 1
ATOM 2651 C C . CYS B 1 131 ? 3.646 15.688 0.207 1 97.81 131 CYS B C 1
ATOM 2653 O O . CYS B 1 131 ? 4.742 16.25 0.24 1 97.81 131 CYS B O 1
ATOM 2655 N N . TYR B 1 132 ? 2.518 16.328 -0.092 1 97.56 132 TYR B N 1
ATOM 2656 C CA . TYR B 1 132 ? 2.553 17.734 -0.448 1 97.56 132 TYR B CA 1
ATOM 2657 C C . TYR B 1 132 ? 2.977 18.594 0.742 1 97.56 132 TYR B C 1
ATOM 2659 O O . TYR B 1 132 ? 3.635 19.609 0.574 1 97.56 132 TYR B O 1
ATOM 2667 N N . MET B 1 133 ? 2.633 18.188 1.901 1 96.75 133 MET B N 1
ATOM 2668 C CA . MET B 1 133 ? 3.002 18.938 3.105 1 96.75 133 MET B CA 1
ATOM 2669 C C . MET B 1 133 ? 4.52 19 3.262 1 96.75 133 MET B C 1
ATOM 2671 O O . MET B 1 133 ? 5.055 19.969 3.791 1 96.75 133 MET B O 1
ATOM 2675 N N . LYS B 1 134 ? 5.215 17.969 2.768 1 95.69 134 LYS B N 1
ATOM 2676 C CA . LYS B 1 134 ? 6.668 17.891 2.893 1 95.69 134 LYS B CA 1
ATOM 2677 C C . LYS B 1 134 ? 7.355 18.969 2.047 1 95.69 134 LYS B C 1
ATOM 2679 O O . LYS B 1 134 ? 8.5 19.328 2.314 1 95.69 134 LYS B O 1
ATOM 2684 N N . VAL B 1 135 ? 6.656 19.422 1.086 1 95.06 135 VAL B N 1
ATOM 2685 C CA . VAL B 1 135 ? 7.281 20.375 0.19 1 95.06 135 VAL B CA 1
ATOM 2686 C C . VAL B 1 135 ? 6.484 21.688 0.199 1 95.06 135 VAL B C 1
ATOM 2688 O O . VAL B 1 135 ? 6.641 22.516 -0.694 1 95.06 135 VAL B O 1
ATOM 2691 N N . LEU B 1 136 ? 5.676 21.781 1.097 1 93.62 136 LEU B N 1
ATOM 2692 C CA . LEU B 1 136 ? 4.809 22.953 1.185 1 93.62 136 LEU B CA 1
ATOM 2693 C C . LEU B 1 136 ? 5.602 24.188 1.585 1 93.62 136 LEU B C 1
ATOM 2695 O O . LEU B 1 136 ? 6.438 24.141 2.486 1 93.62 136 LEU B O 1
ATOM 2699 N N . GLU B 1 137 ? 5.336 25.234 0.856 1 89.19 137 GLU B N 1
ATOM 2700 C CA . GLU B 1 137 ? 5.898 26.547 1.195 1 89.19 137 GLU B CA 1
ATOM 2701 C C . GLU B 1 137 ? 4.809 27.516 1.661 1 89.19 137 GLU B C 1
ATOM 2703 O O . GLU B 1 137 ? 3.693 27.5 1.139 1 89.19 137 GLU B O 1
ATOM 2708 N N . PRO B 1 138 ? 5.047 28.266 2.662 1 83 138 PRO B N 1
ATOM 2709 C CA . PRO B 1 138 ? 4.047 29.141 3.275 1 83 138 PRO B CA 1
ATOM 2710 C C . PRO B 1 138 ? 3.375 30.078 2.268 1 83 138 PRO B C 1
ATOM 2712 O O . PRO B 1 138 ? 2.184 30.375 2.395 1 83 138 PRO B O 1
ATOM 2715 N N . ASP B 1 139 ? 4.066 30.484 1.265 1 88.31 139 ASP B N 1
ATOM 2716 C CA . ASP B 1 139 ? 3.494 31.469 0.344 1 88.31 139 ASP B CA 1
ATOM 2717 C C . ASP B 1 139 ? 2.857 30.766 -0.862 1 88.31 139 ASP B C 1
ATOM 2719 O O . ASP B 1 139 ? 2.299 31.438 -1.738 1 88.31 139 ASP B O 1
ATOM 2723 N N . ASP B 1 140 ? 2.814 29.484 -0.849 1 92.5 140 ASP B N 1
ATOM 2724 C CA . ASP B 1 140 ? 2.238 28.75 -1.969 1 92.5 140 ASP B CA 1
ATOM 2725 C C . ASP B 1 140 ? 0.762 28.453 -1.726 1 92.5 140 ASP B C 1
ATOM 2727 O O . ASP B 1 140 ? 0.417 27.359 -1.245 1 92.5 140 ASP B O 1
ATOM 2731 N N . GLU B 1 141 ? -0.065 29.344 -2.107 1 93.19 141 GLU B N 1
ATOM 2732 C CA . GLU B 1 141 ? -1.497 29.234 -1.844 1 93.19 141 GLU B CA 1
ATOM 2733 C C . GLU B 1 141 ? -2.113 28.078 -2.623 1 93.19 141 GLU B C 1
ATOM 2735 O O . GLU B 1 141 ? -2.998 27.375 -2.119 1 93.19 141 GLU B O 1
ATOM 2740 N N . GLU B 1 142 ? -1.692 27.938 -3.812 1 94.81 142 GLU B N 1
ATOM 2741 C CA . GLU B 1 142 ? -2.234 26.875 -4.656 1 94.81 142 GLU B CA 1
ATOM 2742 C C . GLU B 1 142 ? -1.946 25.5 -4.062 1 94.81 142 GLU B C 1
ATOM 2744 O O . GLU B 1 142 ? -2.846 24.656 -3.957 1 94.81 142 GLU B O 1
ATOM 2749 N N . MET B 1 143 ? -0.74 25.328 -3.643 1 95.12 143 MET B N 1
ATOM 2750 C CA . MET B 1 143 ? -0.363 24.047 -3.041 1 95.12 143 MET B CA 1
ATOM 2751 C C . MET B 1 143 ? -1.084 23.844 -1.713 1 95.12 143 MET B C 1
ATOM 2753 O O . MET B 1 143 ? -1.468 22.719 -1.382 1 95.12 143 MET B O 1
ATOM 2757 N N . THR B 1 144 ? -1.184 24.844 -1.005 1 96.69 144 THR B N 1
ATOM 2758 C CA . THR B 1 144 ? -1.916 24.766 0.254 1 96.69 144 THR B CA 1
ATOM 2759 C C . THR B 1 144 ? -3.355 24.328 0.013 1 96.69 144 THR B C 1
ATOM 2761 O O . THR B 1 144 ? -3.855 23.422 0.69 1 96.69 144 THR B O 1
ATOM 2764 N N . SER B 1 145 ? -3.99 24.938 -0.873 1 96.94 145 SER B N 1
ATOM 2765 C CA . SER B 1 145 ? -5.375 24.609 -1.188 1 96.94 145 SER B CA 1
ATOM 2766 C C . SER B 1 145 ? -5.508 23.156 -1.636 1 96.94 145 SER B C 1
ATOM 2768 O O . SER B 1 145 ? -6.449 22.453 -1.241 1 96.94 145 SER B O 1
ATOM 2770 N N . ARG B 1 146 ? -4.57 22.719 -2.475 1 96.62 146 ARG B N 1
ATOM 2771 C CA . ARG B 1 146 ? -4.574 21.328 -2.938 1 96.62 146 ARG B CA 1
ATOM 2772 C C . ARG B 1 146 ? -4.383 20.359 -1.771 1 96.62 146 ARG B C 1
ATOM 2774 O O . ARG B 1 146 ? -5.059 19.344 -1.693 1 96.62 146 ARG B O 1
ATOM 2781 N N . THR B 1 147 ? -3.471 20.672 -0.952 1 98.06 147 THR B N 1
ATOM 2782 C CA . THR B 1 147 ? -3.172 19.844 0.207 1 98.06 147 THR B CA 1
ATOM 2783 C C . THR B 1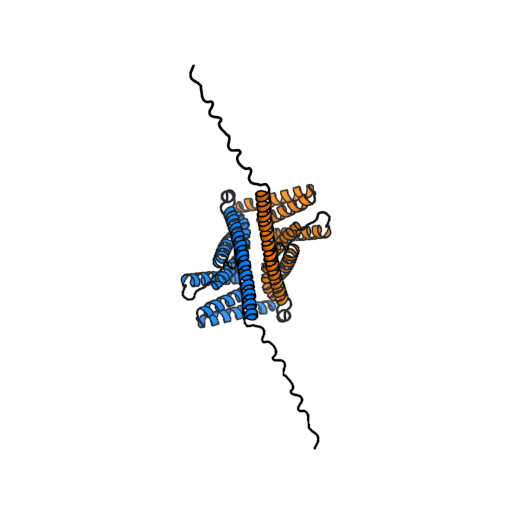 147 ? -4.383 19.734 1.128 1 98.06 147 THR B C 1
ATOM 2785 O O . THR B 1 147 ? -4.766 18.641 1.544 1 98.06 147 THR B O 1
ATOM 2788 N N . VAL B 1 148 ? -5.035 20.859 1.395 1 98.06 148 VAL B N 1
ATOM 2789 C CA . VAL B 1 148 ? -6.223 20.891 2.238 1 98.06 148 VAL B CA 1
ATOM 2790 C C . VAL B 1 148 ? -7.34 20.078 1.582 1 98.06 148 VAL B C 1
ATOM 2792 O O . VAL B 1 148 ? -8.023 19.297 2.25 1 98.06 148 VAL B O 1
ATOM 2795 N N . SER B 1 149 ? -7.453 20.281 0.346 1 98.44 149 SER B N 1
ATOM 2796 C CA . SER B 1 149 ? -8.492 19.578 -0.39 1 98.44 149 SER B CA 1
ATOM 2797 C C . SER B 1 149 ? -8.312 18.062 -0.287 1 98.44 149 SER B C 1
ATOM 2799 O O . SER B 1 149 ? -9.266 17.328 -0.015 1 98.44 149 SER B O 1
ATOM 2801 N N . ASP B 1 150 ? -7.074 17.578 -0.51 1 98.62 150 ASP B N 1
ATOM 2802 C CA . ASP B 1 150 ? -6.793 16.156 -0.435 1 98.62 150 ASP B CA 1
ATOM 2803 C C . ASP B 1 150 ? -7.078 15.609 0.963 1 98.62 150 ASP B C 1
ATOM 2805 O O . ASP B 1 150 ? -7.723 14.562 1.111 1 98.62 150 ASP B O 1
ATOM 2809 N N . LEU B 1 151 ? -6.633 16.297 1.984 1 98.75 151 LEU B N 1
ATOM 2810 C CA . LEU B 1 151 ? -6.801 15.828 3.359 1 98.75 151 LEU B CA 1
ATOM 2811 C C . LEU B 1 151 ? -8.266 15.875 3.771 1 98.75 151 LEU B C 1
ATOM 2813 O O . LEU B 1 151 ? -8.766 14.945 4.406 1 98.75 151 LEU B O 1
ATOM 2817 N N . GLU B 1 152 ? -8.977 16.875 3.381 1 98.69 152 GLU B N 1
ATOM 2818 C CA . GLU B 1 152 ? -10.383 16.984 3.742 1 98.69 152 GLU B CA 1
ATOM 2819 C C . GLU B 1 152 ? -11.227 15.93 3.014 1 98.69 152 GLU B C 1
ATOM 2821 O O . GLU B 1 152 ? -12.172 15.383 3.584 1 98.69 152 GLU B O 1
ATOM 2826 N N . LYS B 1 153 ? -10.953 15.75 1.751 1 98.69 153 LYS B N 1
ATOM 2827 C CA . LYS B 1 153 ? -11.641 14.688 1.029 1 98.69 153 LYS B CA 1
ATOM 2828 C C . LYS B 1 153 ? -11.375 13.328 1.668 1 98.69 153 LYS B C 1
ATOM 2830 O O . LYS B 1 153 ? -12.289 12.516 1.821 1 98.69 153 LYS B O 1
ATOM 2835 N N . SER B 1 154 ? -10.125 13.078 1.967 1 98.75 154 SER B N 1
ATOM 2836 C CA . SER B 1 154 ? -9.758 11.844 2.656 1 98.75 154 SER B CA 1
ATOM 2837 C C . SER B 1 154 ? -10.531 11.695 3.965 1 98.75 154 SER B C 1
ATOM 2839 O O . SER B 1 154 ? -11.086 10.625 4.246 1 98.75 154 SER B O 1
ATOM 2841 N N . LEU B 1 155 ? -10.602 12.742 4.738 1 98.69 155 LEU B N 1
ATOM 2842 C CA . LEU B 1 155 ? -11.32 12.742 6.008 1 98.69 155 LEU B CA 1
ATOM 2843 C C . LEU B 1 155 ? -12.781 12.359 5.805 1 98.69 155 LEU B C 1
ATOM 2845 O O . LEU B 1 155 ? -13.297 11.477 6.5 1 98.69 155 LEU B O 1
ATOM 2849 N N . ARG B 1 156 ? -13.414 12.961 4.887 1 98.44 156 ARG B N 1
ATOM 2850 C CA . ARG B 1 156 ? -14.812 12.672 4.602 1 98.44 156 ARG B CA 1
ATOM 2851 C C . ARG B 1 156 ? -15 11.203 4.219 1 98.44 156 ARG B C 1
ATOM 2853 O O . ARG B 1 156 ? -15.945 10.555 4.664 1 98.44 156 ARG B O 1
ATOM 2860 N N . MET B 1 157 ? -14.148 10.711 3.432 1 97.81 157 MET B N 1
ATOM 2861 C CA . MET B 1 157 ? -14.25 9.328 2.967 1 97.81 157 MET B CA 1
ATOM 2862 C C . MET B 1 157 ? -14.023 8.352 4.113 1 97.81 157 MET B C 1
ATOM 2864 O O . MET B 1 157 ? -14.719 7.34 4.215 1 97.81 157 MET B O 1
ATOM 2868 N N . PHE B 1 158 ? -13.047 8.633 4.969 1 96.88 158 PHE B N 1
ATOM 2869 C CA . PHE B 1 158 ? -12.828 7.781 6.129 1 96.88 158 PHE B CA 1
ATOM 2870 C C . PHE B 1 158 ? -14.062 7.758 7.023 1 96.88 158 PHE B C 1
ATOM 2872 O O . PHE B 1 158 ? -14.461 6.699 7.52 1 96.88 158 PHE B O 1
ATOM 2879 N N . VAL B 1 159 ? -14.672 8.898 7.23 1 96.94 159 VAL B N 1
ATOM 2880 C CA . VAL B 1 159 ? -15.867 8.984 8.062 1 96.94 159 VAL B CA 1
ATOM 2881 C C . VAL B 1 159 ? -17 8.18 7.418 1 96.94 159 VAL B C 1
ATOM 2883 O O . VAL B 1 159 ? -17.688 7.414 8.094 1 96.94 159 VAL B O 1
ATOM 2886 N N . LEU B 1 160 ? -17.156 8.281 6.109 1 95.25 160 LEU B N 1
ATOM 2887 C CA . LEU B 1 160 ? -18.188 7.559 5.379 1 95.25 160 LEU B CA 1
ATOM 2888 C C . LEU B 1 160 ? -18 6.051 5.5 1 95.25 160 LEU B C 1
ATOM 2890 O O . LEU B 1 160 ? -18.969 5.293 5.566 1 95.25 160 LEU B O 1
ATOM 2894 N N . GLU B 1 161 ? -16.75 5.641 5.488 1 92.69 161 GLU B N 1
ATOM 2895 C CA . GLU B 1 161 ? -16.438 4.215 5.566 1 92.69 161 GLU B CA 1
ATOM 2896 C C . GLU B 1 161 ? -16.312 3.752 7.016 1 92.69 161 GLU B C 1
ATOM 2898 O O . GLU B 1 161 ? -15.891 2.625 7.277 1 92.69 161 GLU B O 1
ATOM 2903 N N . ASN B 1 162 ? -16.578 4.629 7.961 1 91.75 162 ASN B N 1
ATOM 2904 C CA . ASN B 1 162 ? -16.562 4.367 9.398 1 91.75 162 ASN B CA 1
ATOM 2905 C C . ASN B 1 162 ? -15.164 3.949 9.875 1 91.75 162 ASN B C 1
ATOM 2907 O O . ASN B 1 162 ? -15.039 3.074 10.727 1 91.75 162 ASN B O 1
ATOM 2911 N N . GLU B 1 163 ? -14.219 4.523 9.227 1 92.81 163 GLU B N 1
ATOM 2912 C CA . GLU B 1 163 ? -12.828 4.379 9.656 1 92.81 163 GLU B CA 1
ATOM 2913 C C . GLU B 1 163 ? -12.414 5.531 10.562 1 92.81 163 GLU B C 1
ATOM 2915 O O . GLU B 1 163 ? -11.641 6.402 10.156 1 92.81 163 GLU B O 1
ATOM 2920 N N . LEU B 1 164 ? -12.766 5.418 11.789 1 93.75 164 LEU B N 1
ATOM 2921 C CA . LEU B 1 164 ? -12.695 6.57 12.68 1 93.75 164 LEU B CA 1
ATOM 2922 C C . LEU B 1 164 ? -11.273 6.773 13.195 1 93.75 164 LEU B C 1
ATOM 2924 O O . LEU B 1 164 ? -10.867 7.902 13.477 1 93.75 164 LEU B O 1
ATOM 2928 N N . VAL B 1 165 ? -10.523 5.695 13.344 1 91.94 165 VAL B N 1
ATOM 2929 C CA . VAL B 1 165 ? -9.133 5.844 13.75 1 91.94 165 VAL B CA 1
ATOM 2930 C C . VAL B 1 165 ? -8.375 6.668 12.703 1 91.94 165 VAL B C 1
ATOM 2932 O O . VAL B 1 165 ? -7.66 7.613 13.047 1 91.94 165 VAL B O 1
ATOM 2935 N N . MET B 1 166 ? -8.633 6.367 11.461 1 94.44 166 MET B N 1
ATOM 2936 C CA . MET B 1 166 ? -7.941 7.082 10.391 1 94.44 166 MET B CA 1
ATOM 2937 C C . MET B 1 166 ? -8.492 8.5 10.242 1 94.44 166 MET B C 1
ATOM 2939 O O . MET B 1 166 ? -7.746 9.422 9.898 1 94.44 166 MET B O 1
ATOM 2943 N N . ALA B 1 167 ? -9.75 8.633 10.477 1 97.75 167 ALA B N 1
ATOM 2944 C CA . ALA B 1 167 ? -10.312 9.984 10.484 1 97.75 167 ALA B CA 1
ATOM 2945 C C . ALA B 1 167 ? -9.594 10.875 11.5 1 97.75 167 ALA B C 1
ATOM 2947 O O . ALA B 1 167 ? -9.25 12.016 11.195 1 97.75 167 ALA B O 1
ATOM 2948 N N . ALA B 1 168 ? -9.359 10.344 12.609 1 97.06 168 ALA B N 1
ATOM 2949 C CA . ALA B 1 168 ? -8.633 11.078 13.648 1 97.06 168 ALA B CA 1
ATOM 2950 C C . ALA B 1 168 ? -7.227 11.438 13.172 1 97.06 168 ALA B C 1
ATOM 2952 O O . ALA B 1 168 ? -6.754 12.555 13.406 1 97.06 168 ALA B O 1
ATOM 2953 N N . GLU B 1 169 ? -6.586 10.492 12.547 1 95.75 169 GLU B N 1
ATOM 2954 C CA . GLU B 1 169 ? -5.23 10.719 12.055 1 95.75 169 GLU B CA 1
ATOM 2955 C C . GLU B 1 169 ? -5.203 11.844 11.023 1 95.75 169 GLU B C 1
ATOM 2957 O O . GLU B 1 169 ? -4.285 12.664 11.016 1 95.75 169 GLU B O 1
ATOM 2962 N N . VAL B 1 170 ? -6.152 11.859 10.164 1 98.5 170 VAL B N 1
ATOM 2963 C CA . VAL B 1 170 ? -6.219 12.914 9.164 1 98.5 170 VAL B CA 1
ATOM 2964 C C . VAL B 1 170 ? -6.406 14.266 9.844 1 98.5 170 VAL B C 1
ATOM 2966 O O . VAL B 1 170 ? -5.816 15.266 9.422 1 98.5 170 VAL B O 1
ATOM 2969 N N . CYS B 1 171 ? -7.23 14.328 10.859 1 98.75 171 CYS B N 1
ATOM 2970 C CA . CYS B 1 171 ? -7.426 15.57 11.609 1 98.75 171 CYS B CA 1
ATOM 2971 C C . CYS B 1 171 ? -6.113 16.047 12.211 1 98.75 171 CYS B C 1
ATOM 2973 O O . CYS B 1 171 ? -5.836 17.25 12.219 1 98.75 171 CYS B O 1
ATOM 2975 N N . VAL B 1 172 ? -5.371 15.164 12.672 1 98 172 VAL B N 1
ATOM 2976 C CA . VAL B 1 172 ? -4.07 15.523 13.227 1 98 172 VAL B CA 1
ATOM 2977 C C . VAL B 1 172 ? -3.193 16.141 12.133 1 98 172 VAL B C 1
ATOM 2979 O O . VAL B 1 172 ? -2.537 17.156 12.359 1 98 172 VAL B O 1
ATOM 2982 N N . GLU B 1 173 ? -3.219 15.531 10.984 1 98.12 173 GLU B N 1
ATOM 2983 C CA . GLU B 1 173 ? -2.41 16.047 9.891 1 98.12 173 GLU B CA 1
ATOM 2984 C C . GLU B 1 173 ? -2.904 17.422 9.445 1 98.12 173 GLU B C 1
ATOM 2986 O O . GLU B 1 173 ? -2.102 18.297 9.117 1 98.12 173 GLU B O 1
ATOM 2991 N N . LEU B 1 174 ? -4.16 17.578 9.438 1 98.75 174 LEU B N 1
ATOM 2992 C CA . LEU B 1 174 ? -4.723 18.891 9.117 1 98.75 174 LEU B CA 1
ATOM 2993 C C . LEU B 1 174 ? -4.312 19.922 10.164 1 98.75 174 LEU B C 1
ATOM 2995 O O . LEU B 1 174 ? -3.959 21.047 9.82 1 98.75 174 LEU B O 1
ATOM 2999 N N . ALA B 1 175 ? -4.367 19.547 11.406 1 98.75 175 ALA B N 1
ATOM 3000 C CA . ALA B 1 175 ? -3.912 20.453 12.461 1 98.75 175 ALA B CA 1
ATOM 3001 C C . ALA B 1 175 ? -2.451 20.844 12.25 1 98.75 175 ALA B C 1
ATOM 3003 O O . ALA B 1 175 ? -2.082 22 12.406 1 98.75 175 ALA B O 1
ATOM 3004 N N . ASN B 1 176 ? -1.628 19.875 11.914 1 97.75 176 ASN B N 1
ATOM 3005 C CA . ASN B 1 176 ? -0.22 20.141 11.633 1 97.75 176 ASN B CA 1
ATOM 3006 C C . ASN B 1 176 ? -0.051 21.109 10.469 1 97.75 176 ASN B C 1
ATOM 3008 O O . ASN B 1 176 ? 0.799 22 10.516 1 97.75 176 ASN B O 1
ATOM 3012 N N . LEU B 1 177 ? -0.801 20.906 9.477 1 97.62 177 LEU B N 1
ATOM 3013 C CA . LEU B 1 177 ? -0.773 21.797 8.32 1 97.62 177 LEU B CA 1
ATOM 3014 C C . LEU B 1 177 ? -1.108 23.234 8.727 1 97.62 177 LEU B C 1
ATOM 3016 O O . LEU B 1 177 ? -0.39 24.172 8.367 1 97.62 177 LEU B O 1
ATOM 3020 N N . TYR B 1 178 ? -2.139 23.406 9.445 1 97.19 178 TYR B N 1
ATOM 3021 C CA . TYR B 1 178 ? -2.588 24.734 9.844 1 97.19 178 TYR B CA 1
ATOM 3022 C C . TYR B 1 178 ? -1.621 25.359 10.836 1 97.19 178 TYR B C 1
ATOM 3024 O O . TYR B 1 178 ? -1.509 26.578 10.914 1 97.19 178 TYR B O 1
ATOM 3032 N N . ALA B 1 179 ? -0.954 24.562 11.594 1 96.75 179 ALA B N 1
ATOM 3033 C CA . ALA B 1 179 ? 0.101 25.078 12.461 1 96.75 179 ALA B CA 1
ATOM 3034 C C . ALA B 1 179 ? 1.235 25.688 11.633 1 96.75 179 ALA B C 1
ATOM 3036 O O . ALA B 1 179 ? 1.764 26.734 11.984 1 96.75 179 ALA B O 1
ATOM 3037 N N . MET B 1 180 ? 1.593 24.984 10.586 1 94.81 180 MET B N 1
ATOM 3038 C CA . MET B 1 180 ? 2.617 25.5 9.688 1 94.81 180 MET B CA 1
ATOM 3039 C C . MET B 1 180 ? 2.199 26.844 9.102 1 94.81 180 MET B C 1
ATOM 3041 O O . MET B 1 180 ? 3.045 27.703 8.844 1 94.81 180 MET B O 1
ATOM 3045 N N . LEU B 1 181 ? 0.908 27.047 8.969 1 94.38 181 LEU B N 1
ATOM 3046 C CA . LEU B 1 181 ? 0.357 28.266 8.391 1 94.38 181 LEU B CA 1
ATOM 3047 C C . LEU B 1 181 ? 0.022 29.281 9.469 1 94.38 181 LEU B C 1
ATOM 3049 O O . LEU B 1 181 ? -0.505 30.359 9.18 1 94.38 181 LEU B O 1
ATOM 3053 N N . LYS B 1 182 ? 0.207 28.906 10.711 1 95.44 182 LYS B N 1
ATOM 3054 C CA . LYS B 1 182 ? -0.027 29.75 11.883 1 95.44 182 LYS B CA 1
ATOM 3055 C C . LYS B 1 182 ? -1.497 30.156 11.992 1 95.44 182 LYS B C 1
ATOM 3057 O O . LYS B 1 182 ? -1.815 31.297 12.305 1 95.44 182 LYS B O 1
ATOM 3062 N N . GLN B 1 183 ? -2.297 29.266 11.562 1 96 183 GLN B N 1
ATOM 3063 C CA . GLN B 1 183 ? -3.738 29.406 11.734 1 96 183 GLN B CA 1
ATOM 3064 C C . GLN B 1 183 ? -4.23 28.641 12.953 1 96 183 GLN B C 1
ATOM 3066 O O . GLN B 1 183 ? -4.797 27.547 12.82 1 96 183 GLN B O 1
ATOM 3071 N N . TRP B 1 184 ? -4.18 29.219 14.078 1 97.81 184 TRP B N 1
ATOM 3072 C CA . TRP B 1 184 ? -4.285 28.547 15.367 1 97.81 184 TRP B CA 1
ATOM 3073 C C . TRP B 1 184 ? -5.723 28.141 15.656 1 97.81 184 TRP B C 1
ATOM 3075 O O . TRP B 1 184 ? -5.969 27.125 16.312 1 97.81 184 TRP B O 1
ATOM 3085 N N . GLU B 1 185 ? -6.711 28.906 15.211 1 98.25 185 GLU B N 1
ATOM 3086 C CA . GLU B 1 185 ? -8.102 28.516 15.406 1 98.25 185 GLU B CA 1
ATOM 3087 C C . GLU B 1 185 ? -8.406 27.188 14.711 1 98.25 185 GLU B C 1
ATOM 3089 O O . GLU B 1 185 ? -9.078 26.328 15.273 1 98.25 185 GLU B O 1
ATOM 3094 N N . LYS B 1 186 ? -7.926 27.094 13.523 1 98 186 LYS B N 1
ATOM 3095 C CA . LYS B 1 186 ? -8.117 25.844 12.773 1 98 186 LYS B CA 1
ATOM 3096 C C . LYS B 1 186 ? -7.34 24.703 13.414 1 98 186 LYS B C 1
ATOM 3098 O O . LYS B 1 186 ? -7.785 23.547 13.383 1 98 186 LYS B O 1
ATOM 3103 N N . VAL B 1 187 ? -6.152 24.953 13.945 1 98.56 187 VAL B N 1
ATOM 3104 C CA . VAL B 1 187 ? -5.398 23.938 14.68 1 98.56 187 VAL B CA 1
ATOM 3105 C C . VAL B 1 187 ? -6.254 23.359 15.805 1 98.56 187 VAL B C 1
ATOM 3107 O O . VAL B 1 187 ? -6.383 22.141 15.93 1 98.56 187 VAL B O 1
ATOM 3110 N N . ARG B 1 188 ? -6.867 24.266 16.547 1 98.56 188 ARG B N 1
ATOM 3111 C CA . ARG B 1 188 ? -7.703 23.859 17.672 1 98.56 188 ARG B CA 1
ATOM 3112 C C . ARG B 1 188 ? -8.898 23.047 17.188 1 98.56 188 ARG B C 1
ATOM 3114 O O . ARG B 1 188 ? -9.242 22.016 17.766 1 98.56 188 ARG B O 1
ATOM 3121 N N . GLU B 1 189 ? -9.477 23.5 16.203 1 98.56 189 GLU B N 1
ATOM 3122 C CA . GLU B 1 189 ? -10.656 22.844 15.648 1 98.56 189 GLU B CA 1
ATOM 3123 C C . GLU B 1 189 ? -10.344 21.391 15.266 1 98.56 189 GLU B C 1
ATOM 3125 O O . GLU B 1 189 ? -11.055 20.469 15.672 1 98.56 189 GLU B O 1
ATOM 3130 N N . TYR B 1 190 ? -9.289 21.172 14.539 1 98.56 190 TYR B N 1
ATOM 3131 C CA . TYR B 1 190 ? -8.984 19.828 14.039 1 98.56 190 TYR B CA 1
ATOM 3132 C C . TYR B 1 190 ? -8.406 18.953 15.141 1 98.56 190 TYR B C 1
ATOM 3134 O O . TYR B 1 190 ? -8.57 17.734 15.109 1 98.56 190 TYR B O 1
ATOM 3142 N N . ARG B 1 191 ? -7.754 19.547 16.109 1 98.31 191 ARG B N 1
ATOM 3143 C CA . ARG B 1 191 ? -7.332 18.766 17.266 1 98.31 191 ARG B CA 1
ATOM 3144 C C . ARG B 1 191 ? -8.539 18.297 18.062 1 98.31 191 ARG B C 1
ATOM 3146 O O . ARG B 1 191 ? -8.539 17.172 18.578 1 98.31 191 ARG B O 1
ATOM 3153 N N . GLU B 1 192 ? -9.508 19.094 18.188 1 98.44 192 GLU B N 1
ATOM 3154 C CA . GLU B 1 192 ? -10.742 18.703 18.859 1 98.44 192 GLU B CA 1
ATOM 3155 C C . GLU B 1 192 ? -11.477 17.609 18.094 1 98.44 192 GLU B C 1
ATOM 3157 O O . GLU B 1 192 ? -11.977 16.656 18.688 1 98.44 192 GLU B O 1
ATOM 3162 N N . LYS B 1 193 ? -11.555 17.781 16.812 1 98.25 193 LYS B N 1
ATOM 3163 C CA . LYS B 1 193 ? -12.164 16.75 15.992 1 98.25 193 LYS B CA 1
ATOM 3164 C C . LYS B 1 193 ? -11.43 15.414 16.141 1 98.25 193 LYS B C 1
ATOM 3166 O O . LYS B 1 193 ? -12.055 14.359 16.203 1 98.25 193 LYS B O 1
ATOM 3171 N N . ALA B 1 194 ? -10.125 15.484 16.109 1 97.75 194 ALA B N 1
ATOM 3172 C CA . ALA B 1 194 ? -9.336 14.273 16.312 1 97.75 194 ALA B CA 1
ATOM 3173 C C . ALA B 1 194 ? -9.695 13.578 17.625 1 97.75 194 ALA B C 1
ATOM 3175 O O . ALA B 1 194 ? -9.891 12.359 17.656 1 97.75 194 ALA B O 1
ATOM 3176 N N . ALA B 1 195 ? -9.797 14.367 18.688 1 96.12 195 ALA B N 1
ATOM 3177 C CA . ALA B 1 195 ? -10.156 13.836 20 1 96.12 195 ALA B CA 1
ATOM 3178 C C . ALA B 1 195 ? -11.539 13.195 19.969 1 96.12 195 ALA B C 1
ATOM 3180 O O . ALA B 1 195 ? -11.766 12.156 20.594 1 96.12 195 ALA B O 1
ATOM 3181 N N . GLU B 1 196 ? -12.414 13.797 19.281 1 96.31 196 GLU B N 1
ATOM 3182 C CA . GLU B 1 196 ? -13.773 13.266 19.156 1 96.31 196 GLU B CA 1
ATOM 3183 C C . GLU B 1 196 ? -13.773 11.922 18.453 1 96.31 196 GLU B C 1
ATOM 3185 O O . GLU B 1 196 ? -14.453 10.984 18.875 1 96.31 196 GLU B O 1
ATOM 3190 N N . PHE B 1 197 ? -13.117 11.812 17.344 1 94.94 197 PHE B N 1
ATOM 3191 C CA . PHE B 1 197 ? -13.047 10.547 16.625 1 94.94 197 PHE B CA 1
ATOM 3192 C C . PHE B 1 197 ? -12.422 9.461 17.5 1 94.94 197 PHE B C 1
ATOM 3194 O O . PHE B 1 197 ? -12.867 8.312 17.484 1 94.94 197 PHE B O 1
ATOM 3201 N N . HIS B 1 198 ? -11.367 9.805 18.234 1 90 198 HIS B N 1
ATOM 3202 C CA . HIS B 1 198 ? -10.758 8.836 19.141 1 90 198 HIS B CA 1
ATOM 3203 C C . HIS B 1 198 ? -11.742 8.391 20.203 1 90 198 HIS B C 1
ATOM 3205 O O . HIS B 1 198 ? -11.789 7.207 20.547 1 90 198 HIS B O 1
ATOM 3211 N N . ALA B 1 199 ? -12.492 9.289 20.75 1 90.12 199 ALA B N 1
ATOM 3212 C CA . ALA B 1 199 ? -13.492 8.969 21.766 1 90.12 199 ALA B CA 1
ATOM 3213 C C . ALA B 1 199 ? -14.57 8.047 21.203 1 90.12 199 ALA B C 1
ATOM 3215 O O . ALA B 1 199 ? -15.008 7.117 21.875 1 90.12 199 ALA B O 1
ATOM 3216 N N . LYS B 1 200 ? -14.938 8.273 20.016 1 89.38 200 LYS B N 1
ATOM 3217 C CA . LYS B 1 200 ? -15.961 7.461 19.375 1 89.38 200 LYS B CA 1
ATOM 3218 C C . LYS B 1 200 ? -15.469 6.031 19.156 1 89.38 200 LYS B C 1
ATOM 3220 O O . LYS B 1 200 ? -16.266 5.086 19.203 1 89.38 200 LYS B O 1
ATOM 3225 N N . THR B 1 201 ? -14.25 5.914 18.844 1 84.38 201 THR B N 1
ATOM 3226 C CA . THR B 1 201 ? -13.68 4.586 18.641 1 84.38 201 THR B CA 1
ATOM 3227 C C . THR B 1 201 ? -13.648 3.805 19.953 1 84.38 201 THR B C 1
ATOM 3229 O O . THR B 1 201 ? -13.867 2.59 19.969 1 84.38 201 THR B O 1
ATOM 3232 N N . SER B 1 202 ? -13.375 4.488 20.984 1 74.38 202 SER B N 1
ATOM 3233 C CA . SER B 1 202 ? -13.336 3.869 22.297 1 74.38 202 SER B CA 1
ATOM 3234 C C . SER B 1 202 ? -14.734 3.529 22.797 1 74.38 202 SER B C 1
ATOM 3236 O O . SER B 1 202 ? -14.938 2.496 23.438 1 74.38 202 SER B O 1
ATOM 3238 N N . ASP B 1 203 ? -15.703 4.41 22.531 1 62.4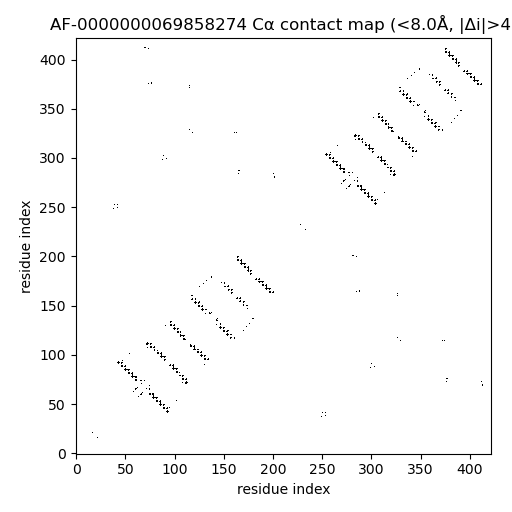1 203 ASP B N 1
ATOM 3239 C CA . ASP B 1 203 ? -17.094 4.238 22.969 1 62.41 203 ASP B CA 1
ATOM 3240 C C . ASP B 1 203 ? -17.797 3.168 22.141 1 62.41 203 ASP B C 1
ATOM 3242 O O . ASP B 1 203 ? -18.688 2.477 22.625 1 62.41 203 ASP B O 1
ATOM 3246 N N . ALA B 1 204 ? -17.688 3.176 20.812 1 53 204 ALA B N 1
ATOM 3247 C CA . ALA B 1 204 ? -18.312 2.131 20 1 53 204 ALA B CA 1
ATOM 3248 C C . ALA B 1 204 ? -18.125 0.758 20.641 1 53 204 ALA B C 1
ATOM 3250 O O . ALA B 1 204 ? -18.859 -0.185 20.328 1 53 204 ALA B O 1
ATOM 3251 N N . LEU B 1 205 ? -17.281 0.49 21.438 1 47.88 205 LEU B N 1
ATOM 3252 C CA . LEU B 1 205 ? -17.078 -0.716 22.234 1 47.88 205 LEU B CA 1
ATOM 3253 C C . LEU B 1 205 ? -18.25 -0.936 23.188 1 47.88 205 LEU B C 1
ATOM 3255 O O . LEU B 1 205 ? -18.641 -2.078 23.453 1 47.88 205 LEU B O 1
ATOM 3259 N N . PHE B 1 206 ? -18.797 0.108 23.844 1 43.66 206 PHE B N 1
ATOM 3260 C CA . PHE B 1 206 ? -19.828 -0.184 24.828 1 43.66 206 PHE B CA 1
ATOM 3261 C C . PHE B 1 206 ? -21.156 -0.488 24.141 1 43.66 206 PHE B C 1
ATOM 3263 O O . PHE B 1 206 ? -22.125 -0.911 24.797 1 43.66 206 PHE B O 1
ATOM 3270 N N . ASP B 1 207 ? -21.344 -0.137 22.906 1 40.38 207 ASP B N 1
ATOM 3271 C CA . ASP B 1 207 ? -22.594 -0.551 22.297 1 40.38 207 ASP B CA 1
ATOM 3272 C C . ASP B 1 207 ? -22.469 -1.924 21.641 1 40.38 207 ASP B C 1
ATOM 3274 O O . ASP B 1 207 ? -22.031 -2.031 20.484 1 40.38 207 ASP B O 1
ATOM 3278 N N . THR B 1 208 ? -22.125 -2.967 22.266 1 39.19 208 THR B N 1
ATOM 3279 C CA . THR B 1 208 ? -22.156 -4.402 22 1 39.19 208 THR B CA 1
ATOM 3280 C C . THR B 1 208 ? -23.375 -4.773 21.172 1 39.19 208 THR B C 1
ATOM 3282 O O . THR B 1 208 ? -23.562 -5.938 20.812 1 39.19 208 THR B O 1
ATOM 3285 N N . SER B 1 209 ? -24.469 -4.074 21.062 1 38.78 209 SER B N 1
ATOM 3286 C CA . SER B 1 209 ? -25.703 -4.57 20.484 1 38.78 209 SER B CA 1
ATOM 3287 C C . SER B 1 209 ? -25.594 -4.699 18.969 1 38.78 209 SER B C 1
ATOM 3289 O O . SER B 1 209 ? -26.469 -5.285 18.328 1 38.78 209 SER B O 1
ATOM 3291 N N . THR B 1 210 ? -24.812 -3.928 18.281 1 34.84 210 THR B N 1
ATOM 3292 C CA . THR B 1 210 ? -25 -3.939 16.828 1 34.84 210 THR B CA 1
ATOM 3293 C C . THR B 1 210 ? -24.031 -4.906 16.156 1 34.84 210 THR B C 1
ATOM 3295 O O . THR B 1 210 ? -24.031 -5.031 14.938 1 34.84 210 THR B O 1
ATOM 3298 N N . VAL B 1 211 ? -23.016 -5.344 16.734 1 30.06 211 VAL B N 1
ATOM 3299 C CA . VAL B 1 211 ? -22.281 -6.332 15.945 1 30.06 211 VAL B CA 1
ATOM 3300 C C . VAL B 1 211 ? -22.984 -7.688 16.047 1 30.06 211 VAL B C 1
ATOM 3302 O O . VAL B 1 211 ? -23.391 -8.109 17.125 1 30.06 211 VAL B O 1
#

Radius of gyration: 30.8 Å; Cα contacts (8 Å, |Δi|>4): 503; chains: 2; bounding box: 108×62×128 Å

Solvent-accessible surface area (backbone atoms only — not comparable to full-atom values): 21068 Å² total; per-residue (Å²): 136,82,81,78,81,82,80,79,80,78,75,77,74,74,77,68,77,56,70,65,58,54,54,49,49,51,47,51,51,49,46,50,49,49,50,49,49,49,51,51,49,52,44,28,50,53,33,39,51,50,17,51,52,30,41,50,51,17,49,43,41,53,66,31,80,61,32,78,78,42,55,67,36,61,27,20,61,58,15,27,56,30,17,44,53,15,15,53,33,13,49,77,30,68,36,32,68,60,17,20,53,26,17,47,52,20,19,55,22,21,52,54,52,36,79,88,16,41,65,57,18,20,50,24,25,39,51,18,18,54,29,42,58,76,70,60,50,90,84,39,58,68,60,49,51,52,29,50,49,28,35,51,52,15,31,52,43,23,51,74,69,67,34,35,69,58,26,18,51,41,22,45,52,49,16,52,52,27,51,74,66,68,36,60,70,57,22,52,50,25,46,50,50,20,52,48,29,49,50,48,60,61,46,58,62,76,58,64,80,78,114,139,83,81,79,79,81,80,79,81,78,76,78,75,75,77,68,78,55,70,64,58,54,53,50,49,50,48,50,50,47,47,49,49,49,50,50,49,50,50,50,50,52,43,27,51,53,33,39,53,50,18,49,51,28,41,50,52,17,49,42,42,53,67,31,81,62,34,78,78,41,56,67,37,60,28,20,61,59,16,26,55,30,18,45,51,15,15,54,33,12,51,78,30,68,36,31,68,61,14,20,52,25,16,47,54,20,19,55,22,21,52,55,53,35,80,89,15,43,65,57,19,20,52,24,25,37,50,19,19,55,28,42,59,76,69,60,51,90,85,39,61,68,58,49,52,52,30,49,49,28,34,52,53,17,31,53,44,24,51,74,69,67,35,35,69,58,26,17,52,42,23,46,51,50,17,52,51,28,50,74,64,68,36,60,70,56,22,52,51,24,46,50,50,19,52,49,29,49,50,48,61,63,46,58,61,76,56,64,81,77,114

Foldseek 3Di:
DDDPPPPPPPPPPDPDPPPVVVVVVVVVVVVVVVVVVVVLLVVLVVLLVVLVVLLVVLVCLCPPPVNVVDDNLVSLVVSLVSLQVSLVSNVVSLVLQSNLVSLCSSLVSLVSNPPVSLLVSLVSLLSSLVSLLVVDDLVPPVSLVSSVVSLVSSLVSCVVVVVLLVNLVSLCVQLVSVVVNVNVVSNVVSNVSSVVSVVCVVCVVVCVPPD/DDPPPPPDPPDPPPPDPDPVVVVVVVVVVVVVVVVVVVVLLVVLVVLLVVLVVLLVVLVCLCPPPVNVVDDLLVSLVVSLVSLQVSLVSNVVSLVLQSNLVSLCSSLVSLVSNPPVSLLVSLVSLLSSLVSLLVVDDLVPPVSLVSSVVSLVSSLVSCVVVVVLLVNLVSLCVQLVSVVVNVNNVSNVVSNVSSVVSVVCVVCVVVCVPPD

InterPro domains:
  IPR000744 NSF attachment protein [PF14938] (50-200)
  IPR000744 NSF attachment protein [PTHR13768] (44-199)
  IPR011990 Tetratricopeptide-like helical domain superfamily [G3DSA:1.25.40.10] (43-206)
  IPR011990 Tetratricopeptide-like helical domain superfamily [SSF48452] (54-201)

Organism: Oryza sativa subsp. indica (NCBI:txid39946)